Protein 3GYB (pdb70)

Solvent-accessible surface area: 19782 Å² total

Secondary structure (DSSP, 8-state):
---EEEEEES-TTSGGGHHHHHHHHHHHGGGT-EEEEE-SSSS-SSS-HHHHHH---SEEEEES-----EEEES---SSS-STTEEEE-HHHHHHHHHHHHHHTT--SEEEE--SSHHHHHHHHHHHH--TTS---EE----S---HHHHHHHHHHHHHH-TT--EEEESSHHHHHHHHHHHHHHT--TTTT-EEEEES--HHHHSTTT---EEE--HHHHHHHHHHHHH---TTS------EEPPEEE--SS----/--EEEEEES-TTSGGGHHHHHHHHHHHGGGT-EEEEE-SSSS-SSS-HHHHHH---SEEEEE-SSSSS---B------EE-HHHHHHHHHHHHHHTT--SEEEE--SSHHHHHHHHHHHH--TTS---EE----S---HHHHHHHHHHHHHH-TT--EEEESSHHHHHHHHHHHHHHT--TTTT-EEEEES--HHHHSTTT---EEE--HHHHHHHHHHHHH-----EEPPEEE--SS----

InterPro domains:
  IPR000843 LacI-type HTH domain [PF00356] (7-52)
  IPR000843 LacI-type HTH domain [PS50932] (6-60)
  IPR000843 LacI-type HTH domain [SM00354] (5-75)
  IPR000843 LacI-type HTH domain [cd01392] (9-60)
  IPR010982 Lambda repressor-like, DNA-binding domain superfamily [G3DSA:1.10.260.40] (1-62)
  IPR010982 Lambda repressor-like, DNA-binding domain superfamily [SSF47413] (5-63)
  IPR028082 Periplasmic binding protein-like I [SSF53822] (65-329)
  IPR046335 Transcriptional regulator LacI/GalR-like, sensor domain [PF13377] (169-327)

B-factor: mean 20.04, std 8.82, range [8.0, 56.89]

Organism: Corynebacterium glutamicum (strain ATCC 13032 / DSM 20300 / JCM 1318 / BCRC 11384 / CCUG 27702 / LMG 3730 / NBRC 12168 / NCIMB 10025 / NRRL B-2784 / 534) (NCBI:txid196627)

Radius of gyration: 23.04 Å; Cα contacts (8 Å, |Δi|>4): 1220; chains: 2; bounding box: 46×57×60 Å

Structure (mmCIF, N/CA/C/O backbone):
data_3GYB
#
_entry.id   3GYB
#
_cell.length_a   38.073
_cell.length_b   61.882
_cell.length_c   65.604
_cell.angle_alpha   115.83
_cell.angle_beta   106.37
_cell.angle_gamma   90.50
#
_symmetry.space_group_name_H-M   'P 1'
#
loop_
_entity.id
_entity.type
_entity.pdbx_description
1 polymer 'Transcriptional regulators (LACI-FAMILY TRANSCRIPTIONAL REGULATORY PROTEIN)'
2 non-polymer 'MAGNESIUM ION'
3 water water
#
loop_
_atom_site.group_PDB
_atom_site.id
_atom_site.type_symbol
_atom_site.label_atom_id
_atom_site.label_alt_id
_atom_site.label_comp_id
_atom_site.label_asym_id
_atom_site.label_entity_id
_atom_site.label_seq_id
_atom_site.pdbx_PDB_ins_code
_atom_site.Cartn_x
_atom_site.Cartn_y
_atom_site.Cartn_z
_atom_site.occupancy
_atom_site.B_iso_or_equiv
_atom_site.auth_seq_id
_atom_site.auth_comp_id
_atom_site.auth_asym_id
_atom_site.auth_atom_id
_atom_site.pdbx_PDB_model_num
ATOM 1 N N . ARG A 1 4 ? 12.993 43.680 64.310 1.00 38.64 62 ARG A N 1
ATOM 2 C CA . ARG A 1 4 ? 13.317 42.228 64.189 1.00 38.63 62 ARG A CA 1
ATOM 3 C C . ARG A 1 4 ? 12.796 41.672 62.866 1.00 36.56 62 ARG A C 1
ATOM 4 O O . ARG A 1 4 ? 11.930 42.269 62.225 1.00 36.90 62 ARG A O 1
ATOM 12 N N . THR A 1 5 ? 13.324 40.521 62.467 1.00 33.24 63 THR A N 1
ATOM 13 C CA . THR A 1 5 ? 12.928 39.889 61.215 1.00 29.81 63 THR A CA 1
ATOM 14 C C . THR A 1 5 ? 12.039 38.663 61.412 1.00 27.89 63 THR A C 1
ATOM 15 O O . THR A 1 5 ? 11.448 38.165 60.454 1.00 27.52 63 THR A O 1
ATOM 19 N N . GLN A 1 6 ? 11.948 38.183 62.650 1.00 26.26 64 GLN A N 1
ATOM 20 C CA . GLN A 1 6 ? 11.145 37.005 62.973 1.00 25.06 64 GLN A CA 1
ATOM 21 C C . GLN A 1 6 ? 11.734 35.779 62.295 1.00 23.25 64 GLN A C 1
ATOM 22 O O . GLN A 1 6 ? 11.073 34.752 62.136 1.00 21.19 64 GLN A O 1
ATOM 28 N N . LEU A 1 7 ? 12.992 35.904 61.899 1.00 21.68 65 LEU A N 1
ATOM 29 C CA . LEU A 1 7 ? 13.696 34.830 61.232 1.00 19.65 65 LEU A CA 1
ATOM 30 C C . LEU A 1 7 ? 14.639 34.103 62.178 1.00 18.56 65 LEU A C 1
ATOM 31 O O . LEU A 1 7 ? 15.330 34.726 62.985 1.00 18.48 65 LEU A O 1
ATOM 36 N N . ILE A 1 8 ? 14.642 32.778 62.088 1.00 16.19 66 ILE A N 1
ATOM 37 C CA . ILE A 1 8 ? 15.521 31.955 62.903 1.00 14.18 66 ILE A CA 1
ATOM 38 C C . ILE A 1 8 ? 16.331 31.113 61.931 1.00 14.83 66 ILE A C 1
ATOM 39 O O . ILE A 1 8 ? 15.764 30.389 61.114 1.00 15.81 66 ILE A O 1
ATOM 44 N N . ALA A 1 9 ? 17.652 31.231 62.004 1.00 15.23 67 ALA A N 1
ATOM 45 C CA . ALA A 1 9 ? 18.535 30.466 61.133 1.00 14.33 67 ALA A CA 1
ATOM 46 C C . ALA A 1 9 ? 18.850 29.142 61.817 1.00 14.44 67 ALA A C 1
ATOM 47 O O . ALA A 1 9 ? 19.141 29.108 63.010 1.00 14.50 67 ALA A O 1
ATOM 49 N N . VAL A 1 10 ? 18.781 28.052 61.062 1.00 12.90 68 VAL A N 1
ATOM 50 C CA . VAL A 1 10 ? 19.072 26.739 61.610 1.00 14.06 68 VAL A CA 1
ATOM 51 C C . VAL A 1 10 ? 20.259 26.158 60.850 1.00 13.74 68 VAL A C 1
ATOM 52 O O . VAL A 1 10 ? 20.190 25.958 59.636 1.00 15.11 68 VAL A O 1
ATOM 56 N N . LEU A 1 11 ? 21.350 25.894 61.563 1.00 14.69 69 LEU A N 1
ATOM 57 C CA . LEU A 1 11 ? 22.548 25.353 60.933 1.00 15.04 69 LEU A CA 1
ATOM 58 C C . LEU A 1 11 ? 22.712 23.850 61.110 1.00 14.57 69 LEU A C 1
ATOM 59 O O . LEU A 1 11 ? 22.728 23.346 62.233 1.00 14.01 69 LEU A O 1
ATOM 64 N N . ILE A 1 12 ? 22.824 23.132 59.995 1.00 14.02 70 ILE A N 1
ATOM 65 C CA . ILE A 1 12 ? 23.031 21.689 60.043 1.00 14.82 70 ILE A CA 1
ATOM 66 C C . ILE A 1 12 ? 24.249 21.392 59.185 1.00 15.31 70 ILE A C 1
ATOM 67 O O . ILE A 1 12 ? 24.695 22.249 58.423 1.00 15.12 70 ILE A O 1
ATOM 72 N N . ASP A 1 13 ? 24.794 20.188 59.298 1.00 14.88 71 ASP A N 1
ATOM 73 C CA . ASP A 1 13 ? 25.978 19.855 58.523 1.00 16.65 71 ASP A CA 1
ATOM 74 C C . ASP A 1 13 ? 25.754 19.347 57.113 1.00 16.16 71 ASP A C 1
ATOM 75 O O . ASP A 1 13 ? 26.339 19.865 56.165 1.00 17.79 71 ASP A O 1
ATOM 80 N N . ASP A 1 14 ? 24.895 18.345 56.979 1.00 16.31 72 ASP A N 1
ATOM 81 C CA . ASP A 1 14 ? 24.701 17.698 55.687 1.00 15.96 72 ASP A CA 1
ATOM 82 C C . ASP A 1 14 ? 23.266 17.215 55.465 1.00 14.70 72 ASP A C 1
ATOM 83 O O . ASP A 1 14 ? 22.722 16.481 56.279 1.00 14.73 72 ASP A O 1
ATOM 88 N N . TYR A 1 15 ? 22.658 17.628 54.356 1.00 14.79 73 TYR A N 1
ATOM 89 C CA . TYR A 1 15 ? 21.292 17.215 54.044 1.00 14.46 73 TYR A CA 1
ATOM 90 C C . TYR A 1 15 ? 21.189 15.701 53.848 1.00 13.72 73 TYR A C 1
ATOM 91 O O . TYR A 1 15 ? 20.100 15.132 53.953 1.00 16.19 73 TYR A O 1
ATOM 100 N N . SER A 1 16 ? 22.322 15.060 53.568 1.00 14.43 74 SER A N 1
ATOM 101 C CA . SER A 1 16 ? 22.369 13.614 53.344 1.00 16.17 74 SER A CA 1
ATOM 102 C C . SER A 1 16 ? 22.200 12.785 54.618 1.00 16.19 74 SER A C 1
ATOM 103 O O . SER A 1 16 ? 21.957 11.577 54.549 1.00 16.89 74 SER A O 1
ATOM 106 N N . ASN A 1 17 ? 22.341 13.430 55.773 1.00 15.18 75 ASN A N 1
ATOM 107 C CA . ASN A 1 17 ? 22.179 12.759 57.064 1.00 14.30 75 ASN A CA 1
ATOM 108 C C . ASN A 1 17 ? 20.903 13.333 57.679 1.00 15.02 75 ASN A C 1
ATOM 109 O O . ASN A 1 17 ? 20.922 14.414 58.262 1.00 16.57 75 ASN A O 1
ATOM 114 N N . PRO A 1 18 ? 19.778 12.607 57.557 1.00 15.31 76 PRO A N 1
ATOM 115 C CA . PRO A 1 18 ? 18.460 13.002 58.064 1.00 14.70 76 PRO A CA 1
ATOM 116 C C . PRO A 1 18 ? 18.228 13.011 59.571 1.00 14.61 76 PRO A C 1
ATOM 117 O O . PRO A 1 18 ? 17.083 13.013 60.010 1.00 15.12 76 PRO A O 1
ATOM 121 N N . TRP A 1 19 ? 19.296 13.034 60.359 1.00 13.98 77 TRP A N 1
ATOM 122 C CA . TRP A 1 19 ? 19.146 13.042 61.811 1.00 12.53 77 TRP A CA 1
ATOM 123 C C . TRP A 1 19 ? 18.380 14.274 62.314 1.00 12.59 77 TRP A C 1
ATOM 124 O O . TRP A 1 19 ? 17.678 14.219 63.329 1.00 12.23 77 TRP A O 1
ATOM 135 N N . PHE A 1 20 ? 18.517 15.375 61.585 1.00 12.83 78 PHE A N 1
ATOM 136 C CA . PHE A 1 20 ? 17.923 16.662 61.948 1.00 11.89 78 PHE A CA 1
ATOM 137 C C . PHE A 1 20 ? 16.467 16.898 61.553 1.00 12.61 78 PHE A C 1
ATOM 138 O O . PHE A 1 20 ? 15.840 17.841 62.038 1.00 12.44 78 PHE A O 1
ATOM 146 N N . ILE A 1 21 ? 15.929 16.059 60.677 1.00 13.09 79 ILE A N 1
ATOM 147 C CA . ILE A 1 21 ? 14.568 16.263 60.199 1.00 13.02 79 ILE A CA 1
ATOM 148 C C . ILE A 1 21 ? 13.480 16.426 61.257 1.00 12.67 79 ILE A C 1
ATOM 149 O O . ILE A 1 21 ? 12.768 17.435 61.245 1.00 14.02 79 ILE A O 1
ATOM 154 N N . ASP A 1 22 ? 13.332 15.475 62.174 1.00 13.27 80 ASP A N 1
ATOM 155 C CA . ASP A 1 22 ? 12.291 15.651 63.180 1.00 11.91 80 ASP A CA 1
ATOM 156 C C . ASP A 1 22 ? 12.682 16.669 64.253 1.00 12.16 80 ASP A C 1
ATOM 157 O O . ASP A 1 22 ? 11.834 17.128 65.018 1.00 13.85 80 ASP A O 1
ATOM 162 N N . LEU A 1 23 ? 13.961 17.036 64.301 1.00 12.63 81 LEU A N 1
ATOM 163 C CA . LEU A 1 23 ? 14.409 18.049 65.256 1.00 12.57 81 LEU A CA 1
ATOM 164 C C . LEU A 1 23 ? 13.903 19.396 64.737 1.00 13.56 81 LEU A C 1
ATOM 165 O O . LEU A 1 23 ? 13.390 20.219 65.501 1.00 12.57 81 LEU A O 1
ATOM 170 N N . ILE A 1 24 ? 14.036 19.618 63.430 1.00 12.66 82 ILE A N 1
ATOM 171 C CA . ILE A 1 24 ? 13.575 20.869 62.840 1.00 13.33 82 ILE A CA 1
ATOM 172 C C . ILE A 1 24 ? 12.054 20.924 62.884 1.00 13.59 82 ILE A C 1
ATOM 173 O O . ILE A 1 24 ? 11.472 21.988 63.093 1.00 13.49 82 ILE A O 1
ATOM 178 N N . GLN A 1 25 ? 11.407 19.776 62.699 1.00 13.41 83 GLN A N 1
ATOM 179 C CA . GLN A 1 25 ? 9.948 19.730 62.747 1.00 13.52 83 GLN A CA 1
ATOM 180 C C . GLN A 1 25 ? 9.496 20.151 64.145 1.00 14.27 83 GLN A C 1
ATOM 181 O O . GLN A 1 25 ? 8.532 20.901 64.300 1.00 14.67 83 GLN A O 1
ATOM 187 N N . SER A 1 26 ? 10.202 19.661 65.161 1.00 14.91 84 SER A N 1
ATOM 188 C CA . SER A 1 26 ? 9.876 19.991 66.543 1.00 16.29 84 SER A CA 1
ATOM 189 C C . SER A 1 26 ? 10.158 21.472 66.805 1.00 16.33 84 SER A C 1
ATOM 190 O O . SER A 1 26 ? 9.347 22.172 67.417 1.00 16.25 84 SER A O 1
ATOM 193 N N . LEU A 1 27 ? 11.308 21.950 66.341 1.00 15.79 85 LEU A N 1
ATOM 194 C CA . LEU A 1 27 ? 11.657 23.359 66.499 1.00 16.65 85 LEU A CA 1
ATOM 195 C C . LEU A 1 27 ? 10.542 24.202 65.891 1.00 16.53 85 LEU A C 1
ATOM 196 O O . LEU A 1 27 ? 10.088 25.186 66.479 1.00 15.63 85 LEU A O 1
ATOM 201 N N . SER A 1 28 ? 10.111 23.805 64.698 1.00 14.70 86 SER A N 1
ATOM 202 C CA . SER A 1 28 ? 9.067 24.516 63.975 1.00 14.64 86 SER A CA 1
ATOM 203 C C . SER A 1 28 ? 7.734 24.533 64.712 1.00 15.11 86 SER A C 1
ATOM 204 O O . SER A 1 28 ? 7.063 25.566 64.777 1.00 16.98 86 SER A O 1
ATOM 207 N N . ASP A 1 29 ? 7.346 23.389 65.265 1.00 16.51 87 ASP A N 1
ATOM 208 C CA . ASP A 1 29 ? 6.078 23.293 65.982 1.00 16.03 87 ASP A CA 1
ATOM 209 C C . ASP A 1 29 ? 5.999 24.279 67.139 1.00 17.29 87 ASP A C 1
ATOM 210 O O . ASP A 1 29 ? 4.920 24.755 67.487 1.00 17.45 87 ASP A O 1
ATOM 215 N N . VAL A 1 30 ? 7.145 24.576 67.734 1.00 15.99 88 VAL A N 1
ATOM 216 C CA . VAL A 1 30 ? 7.199 25.506 68.857 1.00 17.11 88 VAL A CA 1
ATOM 217 C C . VAL A 1 30 ? 7.349 26.955 68.407 1.00 18.52 88 VAL A C 1
ATOM 218 O O . VAL A 1 30 ? 6.684 27.847 68.934 1.00 19.28 88 VAL A O 1
ATOM 222 N N . LEU A 1 31 ? 8.210 27.188 67.420 1.00 16.83 89 LEU A N 1
ATOM 223 C CA . LEU A 1 31 ? 8.470 28.548 66.952 1.00 17.85 89 LEU A CA 1
ATOM 224 C C . LEU A 1 31 ? 7.515 29.193 65.948 1.00 18.59 89 LEU A C 1
ATOM 225 O O . LEU A 1 31 ? 7.186 30.370 66.090 1.00 19.45 89 LEU A O 1
ATOM 230 N N . THR A 1 32 ? 7.066 28.448 64.942 1.00 18.78 90 THR A N 1
ATOM 231 C CA . THR A 1 32 ? 6.194 29.043 63.933 1.00 20.01 90 THR A CA 1
ATOM 232 C C . THR A 1 32 ? 4.837 29.545 64.429 1.00 21.20 90 THR A C 1
ATOM 233 O O . THR A 1 32 ? 4.330 30.548 63.928 1.00 23.28 90 THR A O 1
ATOM 237 N N . PRO A 1 33 ? 4.229 28.864 65.412 1.00 23.51 91 PRO A N 1
ATOM 238 C CA . PRO A 1 33 ? 2.932 29.358 65.888 1.00 25.21 91 PRO A CA 1
ATOM 239 C C . PRO A 1 33 ? 3.081 30.750 66.506 1.00 26.92 91 PRO A C 1
ATOM 240 O O . PRO A 1 33 ? 2.110 31.500 66.626 1.00 28.53 91 PRO A O 1
ATOM 244 N N . LYS A 1 34 ? 4.308 31.087 66.890 1.00 26.99 92 LYS A N 1
ATOM 245 C CA . LYS A 1 34 ? 4.597 32.375 67.507 1.00 27.39 92 LYS A CA 1
ATOM 246 C C . LYS A 1 34 ? 5.011 33.452 66.508 1.00 25.77 92 LYS A C 1
ATOM 247 O O . LYS A 1 34 ? 5.388 34.555 66.900 1.00 26.43 92 LYS A O 1
ATOM 253 N N . GLY A 1 35 ? 4.953 33.129 65.221 1.00 23.67 93 GLY A N 1
ATOM 254 C CA . GLY A 1 35 ? 5.301 34.108 64.207 1.00 20.60 93 GLY A CA 1
ATOM 255 C C . GLY A 1 35 ? 6.686 34.001 63.603 1.00 20.39 93 GLY A C 1
ATOM 256 O O . GLY A 1 35 ? 7.028 34.764 62.706 1.00 19.77 93 GLY A O 1
ATOM 257 N N . TYR A 1 36 ? 7.491 33.061 64.083 1.00 19.00 94 TYR A N 1
ATOM 258 C CA . TYR A 1 36 ? 8.837 32.903 63.546 1.00 17.39 94 TYR A CA 1
ATOM 259 C C . TYR A 1 36 ? 8.833 32.051 62.288 1.00 16.29 94 TYR A C 1
ATOM 260 O O . TYR A 1 36 ? 7.955 31.208 62.097 1.00 17.49 94 TYR A O 1
ATOM 269 N N . ARG A 1 37 ? 9.819 32.295 61.433 1.00 14.87 95 ARG A N 1
ATOM 270 C CA . ARG A 1 37 ? 9.993 31.546 60.194 1.00 15.14 95 ARG A CA 1
ATOM 271 C C . ARG A 1 37 ? 11.420 31.009 60.241 1.00 15.22 95 ARG A C 1
ATOM 272 O O . ARG A 1 37 ? 12.313 31.671 60.770 1.00 16.38 95 ARG A O 1
ATOM 280 N N . LEU A 1 38 ? 11.632 29.819 59.689 1.00 13.60 96 LEU A N 1
ATOM 281 C CA . LEU A 1 38 ? 12.948 29.187 59.718 1.00 12.48 96 LEU A CA 1
ATOM 282 C C . LEU A 1 38 ? 13.606 29.033 58.359 1.00 12.73 96 LEU A C 1
ATOM 283 O O . LEU A 1 38 ? 12.935 28.812 57.361 1.00 12.60 96 LEU A O 1
ATOM 288 N N . SER A 1 39 ? 14.932 29.143 58.338 1.00 12.50 97 SER A N 1
ATOM 289 C CA . SER A 1 39 ? 15.698 28.954 57.110 1.00 12.72 97 SER A CA 1
ATOM 290 C C . SER A 1 39 ? 16.930 28.148 57.498 1.00 13.34 97 SER A C 1
ATOM 291 O O . SER A 1 39 ? 17.529 28.383 58.551 1.00 16.32 97 SER A O 1
ATOM 294 N N . VAL A 1 40 ? 17.301 27.194 56.651 1.00 13.01 98 VAL A N 1
ATOM 295 C CA . VAL A 1 40 ? 18.432 26.322 56.928 1.00 12.45 98 VAL A CA 1
ATOM 296 C C . VAL 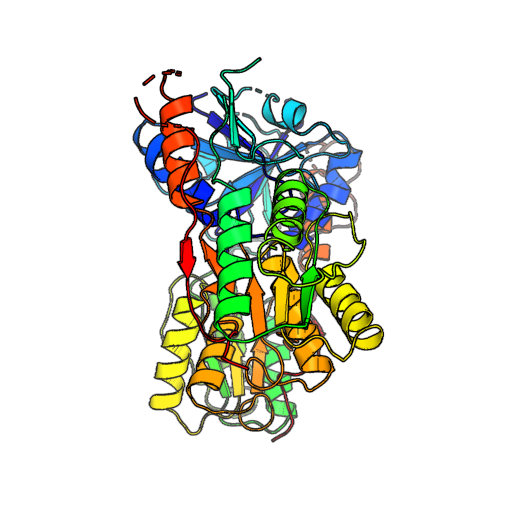A 1 40 ? 19.722 26.662 56.192 1.00 12.31 98 VAL A C 1
ATOM 297 O O . VAL A 1 40 ? 19.720 26.987 55.004 1.00 12.87 98 VAL A O 1
ATOM 301 N N . ILE A 1 41 ? 20.823 26.578 56.931 1.00 12.06 99 ILE A N 1
ATOM 302 C CA . ILE A 1 41 ? 22.164 26.829 56.414 1.00 13.72 99 ILE A CA 1
ATOM 303 C C . ILE A 1 41 ? 22.926 25.527 56.662 1.00 13.39 99 ILE A C 1
ATOM 304 O O . ILE A 1 41 ? 22.891 24.999 57.769 1.00 13.91 99 ILE A O 1
ATOM 309 N N . ASP A 1 42 ? 23.598 24.989 55.646 1.00 15.23 100 ASP A N 1
ATOM 310 C CA . ASP A 1 42 ? 24.342 23.754 55.852 1.00 16.50 100 ASP A CA 1
ATOM 311 C C . ASP A 1 42 ? 25.840 24.059 55.854 1.00 18.46 100 ASP A C 1
ATOM 312 O O . ASP A 1 42 ? 26.239 25.220 55.747 1.00 20.74 100 ASP A O 1
ATOM 317 N N . SER A 1 43 ? 26.673 23.036 55.995 1.00 18.86 101 SER A N 1
ATOM 318 C CA . SER A 1 43 ? 28.112 23.271 56.024 1.00 21.30 101 SER A CA 1
ATOM 319 C C . SER A 1 43 ? 28.821 22.874 54.734 1.00 22.09 101 SER A C 1
ATOM 320 O O . SER A 1 43 ? 30.040 23.020 54.625 1.00 24.80 101 SER A O 1
ATOM 323 N N . LEU A 1 44 ? 28.069 22.385 53.755 1.00 22.31 102 LEU A N 1
ATOM 324 C CA . LEU A 1 44 ? 28.674 21.950 52.501 1.00 22.65 102 LEU A CA 1
ATOM 325 C C . LEU A 1 44 ? 28.279 22.752 51.265 1.00 21.87 102 LEU A C 1
ATOM 326 O O . LEU A 1 44 ? 29.035 22.804 50.293 1.00 23.61 102 LEU A O 1
ATOM 331 N N . THR A 1 45 ? 27.114 23.387 51.295 1.00 20.24 103 THR A N 1
ATOM 332 C CA . THR A 1 45 ? 26.657 24.124 50.123 1.00 19.31 103 THR A CA 1
ATOM 333 C C . THR A 1 45 ? 26.257 25.586 50.298 1.00 18.64 103 THR A C 1
ATOM 334 O O . THR A 1 45 ? 26.256 26.341 49.328 1.00 17.74 103 THR A O 1
ATOM 338 N N . SER A 1 46 ? 25.916 25.994 51.513 1.00 17.88 104 SER A N 1
ATOM 339 C CA . SER A 1 46 ? 25.494 27.374 51.734 1.00 17.48 104 SER A CA 1
ATOM 340 C C . SER A 1 46 ? 26.558 28.429 51.462 1.00 18.20 104 SER A C 1
ATOM 341 O O . SER A 1 46 ? 26.229 29.587 51.216 1.00 18.67 104 SER A O 1
ATOM 344 N N . GLN A 1 47 ? 27.826 28.039 51.521 1.00 18.86 105 GLN A N 1
ATOM 345 C CA . GLN A 1 47 ? 28.909 28.979 51.258 1.00 19.68 105 GLN A CA 1
ATOM 346 C C . GLN A 1 47 ? 30.109 28.271 50.645 1.00 21.70 105 GLN A C 1
ATOM 347 O O . GLN A 1 47 ? 30.181 27.044 50.640 1.00 21.34 105 GLN A O 1
ATOM 353 N N . ALA A 1 48 ? 31.045 29.052 50.118 1.00 22.75 106 ALA A N 1
ATOM 354 C CA . ALA A 1 48 ? 32.235 28.491 49.493 1.00 26.01 106 ALA A CA 1
ATOM 355 C C . ALA A 1 48 ? 33.231 28.003 50.536 1.00 27.11 106 ALA A C 1
ATOM 356 O O . ALA A 1 48 ? 33.909 26.994 50.337 1.00 29.19 106 ALA A O 1
ATOM 358 N N . GLY A 1 49 ? 33.313 28.718 51.652 1.00 28.16 107 GLY A N 1
ATOM 359 C CA . GLY A 1 49 ? 34.240 28.336 52.701 1.00 29.14 107 GLY A CA 1
ATOM 360 C C . GLY A 1 49 ? 33.594 27.570 53.839 1.00 29.30 107 GLY A C 1
ATOM 361 O O . GLY A 1 49 ? 32.616 26.844 53.649 1.00 29.88 107 GLY A O 1
ATOM 362 N N . THR A 1 50 ? 34.149 27.729 55.033 1.00 28.61 108 THR A N 1
ATOM 363 C CA . THR A 1 50 ? 33.628 27.047 56.208 1.00 28.31 108 THR A CA 1
ATOM 364 C C . THR A 1 50 ? 33.175 28.056 57.257 1.00 26.83 108 THR A C 1
ATOM 365 O O . THR A 1 50 ? 33.529 27.948 58.428 1.00 27.29 108 THR A O 1
ATOM 369 N N . ASP A 1 51 ? 32.379 29.032 56.829 1.00 24.28 109 ASP A N 1
ATOM 370 C CA . ASP A 1 51 ? 31.884 30.064 57.728 1.00 23.12 109 ASP A CA 1
ATOM 371 C C . ASP A 1 51 ? 30.359 30.198 57.678 1.00 21.70 109 ASP A C 1
ATOM 372 O O . ASP A 1 51 ? 29.821 31.259 57.355 1.00 20.10 109 ASP A O 1
ATOM 377 N N . PRO A 1 52 ? 29.642 29.114 58.013 1.00 20.06 110 PRO A N 1
ATOM 378 C CA . PRO A 1 52 ? 28.175 29.114 58.003 1.00 19.66 110 PRO A CA 1
ATOM 379 C C . PRO A 1 52 ? 27.521 30.156 58.912 1.00 19.79 110 PRO A C 1
ATOM 380 O O . PRO A 1 52 ? 26.395 30.581 58.661 1.00 18.83 110 PRO A O 1
ATOM 384 N N . ILE A 1 53 ? 28.215 30.565 59.969 1.00 20.56 111 ILE A N 1
ATOM 385 C CA . ILE A 1 53 ? 27.655 31.563 60.872 1.00 21.12 111 ILE A CA 1
ATOM 386 C C . ILE A 1 53 ? 27.512 32.894 60.142 1.00 21.85 111 ILE A C 1
ATOM 387 O O . ILE A 1 53 ? 26.513 33.599 60.304 1.00 20.43 111 ILE A O 1
ATOM 392 N N . THR A 1 54 ? 28.509 33.235 59.331 1.00 21.88 112 THR A N 1
ATOM 393 C CA . THR A 1 54 ? 28.457 34.478 58.574 1.00 23.90 112 THR A CA 1
ATOM 394 C C . THR A 1 54 ? 27.289 34.406 57.590 1.00 22.78 112 THR A C 1
ATOM 395 O O . THR A 1 54 ? 26.633 35.409 57.316 1.00 22.70 112 THR A O 1
ATOM 399 N N . SER A 1 55 ? 27.027 33.211 57.068 1.00 21.76 113 SER A N 1
ATOM 400 C CA . SER A 1 55 ? 25.920 33.024 56.136 1.00 20.80 113 SER A CA 1
ATOM 401 C C . SER A 1 55 ? 24.606 33.263 56.877 1.00 20.87 113 SER A C 1
ATOM 402 O O . SER A 1 55 ? 23.710 33.934 56.370 1.00 21.78 113 SER A O 1
ATOM 405 N N . ALA A 1 56 ? 24.496 32.714 58.082 1.00 21.32 114 ALA A N 1
ATOM 406 C CA . ALA A 1 56 ? 23.286 32.884 58.877 1.00 22.49 114 ALA A CA 1
ATOM 407 C C . ALA A 1 56 ? 23.050 34.359 59.186 1.00 23.32 114 ALA A C 1
ATOM 408 O O . ALA A 1 56 ? 21.932 34.861 59.072 1.00 24.39 114 ALA A O 1
ATOM 410 N N . LEU A 1 57 ? 24.113 35.051 59.573 1.00 24.87 115 LEU A N 1
ATOM 411 C CA . LEU A 1 57 ? 24.019 36.465 59.911 1.00 26.03 115 LEU A CA 1
ATOM 412 C C . LEU A 1 57 ? 23.527 37.332 58.753 1.00 26.51 115 LEU A C 1
ATOM 413 O O . LEU A 1 57 ? 22.897 38.365 58.978 1.00 25.95 115 LEU A O 1
ATOM 418 N N . SER A 1 58 ? 23.800 36.907 57.522 1.00 25.88 116 SER A N 1
ATOM 419 C CA . SER A 1 58 ? 23.401 37.677 56.350 1.00 27.05 116 SER A CA 1
ATOM 420 C C . SER A 1 58 ? 21.897 37.878 56.230 1.00 25.75 116 SER A C 1
ATOM 421 O O . SER A 1 58 ? 21.450 38.824 55.578 1.00 26.29 116 SER A O 1
ATOM 432 N N . ARG A 1 60 ? 20.071 38.403 58.817 1.00 22.02 118 ARG A N 1
ATOM 433 C CA . ARG A 1 60 ? 19.740 39.194 59.997 1.00 21.50 118 ARG A CA 1
ATOM 434 C C . ARG A 1 60 ? 18.679 38.456 60.816 1.00 20.81 118 ARG A C 1
ATOM 435 O O . ARG A 1 60 ? 17.573 38.955 61.027 1.00 19.76 118 ARG A O 1
ATOM 443 N N . PRO A 1 61 ? 19.007 37.242 61.284 1.00 20.35 119 PRO A N 1
ATOM 444 C CA . PRO A 1 61 ? 18.065 36.453 62.079 1.00 19.37 119 PRO A CA 1
ATOM 445 C C . PRO A 1 61 ? 17.936 36.977 63.507 1.00 19.82 119 PRO A C 1
ATOM 446 O O . PRO A 1 61 ? 18.881 37.552 64.048 1.00 20.29 119 PRO A O 1
ATOM 450 N N . ASP A 1 62 ? 16.764 36.781 64.105 1.00 19.07 120 ASP A N 1
ATOM 451 C CA . ASP A 1 62 ? 16.530 37.209 65.481 1.00 18.39 120 ASP A CA 1
ATOM 452 C C . ASP A 1 62 ? 17.253 36.239 66.411 1.00 18.28 120 ASP A C 1
ATOM 453 O O . ASP A 1 62 ? 17.704 36.615 67.494 1.00 18.67 120 ASP A O 1
ATOM 458 N N . GLY A 1 63 ? 17.348 34.984 65.975 1.00 16.74 121 GLY A N 1
ATOM 459 C CA . GLY A 1 63 ? 18.010 33.957 66.758 1.00 15.81 121 GLY A CA 1
ATOM 460 C C . GLY A 1 63 ? 18.606 32.899 65.849 1.00 16.06 121 GLY A C 1
ATOM 461 O O . GLY A 1 63 ? 18.281 32.841 64.660 1.00 15.28 121 GLY A O 1
ATOM 462 N N . ILE A 1 64 ? 19.475 32.062 66.403 1.00 15.64 122 ILE A N 1
ATOM 463 C CA . ILE A 1 64 ? 20.124 31.017 65.619 1.00 16.12 122 ILE A CA 1
ATOM 464 C C . ILE A 1 64 ? 20.184 29.693 66.370 1.00 15.79 122 ILE A C 1
ATOM 465 O O . ILE A 1 64 ? 20.536 29.652 67.544 1.00 16.20 122 ILE A O 1
ATOM 470 N N . ILE A 1 65 ? 19.813 28.611 65.695 1.00 14.17 123 ILE A N 1
ATOM 471 C CA . ILE A 1 65 ? 19.909 27.292 66.298 1.00 13.74 123 ILE A CA 1
ATOM 472 C C . ILE A 1 65 ? 21.114 26.667 65.602 1.00 15.02 123 ILE A C 1
ATOM 473 O O . ILE A 1 65 ? 21.133 26.554 64.375 1.00 14.44 123 ILE A O 1
ATOM 478 N N . ILE A 1 66 ? 22.129 26.296 66.372 1.00 14.30 124 ILE A N 1
ATOM 479 C CA . ILE A 1 66 ? 23.320 25.687 65.796 1.00 15.07 124 ILE A CA 1
ATOM 480 C C . ILE A 1 66 ? 23.280 24.183 66.021 1.00 15.61 124 ILE A C 1
ATOM 481 O O . ILE A 1 66 ? 23.505 23.700 67.132 1.00 14.19 124 ILE A O 1
ATOM 486 N N . ALA A 1 67 ? 22.978 23.445 64.958 1.00 16.39 125 ALA A N 1
ATOM 487 C CA . ALA A 1 67 ? 22.909 21.992 65.038 1.00 17.99 125 ALA A CA 1
ATOM 488 C C . ALA A 1 67 ? 24.021 21.395 64.185 1.00 20.00 125 ALA A C 1
ATOM 489 O O . ALA A 1 67 ? 23.849 20.351 63.555 1.00 17.93 125 ALA A O 1
ATOM 491 N N . GLN A 1 68 ? 25.154 22.091 64.168 1.00 23.54 126 GLN A N 1
ATOM 492 C CA . GLN A 1 68 ? 26.344 21.683 63.424 1.00 26.94 126 GLN A CA 1
ATOM 493 C C . GLN A 1 68 ? 27.447 21.350 64.419 1.00 29.65 126 GLN A C 1
ATOM 494 O O . GLN A 1 68 ? 27.417 21.797 65.569 1.00 29.50 126 GLN A O 1
ATOM 500 N N . ASP A 1 69 ? 28.423 20.572 63.965 1.00 32.37 127 ASP A N 1
ATOM 501 C CA . ASP A 1 69 ? 29.556 20.197 64.797 1.00 35.28 127 ASP A CA 1
ATOM 502 C C . ASP A 1 69 ? 30.636 21.257 64.600 1.00 36.93 127 ASP A C 1
ATOM 503 O O . ASP A 1 69 ? 31.323 21.267 63.578 1.00 37.10 127 ASP A O 1
ATOM 508 N N . ILE A 1 70 ? 30.772 22.156 65.569 1.00 38.83 128 ILE A N 1
ATOM 509 C CA . ILE A 1 70 ? 31.770 23.220 65.485 1.00 40.56 128 ILE A CA 1
ATOM 510 C C . ILE A 1 70 ? 32.580 23.319 66.774 1.00 41.09 128 ILE A C 1
ATOM 511 O O . ILE A 1 70 ? 32.300 22.623 67.750 1.00 42.58 128 ILE A O 1
ATOM 516 N N . LEU A 1 79 ? 26.719 38.793 68.218 1.00 31.90 137 LEU A N 1
ATOM 517 C CA . LEU A 1 79 ? 25.974 37.674 67.651 1.00 31.12 137 LEU A CA 1
ATOM 518 C C . LEU A 1 79 ? 24.596 37.571 68.299 1.00 29.23 137 LEU A C 1
ATOM 519 O O . LEU A 1 79 ? 24.452 37.768 69.505 1.00 28.87 137 LEU A O 1
ATOM 524 N N . PRO A 1 80 ? 23.558 37.276 67.500 1.00 27.05 138 PRO A N 1
ATOM 525 C CA . PRO A 1 80 ? 22.196 37.152 68.031 1.00 25.49 138 PRO A CA 1
ATOM 526 C C . PRO A 1 80 ? 22.127 35.979 69.003 1.00 23.05 138 PRO A C 1
ATOM 527 O O . PRO A 1 80 ? 23.037 35.152 69.049 1.00 22.82 138 PRO A O 1
ATOM 531 N N . PRO A 1 81 ? 21.048 35.892 69.795 1.00 21.43 139 PRO A N 1
ATOM 532 C CA . PRO A 1 81 ? 20.929 34.780 70.744 1.00 20.35 139 PRO A CA 1
ATOM 533 C C . PRO A 1 81 ? 20.969 33.459 69.983 1.00 19.91 139 PRO A C 1
ATOM 534 O O . PRO A 1 81 ? 20.400 33.353 68.895 1.00 18.89 139 PRO A O 1
ATOM 538 N N . PHE A 1 82 ? 21.640 32.464 70.550 1.00 19.10 140 PHE A N 1
ATOM 539 C CA . PHE A 1 82 ? 21.726 31.161 69.904 1.00 19.13 140 PHE A CA 1
ATOM 540 C C . PHE A 1 82 ? 21.680 30.009 70.896 1.00 18.97 140 PHE A C 1
ATOM 541 O O . PHE A 1 82 ? 21.964 30.171 72.086 1.00 19.32 140 PHE A O 1
ATOM 549 N N . VAL A 1 83 ? 21.320 28.839 70.382 1.00 17.04 141 VAL A N 1
ATOM 550 C CA . VAL A 1 83 ? 21.248 27.625 71.173 1.00 15.96 141 VAL A CA 1
ATOM 551 C C . VAL A 1 83 ? 21.869 26.526 70.338 1.00 16.83 141 VAL A C 1
ATOM 552 O O . VAL A 1 83 ? 21.603 26.431 69.138 1.00 16.44 141 VAL A O 1
ATOM 556 N N . ILE A 1 84 ? 22.717 25.720 70.964 1.00 16.86 142 ILE A N 1
ATOM 557 C CA . ILE A 1 84 ? 23.351 24.606 70.276 1.00 18.23 142 ILE A CA 1
ATOM 558 C C . ILE A 1 84 ? 22.423 23.416 70.509 1.00 18.46 142 ILE A C 1
ATOM 559 O O . ILE A 1 84 ? 22.096 23.089 71.651 1.00 17.57 142 ILE A O 1
ATOM 564 N N . ALA A 1 85 ? 21.989 22.778 69.424 1.00 19.20 143 ALA A N 1
ATOM 565 C CA . ALA A 1 85 ? 21.067 21.652 69.520 1.00 20.67 143 ALA A CA 1
ATOM 566 C C . ALA A 1 85 ? 21.589 20.364 68.896 1.00 23.42 143 ALA A C 1
ATOM 567 O O . ALA A 1 85 ? 22.163 20.374 67.809 1.00 22.79 143 ALA A O 1
ATOM 569 N N . GLY A 1 86 ? 21.381 19.253 69.596 1.00 25.10 144 GLY A N 1
ATOM 570 C CA . GLY A 1 86 ? 21.814 17.968 69.078 1.00 28.16 144 GLY A CA 1
ATOM 571 C C . GLY A 1 86 ? 23.215 17.587 69.498 1.00 31.17 144 GLY A C 1
ATOM 572 O O . GLY A 1 86 ? 23.579 16.411 69.469 1.00 33.73 144 GLY A O 1
ATOM 573 N N . THR A 1 87 ? 24.007 18.583 69.877 1.00 31.95 145 THR A N 1
ATOM 574 C CA . THR A 1 87 ? 25.377 18.344 70.311 1.00 33.50 145 THR A CA 1
ATOM 575 C C . THR A 1 87 ? 25.792 19.407 71.320 1.00 33.97 145 THR A C 1
ATOM 576 O O . THR A 1 87 ? 24.967 20.203 71.771 1.00 33.80 145 THR A O 1
ATOM 580 N N . ARG A 1 88 ? 27.072 19.412 71.671 1.00 34.65 146 ARG A N 1
ATOM 581 C CA . ARG A 1 88 ? 27.613 20.364 72.634 1.00 36.04 146 ARG A CA 1
ATOM 582 C C . ARG A 1 88 ? 29.083 20.050 72.868 1.00 37.71 146 ARG A C 1
ATOM 583 O O . ARG A 1 88 ? 29.568 18.983 72.486 1.00 37.45 146 ARG A O 1
ATOM 591 N N . ILE A 1 89 ? 29.791 20.984 73.493 1.00 39.20 147 ILE A N 1
ATOM 592 C CA . ILE A 1 89 ? 31.199 20.779 73.796 1.00 41.26 147 ILE A CA 1
ATOM 593 C C . ILE A 1 89 ? 31.216 19.943 75.070 1.00 42.08 147 ILE A C 1
ATOM 594 O O . ILE A 1 89 ? 30.640 20.336 76.085 1.00 41.96 147 ILE A O 1
ATOM 599 N N . THR A 1 90 ? 31.865 18.786 75.012 1.00 42.81 148 THR A N 1
ATOM 600 C CA . THR A 1 90 ? 31.927 17.891 76.162 1.00 43.89 148 THR A CA 1
ATOM 601 C C . THR A 1 90 ? 32.375 18.587 77.445 1.00 44.79 148 THR A C 1
ATOM 602 O O . THR A 1 90 ? 31.891 18.267 78.531 1.00 44.09 148 THR A O 1
ATOM 606 N N . GLN A 1 91 ? 33.291 19.541 77.317 1.00 45.97 149 GLN A N 1
ATOM 607 C CA . GLN A 1 91 ? 33.811 20.261 78.476 1.00 47.23 149 GLN A CA 1
ATOM 608 C C . GLN A 1 91 ? 32.918 21.401 78.967 1.00 46.38 149 GLN A C 1
ATOM 609 O O . GLN A 1 91 ? 32.504 21.421 80.127 1.00 47.18 149 GLN A O 1
ATOM 615 N N . ALA A 1 92 ? 32.625 22.341 78.076 1.00 45.35 150 ALA A N 1
ATOM 616 C CA . ALA A 1 92 ? 31.814 23.512 78.394 1.00 42.65 150 ALA A CA 1
ATOM 617 C C . ALA A 1 92 ? 30.486 23.258 79.107 1.00 40.95 150 ALA A C 1
ATOM 618 O O . ALA A 1 92 ? 29.968 22.140 79.133 1.00 41.36 150 ALA A O 1
ATOM 620 N N . SER A 1 93 ? 29.950 24.329 79.687 1.00 38.09 151 SER A N 1
ATOM 621 C CA . SER A 1 93 ? 28.676 24.298 80.395 1.00 33.85 151 SER A CA 1
ATOM 622 C C . SER A 1 93 ? 27.569 23.970 79.400 1.00 31.54 151 SER A C 1
ATOM 623 O O . SER A 1 93 ? 27.757 24.102 78.192 1.00 30.97 151 SER A O 1
ATOM 626 N N . THR A 1 94 ? 26.415 23.550 79.907 1.00 28.64 152 THR A N 1
ATOM 627 C CA . THR A 1 94 ? 25.290 23.209 79.042 1.00 26.63 152 THR A CA 1
ATOM 628 C C . THR A 1 94 ? 24.216 24.290 79.047 1.00 24.60 152 THR A C 1
ATOM 629 O O . THR A 1 94 ? 23.102 24.056 78.581 1.00 22.16 152 THR A O 1
ATOM 633 N N . HIS A 1 95 ? 24.551 25.473 79.557 1.00 22.67 153 HIS A N 1
ATOM 634 C CA . HIS A 1 95 ? 23.573 26.556 79.642 1.00 22.58 153 HIS A CA 1
ATOM 635 C C . HIS A 1 95 ? 22.925 26.936 78.317 1.00 21.82 153 HIS A C 1
ATOM 636 O O . HIS A 1 95 ? 21.745 27.293 78.278 1.00 22.16 153 HIS A O 1
ATOM 643 N N . ASP A 1 96 ? 23.686 26.861 77.233 1.00 20.81 154 ASP A N 1
ATOM 644 C CA . ASP A 1 96 ? 23.144 27.238 75.937 1.00 19.83 154 ASP A CA 1
ATOM 645 C C . ASP A 1 96 ? 23.070 26.078 74.960 1.00 19.95 154 ASP A C 1
ATOM 646 O O . ASP A 1 96 ? 23.106 26.272 73.742 1.00 18.33 154 ASP A O 1
ATOM 651 N N . SER A 1 97 ? 22.964 24.870 75.496 1.00 19.74 155 SER A N 1
ATOM 652 C CA . SER A 1 97 ? 22.869 23.700 74.645 1.00 19.09 155 SER A CA 1
ATOM 653 C C . SER A 1 97 ? 21.821 22.714 75.151 1.00 19.73 155 SER A C 1
ATOM 654 O O . SER A 1 97 ? 21.551 22.619 76.353 1.00 17.48 155 SER A O 1
ATOM 657 N N . VAL A 1 98 ? 21.205 22.013 74.205 1.00 16.51 156 VAL A N 1
ATOM 658 C CA . VAL A 1 98 ? 20.200 21.002 74.496 1.00 15.53 156 VAL A CA 1
ATOM 659 C C . VAL A 1 98 ? 20.631 19.812 73.649 1.00 15.07 156 VAL A C 1
ATOM 660 O O . VAL A 1 98 ? 20.812 19.946 72.441 1.00 14.75 156 VAL A O 1
ATOM 664 N N . ALA A 1 99 ? 20.820 18.662 74.283 1.00 14.58 157 ALA A N 1
ATOM 665 C CA . ALA A 1 99 ? 21.238 17.464 73.568 1.00 15.21 157 ALA A CA 1
ATOM 666 C C . ALA A 1 99 ? 20.903 16.232 74.383 1.00 15.27 157 ALA A C 1
ATOM 667 O O . ALA A 1 99 ? 20.616 16.321 75.576 1.00 14.07 157 ALA A O 1
ATOM 669 N N . ASN A 1 100 ? 20.927 15.073 73.739 1.00 15.38 158 ASN A N 1
ATOM 670 C CA . ASN A 1 100 ? 20.654 13.847 74.460 1.00 15.21 158 ASN A CA 1
ATOM 671 C C . ASN A 1 100 ? 21.958 13.457 75.141 1.00 14.92 158 ASN A C 1
ATOM 672 O O . ASN A 1 100 ? 23.008 14.038 74.864 1.00 16.90 158 ASN A O 1
ATOM 677 N N . ASP A 1 101 ? 21.886 12.495 76.051 1.00 15.78 159 ASP A N 1
ATOM 678 C CA . ASP A 1 101 ? 23.074 12.031 76.748 1.00 16.35 159 ASP A CA 1
ATOM 679 C C . ASP A 1 101 ? 23.732 10.960 75.877 1.00 14.59 159 ASP A C 1
ATOM 680 O O . ASP A 1 101 ? 23.295 9.811 75.877 1.00 15.34 159 ASP A O 1
ATOM 685 N N . ASP A 1 102 ? 24.771 11.344 75.140 1.00 14.97 160 ASP A N 1
ATOM 686 C CA . ASP A 1 102 ? 25.478 10.417 74.254 1.00 15.92 160 ASP A CA 1
ATOM 687 C C . ASP A 1 102 ? 26.166 9.283 74.993 1.00 15.86 160 ASP A C 1
ATOM 688 O O . ASP A 1 102 ? 26.262 8.168 74.482 1.00 15.55 160 ASP A O 1
ATOM 693 N N . PHE A 1 103 ? 26.667 9.567 76.190 1.00 15.35 161 PHE A N 1
ATOM 694 C CA . PHE A 1 103 ? 27.328 8.526 76.961 1.00 16.22 161 PHE A CA 1
ATOM 695 C C . PHE A 1 103 ? 26.321 7.435 77.302 1.00 14.98 161 PHE A C 1
ATOM 696 O O . PHE A 1 103 ? 26.601 6.246 77.147 1.00 15.65 161 PHE A O 1
ATOM 704 N N . ARG A 1 104 ? 25.139 7.847 77.747 1.00 14.72 162 ARG A N 1
ATOM 705 C CA . ARG A 1 104 ? 24.084 6.906 78.101 1.00 15.42 162 ARG A CA 1
ATOM 706 C C . ARG A 1 104 ? 23.590 6.148 76.868 1.00 14.72 162 ARG A C 1
ATOM 707 O O . ARG A 1 104 ? 23.406 4.931 76.910 1.00 14.52 162 ARG A O 1
ATOM 715 N N . GLY A 1 105 ? 23.377 6.876 75.775 1.00 13.97 163 GLY A N 1
ATOM 716 C CA . GLY A 1 105 ? 22.904 6.251 74.552 1.00 13.76 163 GLY A CA 1
ATOM 717 C C . GLY A 1 105 ? 23.831 5.162 74.050 1.00 13.60 163 GLY A C 1
ATOM 718 O O . GLY A 1 105 ? 23.386 4.068 73.688 1.00 13.30 163 GLY A O 1
ATOM 719 N N . ALA A 1 106 ? 25.126 5.458 74.031 1.00 13.32 164 ALA A N 1
ATOM 720 C CA . ALA A 1 106 ? 26.121 4.497 73.574 1.00 13.49 164 ALA A CA 1
ATOM 721 C C . ALA A 1 106 ? 26.211 3.326 74.553 1.00 14.47 164 ALA A C 1
ATOM 722 O O . ALA A 1 106 ? 26.501 2.198 74.165 1.00 14.12 164 ALA A O 1
ATOM 724 N N . GLU A 1 107 ? 25.956 3.601 75.826 1.00 15.17 165 GLU A N 1
ATOM 725 C CA . GLU A 1 107 ? 25.995 2.554 76.840 1.00 16.11 165 GLU A CA 1
ATOM 726 C C . GLU A 1 107 ? 24.841 1.585 76.585 1.00 15.77 165 GLU A C 1
ATOM 727 O O . GLU A 1 107 ? 25.009 0.365 76.647 1.00 16.27 165 GLU A O 1
ATOM 733 N N . ILE A 1 108 ? 23.671 2.141 76.290 1.00 15.24 166 ILE A N 1
ATOM 734 C CA . ILE A 1 108 ? 22.490 1.336 76.020 1.00 15.14 166 ILE A CA 1
ATOM 735 C C . ILE A 1 108 ? 22.724 0.441 74.809 1.00 13.58 166 ILE A C 1
ATOM 736 O O . ILE A 1 108 ? 22.420 -0.748 74.839 1.00 13.14 166 ILE A O 1
ATOM 741 N N . ALA A 1 109 ? 23.266 1.026 73.745 1.00 13.14 167 ALA A N 1
ATOM 742 C CA . ALA A 1 109 ? 23.531 0.287 72.521 1.00 12.42 167 ALA A CA 1
ATOM 743 C C . ALA A 1 109 ? 24.507 -0.856 72.744 1.00 12.59 167 ALA A C 1
ATOM 744 O O . ALA A 1 109 ? 24.266 -1.983 72.316 1.00 12.96 167 ALA A O 1
ATOM 746 N N . THR A 1 110 ? 25.615 -0.555 73.413 1.00 13.22 168 THR A N 1
ATOM 747 C CA . THR A 1 110 ? 26.641 -1.551 73.673 1.00 13.34 168 THR A CA 1
ATOM 748 C C . THR A 1 110 ? 26.129 -2.636 74.605 1.00 14.26 168 THR A C 1
ATOM 749 O O . THR A 1 110 ? 26.322 -3.825 74.350 1.00 12.67 168 THR A O 1
ATOM 753 N N . LYS A 1 111 ? 25.465 -2.219 75.677 1.00 14.49 169 LYS A N 1
ATOM 754 C CA . LYS A 1 111 ? 24.920 -3.159 76.646 1.00 15.03 169 LYS A CA 1
ATOM 755 C C . LYS A 1 111 ? 23.898 -4.074 75.974 1.00 15.11 169 LYS A C 1
ATOM 756 O O . LYS A 1 111 ? 23.808 -5.254 76.302 1.00 16.69 169 LYS A O 1
ATOM 762 N N . HIS A 1 112 ? 23.134 -3.536 75.024 1.00 13.92 170 HIS A N 1
ATOM 763 C CA . HIS A 1 112 ? 22.139 -4.349 74.327 1.00 15.19 170 HIS A CA 1
ATOM 764 C C . HIS A 1 112 ? 22.829 -5.486 73.580 1.00 14.81 170 HIS A C 1
ATOM 765 O O . HIS A 1 112 ? 22.396 -6.634 73.645 1.00 14.97 170 HIS A O 1
ATOM 772 N N . LEU A 1 113 ? 23.907 -5.164 72.867 1.00 13.81 171 LEU A N 1
ATOM 773 C CA . LEU A 1 113 ? 24.644 -6.178 72.125 1.00 14.44 171 LEU A CA 1
ATOM 774 C C . LEU A 1 113 ? 25.242 -7.200 73.087 1.00 13.56 171 LEU A C 1
ATOM 775 O O . LEU A 1 113 ? 25.230 -8.400 72.818 1.00 13.39 171 LEU A O 1
ATOM 780 N N . ILE A 1 114 ? 25.760 -6.719 74.212 1.00 13.40 172 ILE A N 1
ATOM 781 C CA . ILE A 1 114 ? 26.337 -7.604 75.220 1.00 14.89 172 ILE A CA 1
ATOM 782 C C . ILE A 1 114 ? 25.259 -8.511 75.808 1.00 15.65 172 ILE A C 1
ATOM 783 O O . ILE A 1 114 ? 25.463 -9.722 75.939 1.00 16.36 172 ILE A O 1
ATOM 788 N N . ASP A 1 115 ? 24.108 -7.939 76.154 1.00 15.82 173 ASP A N 1
ATOM 789 C CA . ASP A 1 115 ? 23.030 -8.747 76.715 1.00 16.27 173 ASP A CA 1
ATOM 790 C C . ASP A 1 115 ? 22.496 -9.748 75.690 1.00 16.67 173 ASP A C 1
ATOM 791 O O . ASP A 1 115 ? 21.891 -10.752 76.062 1.00 18.81 173 ASP A O 1
ATOM 796 N N . LEU A 1 116 ? 22.719 -9.483 74.403 1.00 16.25 174 LEU A N 1
ATOM 797 C CA . LEU A 1 116 ? 22.264 -10.403 73.358 1.00 15.10 174 LEU A CA 1
ATOM 798 C C . LEU A 1 116 ? 23.239 -11.564 73.167 1.00 15.80 174 LEU A C 1
ATOM 799 O O . LEU A 1 116 ? 22.999 -12.462 72.356 1.00 16.83 174 LEU A O 1
ATOM 804 N N . GLY A 1 117 ? 24.349 -11.539 73.900 1.00 14.89 175 GLY A N 1
ATOM 805 C CA . GLY A 1 117 ? 25.314 -12.621 73.791 1.00 15.27 175 GLY A CA 1
ATOM 806 C C . GLY A 1 117 ? 26.527 -12.378 72.911 1.00 15.61 175 GLY A C 1
ATOM 807 O O . GLY A 1 117 ? 27.347 -13.278 72.720 1.00 16.63 175 GLY A O 1
ATOM 808 N N . HIS A 1 118 ? 26.652 -11.172 72.370 1.00 14.54 176 HIS A N 1
ATOM 809 C CA . HIS A 1 118 ? 27.791 -10.847 71.518 1.00 14.04 176 HIS A CA 1
ATOM 810 C C . HIS A 1 118 ? 28.986 -10.446 72.377 1.00 13.92 176 HIS A C 1
ATOM 811 O O . HIS A 1 118 ? 28.824 -9.766 73.389 1.00 15.98 176 HIS A O 1
ATOM 818 N N . THR A 1 119 ? 30.182 -10.873 71.979 1.00 13.93 177 THR A N 1
ATOM 819 C CA . THR A 1 119 ? 31.396 -10.513 72.703 1.00 16.15 177 THR A CA 1
ATOM 820 C C . THR A 1 119 ? 32.363 -9.804 71.758 1.00 15.16 177 THR A C 1
ATOM 821 O O . THR A 1 119 ? 33.030 -8.849 72.151 1.00 17.28 177 THR A O 1
ATOM 825 N N . HIS A 1 120 ? 32.439 -10.273 70.517 1.00 15.09 178 HIS A N 1
ATOM 826 C CA . HIS A 1 120 ? 33.297 -9.640 69.518 1.00 14.49 178 HIS A CA 1
ATOM 827 C C . HIS A 1 120 ? 32.471 -8.533 68.877 1.00 14.22 178 HIS A C 1
ATOM 828 O O . HIS A 1 120 ? 31.904 -8.692 67.794 1.00 13.35 178 HIS A O 1
ATOM 835 N N . ILE A 1 121 ? 32.412 -7.409 69.579 1.00 14.62 179 ILE A N 1
ATOM 836 C CA . ILE A 1 121 ? 31.637 -6.252 69.161 1.00 13.43 179 ILE A CA 1
ATOM 837 C C . ILE A 1 121 ? 32.538 -5.146 68.644 1.00 13.98 179 ILE A C 1
ATOM 838 O O . ILE A 1 121 ? 33.561 -4.829 69.251 1.00 14.05 179 ILE A O 1
ATOM 843 N N . ALA A 1 122 ? 32.154 -4.558 67.517 1.00 12.93 180 ALA A N 1
ATOM 844 C CA . ALA A 1 122 ? 32.942 -3.478 66.940 1.00 12.72 180 ALA A CA 1
ATOM 845 C C . ALA A 1 122 ? 32.128 -2.196 66.848 1.00 12.77 180 ALA A C 1
ATOM 846 O O . ALA A 1 122 ? 30.901 -2.231 66.749 1.00 12.12 180 ALA A O 1
ATOM 848 N N . HIS A 1 123 ? 32.826 -1.066 66.879 1.00 12.63 181 HIS A N 1
ATOM 849 C CA . HIS A 1 123 ? 32.189 0.244 66.794 1.00 11.52 181 HIS A CA 1
ATOM 850 C C . HIS A 1 123 ? 32.673 1.013 65.575 1.00 12.29 181 HIS A C 1
ATOM 851 O O . HIS A 1 123 ? 33.875 1.089 65.323 1.00 12.59 181 HIS A O 1
ATOM 858 N N . LEU A 1 124 ? 31.738 1.561 64.804 1.00 10.86 182 LEU A N 1
ATOM 859 C CA . LEU A 1 124 ? 32.101 2.375 63.647 1.00 12.97 182 LEU A CA 1
ATOM 860 C C . LEU A 1 124 ? 32.024 3.805 64.152 1.00 13.61 182 LEU A C 1
ATOM 861 O O . LEU A 1 124 ? 30.942 4.308 64.441 1.00 15.08 182 LEU A O 1
ATOM 866 N N . ARG A 1 125 ? 33.168 4.467 64.262 1.00 15.64 183 ARG A N 1
ATOM 867 C CA . ARG A 1 125 ? 33.167 5.819 64.797 1.00 15.61 183 ARG A CA 1
ATOM 868 C C . ARG A 1 125 ? 33.077 6.971 63.810 1.00 15.71 183 ARG A C 1
ATOM 869 O O . ARG A 1 125 ? 33.291 6.811 62.612 1.00 15.16 183 ARG A O 1
ATOM 877 N N . VAL A 1 126 ? 32.738 8.133 64.360 1.00 17.34 184 VAL A N 1
ATOM 878 C CA . VAL A 1 126 ? 32.602 9.385 63.626 1.00 19.30 184 VAL A CA 1
ATOM 879 C C . VAL A 1 126 ? 33.429 10.416 64.398 1.00 20.10 184 VAL A C 1
ATOM 880 O O . VAL A 1 126 ? 33.481 10.374 65.626 1.00 18.83 184 VAL A O 1
ATOM 884 N N . GLY A 1 127 ? 34.064 11.342 63.683 1.00 19.80 185 GLY A N 1
ATOM 885 C CA . GLY A 1 127 ? 34.909 12.331 64.335 1.00 22.06 185 GLY A CA 1
ATOM 886 C C . GLY A 1 127 ? 34.271 13.552 64.975 1.00 23.13 185 GLY A C 1
ATOM 887 O O . GLY A 1 127 ? 34.976 14.492 65.344 1.00 25.82 185 GLY A O 1
ATOM 888 N N . SER A 1 128 ? 32.954 13.548 65.131 1.00 21.82 186 SER A N 1
ATOM 889 C CA . SER A 1 128 ? 32.261 14.686 65.728 1.00 21.33 186 SER A CA 1
ATOM 890 C C . SER A 1 128 ? 32.318 14.657 67.251 1.00 19.62 186 SER A C 1
ATOM 891 O O . SER A 1 128 ? 32.806 13.693 67.846 1.00 18.80 186 SER A O 1
ATOM 894 N N . GLY A 1 129 ? 31.812 15.720 67.874 1.00 18.52 187 GLY A N 1
ATOM 895 C CA . GLY A 1 129 ? 31.794 15.792 69.324 1.00 18.04 187 GLY A CA 1
ATOM 896 C C . GLY A 1 129 ? 30.934 14.683 69.895 1.00 18.63 187 GLY A C 1
ATOM 897 O O . GLY A 1 129 ? 31.294 14.046 70.886 1.00 16.55 187 GLY A O 1
ATOM 898 N N . ALA A 1 130 ? 29.782 14.453 69.272 1.00 17.55 188 ALA A N 1
ATOM 899 C CA . ALA A 1 130 ? 28.886 13.396 69.718 1.00 18.35 188 ALA A CA 1
ATOM 900 C C . ALA A 1 130 ? 29.551 12.059 69.407 1.00 18.25 188 ALA A C 1
ATOM 901 O O . ALA A 1 130 ? 29.446 11.104 70.178 1.00 17.70 188 ALA A O 1
ATOM 903 N N . GLY A 1 131 ? 30.244 12.004 68.272 1.00 17.74 189 GLY A N 1
ATOM 904 C CA . GLY A 1 131 ? 30.924 10.783 67.881 1.00 17.00 189 GLY A CA 1
ATOM 905 C C . GLY A 1 131 ? 31.969 10.365 68.899 1.00 18.12 189 GLY A C 1
ATOM 906 O O . GLY A 1 131 ? 32.060 9.189 69.264 1.00 16.14 189 GLY A O 1
ATOM 907 N N . LEU A 1 132 ? 32.763 11.326 69.360 1.00 17.16 190 LEU A N 1
ATOM 908 C CA . LEU A 1 132 ? 33.804 11.039 70.341 1.00 19.49 190 LEU A CA 1
ATOM 909 C C . LEU A 1 132 ? 33.194 10.516 71.632 1.00 17.92 190 LEU A C 1
ATOM 910 O O . LEU A 1 132 ? 33.691 9.552 72.213 1.00 17.95 190 LEU A O 1
ATOM 915 N N . ARG A 1 133 ? 32.113 11.150 72.074 1.00 17.05 191 ARG A N 1
ATOM 916 C CA . ARG A 1 133 ? 31.436 10.731 73.291 1.00 16.67 191 ARG A CA 1
ATOM 917 C C . ARG A 1 133 ? 30.909 9.303 73.162 1.00 15.76 191 ARG A C 1
ATOM 918 O O . ARG A 1 133 ? 31.040 8.498 74.085 1.00 16.74 191 ARG A O 1
ATOM 926 N N . ARG A 1 134 ? 30.316 8.985 72.016 1.00 15.16 192 ARG A N 1
ATOM 927 C CA . ARG A 1 134 ? 29.782 7.647 71.801 1.00 13.57 192 ARG A CA 1
ATOM 928 C C . ARG A 1 134 ? 30.895 6.609 71.744 1.00 13.75 192 ARG A C 1
ATOM 929 O O . ARG A 1 134 ? 30.715 5.477 72.188 1.00 14.88 192 ARG A O 1
ATOM 937 N N . PHE A 1 135 ? 32.048 7.001 71.209 1.00 13.42 193 PHE A N 1
ATOM 938 C CA . PHE A 1 135 ? 33.193 6.102 71.127 1.00 14.20 193 PHE A CA 1
ATOM 939 C C . PHE A 1 135 ? 33.738 5.853 72.529 1.00 16.06 193 PHE A C 1
ATOM 940 O O . PHE A 1 135 ? 34.036 4.719 72.896 1.00 14.53 193 PHE A O 1
ATOM 948 N N . GLU A 1 136 ? 33.870 6.920 73.309 1.00 16.13 194 GLU A N 1
ATOM 949 C CA . GLU A 1 136 ? 34.386 6.794 74.667 1.00 16.70 194 GLU A CA 1
ATOM 950 C C . GLU A 1 136 ? 33.480 5.921 75.529 1.00 16.59 194 GLU A C 1
ATOM 951 O O . GLU A 1 136 ? 33.957 5.085 76.301 1.00 15.71 194 GLU A O 1
ATOM 957 N N . SER A 1 137 ? 32.171 6.105 75.394 1.00 15.70 195 SER A N 1
ATOM 958 C CA . SER A 1 137 ? 31.224 5.310 76.161 1.00 15.25 195 SER A CA 1
ATOM 95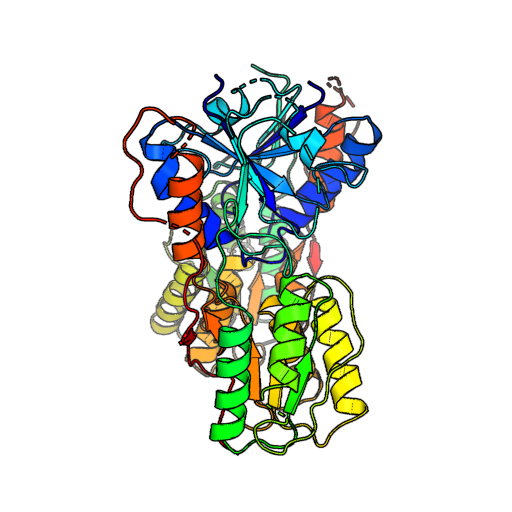9 C C . SER A 1 137 ? 31.260 3.858 75.690 1.00 14.59 195 SER A C 1
ATOM 960 O O . SER A 1 137 ? 31.159 2.933 76.493 1.00 13.62 195 SER A O 1
ATOM 963 N N . PHE A 1 138 ? 31.395 3.655 74.383 1.00 14.13 196 PHE A N 1
ATOM 964 C CA . PHE A 1 138 ? 31.476 2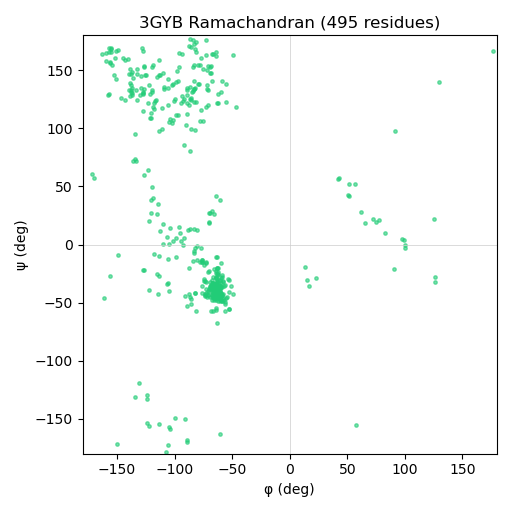.299 73.851 1.00 12.20 196 PHE A CA 1
ATOM 965 C C . PHE A 1 138 ? 32.637 1.565 74.524 1.00 13.23 196 PHE A C 1
ATOM 966 O O . PHE A 1 138 ? 32.478 0.452 75.028 1.00 13.58 196 PHE A O 1
ATOM 974 N N . GLU A 1 139 ? 33.804 2.198 74.544 1.00 15.13 197 GLU A N 1
ATOM 975 C CA . GLU A 1 139 ? 34.973 1.572 75.146 1.00 15.64 197 GLU A CA 1
ATOM 976 C C . GLU A 1 139 ? 34.800 1.345 76.638 1.00 17.43 197 GLU A C 1
ATOM 977 O O . GLU A 1 139 ? 35.138 0.278 77.148 1.00 17.53 197 GLU A O 1
ATOM 983 N N . ALA A 1 140 ? 34.282 2.347 77.340 1.00 18.43 198 ALA A N 1
ATOM 984 C CA . ALA A 1 140 ? 34.093 2.225 78.784 1.00 17.81 198 ALA A CA 1
ATOM 985 C C . ALA A 1 140 ? 33.099 1.119 79.125 1.00 18.87 198 ALA A C 1
ATOM 986 O O . ALA A 1 140 ? 33.285 0.371 80.087 1.00 19.08 198 ALA A O 1
ATOM 988 N N . THR A 1 141 ? 32.034 1.018 78.338 1.00 17.08 199 THR A N 1
ATOM 989 C CA . THR A 1 141 ? 31.026 -0.003 78.579 1.00 16.37 199 THR A CA 1
ATOM 990 C C . THR A 1 141 ? 31.588 -1.386 78.281 1.00 16.57 199 THR A C 1
ATOM 991 O O . THR A 1 141 ? 31.309 -2.336 79.015 1.00 18.20 199 THR A O 1
ATOM 1003 N N . ARG A 1 143 ? 34.762 -2.353 78.452 1.00 17.26 201 ARG A N 1
ATOM 1004 C CA . ARG A 1 143 ? 35.688 -2.684 79.537 1.00 16.84 201 ARG A CA 1
ATOM 1005 C C . ARG A 1 143 ? 34.985 -2.913 80.870 1.00 17.99 201 ARG A C 1
ATOM 1006 O O . ARG A 1 143 ? 35.448 -3.696 81.697 1.00 18.15 201 ARG A O 1
ATOM 1014 N N . ALA A 1 144 ? 33.870 -2.229 81.086 1.00 17.19 202 ALA A N 1
ATOM 1015 C CA . ALA A 1 144 ? 33.133 -2.410 82.331 1.00 18.22 202 ALA A CA 1
ATOM 1016 C C . ALA A 1 144 ? 32.638 -3.851 82.406 1.00 17.99 202 ALA A C 1
ATOM 1017 O O . ALA A 1 144 ? 32.546 -4.433 83.486 1.00 18.39 202 ALA A O 1
ATOM 1019 N N . HIS A 1 145 ? 32.327 -4.417 81.242 1.00 17.84 203 HIS A N 1
ATOM 1020 C CA . HIS A 1 145 ? 31.830 -5.782 81.141 1.00 17.32 203 HIS A CA 1
ATOM 1021 C C . HIS A 1 145 ? 32.906 -6.818 80.832 1.00 18.47 203 HIS A C 1
ATOM 1022 O O . HIS A 1 145 ? 32.594 -7.953 80.455 1.00 19.02 203 HIS A O 1
ATOM 1029 N N . GLY A 1 146 ? 34.167 -6.419 80.995 1.00 17.88 204 GLY A N 1
ATOM 1030 C CA . GLY A 1 146 ? 35.290 -7.318 80.771 1.00 18.49 204 GLY A CA 1
ATOM 1031 C C . GLY A 1 146 ? 35.609 -7.677 79.334 1.00 18.25 204 GLY A C 1
ATOM 1032 O O . GLY A 1 146 ? 36.250 -8.698 79.070 1.00 19.03 204 GLY A O 1
ATOM 1033 N N . LEU A 1 147 ? 35.173 -6.836 78.403 1.00 16.93 205 LEU A N 1
ATOM 1034 C CA . LEU A 1 147 ? 35.414 -7.079 76.988 1.00 16.42 205 LEU A CA 1
ATOM 1035 C C . LEU A 1 147 ? 36.358 -6.031 76.424 1.00 16.51 205 LEU A C 1
ATOM 1036 O O . LEU A 1 147 ? 36.346 -4.871 76.848 1.00 16.73 205 LEU A O 1
ATOM 1041 N N . GLU A 1 148 ? 37.183 -6.447 75.472 1.00 18.03 206 GLU A N 1
ATOM 1042 C CA . GLU A 1 148 ? 38.127 -5.539 74.838 1.00 18.32 206 GLU A CA 1
ATOM 1043 C C . GLU A 1 148 ? 37.408 -4.887 73.665 1.00 18.14 206 GLU A C 1
ATOM 1044 O O . GLU A 1 148 ? 36.957 -5.572 72.746 1.00 17.26 206 GLU A O 1
ATOM 1050 N N . PRO A 1 149 ? 37.290 -3.554 73.683 1.00 16.33 207 PRO A N 1
ATOM 1051 C CA . PRO A 1 149 ? 36.606 -2.866 72.586 1.00 16.19 207 PRO A CA 1
ATOM 1052 C C . PRO A 1 149 ? 37.397 -2.879 71.285 1.00 16.96 207 PRO A C 1
ATOM 1053 O O . PRO A 1 149 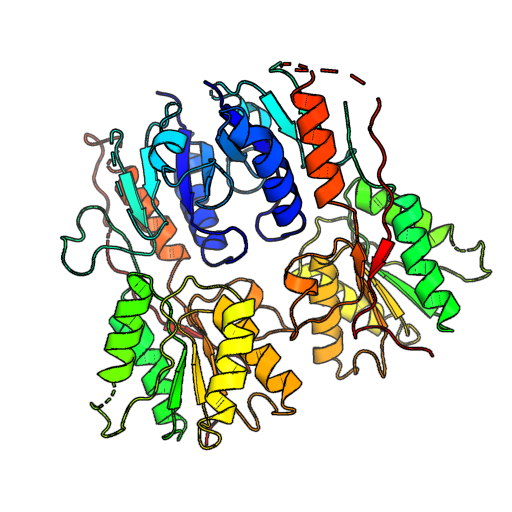? 38.626 -2.973 71.287 1.00 16.85 207 PRO A O 1
ATOM 1057 N N . LEU A 1 150 ? 36.675 -2.797 70.174 1.00 16.57 208 LEU A N 1
ATOM 1058 C CA . LEU A 1 150 ? 37.278 -2.762 68.853 1.00 15.51 208 LEU A CA 1
ATOM 1059 C C . LEU A 1 150 ? 36.540 -1.700 68.057 1.00 15.48 208 LEU A C 1
ATOM 1060 O O . LEU A 1 150 ? 35.312 -1.690 68.026 1.00 14.25 208 LEU A O 1
ATOM 1065 N N . SER A 1 151 ? 37.291 -0.801 67.429 1.00 15.31 209 SER A N 1
ATOM 1066 C CA . SER A 1 151 ? 36.701 0.266 66.627 1.00 16.79 209 SER A CA 1
ATOM 1067 C C . SER A 1 151 ? 37.608 0.545 65.443 1.00 18.31 209 SER A C 1
ATOM 1068 O O . SER A 1 151 ? 38.789 0.183 65.458 1.00 18.50 209 SER A O 1
ATOM 1071 N N . ASN A 1 152 ? 37.060 1.182 64.414 1.00 18.70 210 ASN A N 1
ATOM 1072 C CA . ASN A 1 152 ? 37.870 1.538 63.260 1.00 21.89 210 ASN A CA 1
ATOM 1073 C C . ASN A 1 152 ? 38.546 2.860 63.635 1.00 23.58 210 ASN A C 1
ATOM 1074 O O . ASN A 1 152 ? 38.280 3.406 64.705 1.00 25.33 210 ASN A O 1
ATOM 1079 N N . ASP A 1 153 ? 39.423 3.366 62.777 1.00 28.77 211 ASP A N 1
ATOM 1080 C CA . ASP A 1 153 ? 40.148 4.604 63.069 1.00 32.93 211 ASP A CA 1
ATOM 1081 C C . ASP A 1 153 ? 39.552 5.840 62.405 1.00 33.47 211 ASP A C 1
ATOM 1082 O O . ASP A 1 153 ? 39.938 6.972 62.708 1.00 33.97 211 ASP A O 1
ATOM 1087 N N . TYR A 1 154 ? 38.616 5.611 61.496 1.00 33.33 212 TYR A N 1
ATOM 1088 C CA . TYR A 1 154 ? 37.953 6.684 60.770 1.00 32.60 212 TYR A CA 1
ATOM 1089 C C . TYR A 1 154 ? 37.493 7.813 61.687 1.00 32.72 212 TYR A C 1
ATOM 1090 O O . TYR A 1 154 ? 36.667 7.601 62.571 1.00 34.47 212 TYR A O 1
ATOM 1099 N N . LEU A 1 155 ? 38.022 9.014 61.476 1.00 33.18 213 LEU A N 1
ATOM 1100 C CA . LEU A 1 155 ? 37.621 10.158 62.286 1.00 32.74 213 LEU A CA 1
ATOM 1101 C C . LEU A 1 155 ? 37.031 11.246 61.394 1.00 31.85 213 LEU A C 1
ATOM 1102 O O . LEU A 1 155 ? 37.074 12.433 61.722 1.00 32.49 213 LEU A O 1
ATOM 1107 N N . GLY A 1 156 ? 36.473 10.826 60.264 1.00 29.64 214 GLY A N 1
ATOM 1108 C CA . GLY A 1 156 ? 35.874 11.766 59.337 1.00 27.06 214 GLY A CA 1
ATOM 1109 C C . GLY A 1 156 ? 34.408 12.001 59.646 1.00 25.34 214 GLY A C 1
ATOM 1110 O O . GLY A 1 156 ? 33.923 11.593 60.703 1.00 25.21 214 GLY A O 1
ATOM 1111 N N . PRO A 1 157 ? 33.671 12.659 58.742 1.00 24.44 215 PRO A N 1
ATOM 1112 C CA . PRO A 1 157 ? 32.248 12.936 58.952 1.00 23.34 215 PRO A CA 1
ATOM 1113 C C . PRO A 1 157 ? 31.365 11.718 58.713 1.00 22.21 215 PRO A C 1
ATOM 1114 O O . PRO A 1 157 ? 31.768 10.761 58.048 1.00 22.34 215 PRO A O 1
ATOM 1118 N N . ALA A 1 158 ? 30.156 11.767 59.257 1.00 20.85 216 ALA A N 1
ATOM 1119 C CA . ALA A 1 158 ? 29.208 10.676 59.102 1.00 20.34 216 ALA A CA 1
ATOM 1120 C C . ALA A 1 158 ? 28.609 10.691 57.702 1.00 19.24 216 ALA A C 1
ATOM 1121 O O . ALA A 1 158 ? 27.791 11.552 57.375 1.00 18.77 216 ALA A O 1
ATOM 1123 N N . VAL A 1 159 ? 29.035 9.742 56.874 1.00 16.88 217 VAL A N 1
ATOM 1124 C CA . VAL A 1 159 ? 28.533 9.624 55.511 1.00 16.00 217 VAL A CA 1
ATOM 1125 C C . VAL A 1 159 ? 28.343 8.147 55.194 1.00 14.42 217 VAL A C 1
ATOM 1126 O O . VAL A 1 159 ? 29.092 7.298 55.674 1.00 13.16 217 VAL A O 1
ATOM 1130 N N . GLU A 1 160 ? 27.333 7.842 54.386 1.00 12.13 218 GLU A N 1
ATOM 1131 C CA . GLU A 1 160 ? 27.038 6.461 54.041 1.00 11.13 218 GLU A CA 1
ATOM 1132 C C . GLU A 1 160 ? 28.182 5.745 53.346 1.00 10.81 218 GLU A C 1
ATOM 1133 O O . GLU A 1 160 ? 28.499 4.612 53.687 1.00 10.63 218 GLU A O 1
ATOM 1139 N N . HIS A 1 161 ? 28.815 6.401 52.379 1.00 11.12 219 HIS A N 1
ATOM 1140 C CA . HIS A 1 161 ? 29.889 5.740 51.656 1.00 11.16 219 HIS A CA 1
ATOM 1141 C C . HIS A 1 161 ? 31.013 5.259 52.562 1.00 11.42 219 HIS A C 1
ATOM 1142 O O . HIS A 1 161 ? 31.521 4.152 52.383 1.00 10.92 219 HIS A O 1
ATOM 1149 N N . ALA A 1 162 ? 31.407 6.082 53.527 1.00 12.39 220 ALA A N 1
ATOM 1150 C CA . ALA A 1 162 ? 32.468 5.686 54.450 1.00 12.14 220 ALA A CA 1
ATOM 1151 C C . ALA A 1 162 ? 31.999 4.539 55.340 1.00 11.63 220 ALA A C 1
ATOM 1152 O O . ALA A 1 162 ? 32.785 3.673 55.711 1.00 13.20 220 ALA A O 1
ATOM 1154 N N . GLY A 1 163 ? 30.715 4.519 55.683 1.00 10.47 221 GLY A N 1
ATOM 1155 C CA . GLY A 1 163 ? 30.223 3.436 56.510 1.00 10.70 221 GLY A CA 1
ATOM 1156 C C . GLY A 1 163 ? 30.360 2.130 55.748 1.00 9.98 221 GLY A C 1
ATOM 1157 O O . GLY A 1 163 ? 30.677 1.082 56.314 1.00 10.31 221 GLY A O 1
ATOM 1158 N N . TYR A 1 164 ? 30.136 2.212 54.441 1.00 8.22 222 TYR A N 1
ATOM 1159 C CA . TYR A 1 164 ? 30.219 1.059 53.569 1.00 9.12 222 TYR A CA 1
ATOM 1160 C C . TYR A 1 164 ? 31.650 0.535 53.472 1.00 10.13 222 TYR A C 1
ATOM 1161 O O . TYR A 1 164 ? 31.908 -0.617 53.797 1.00 9.55 222 TYR A O 1
ATOM 1170 N N . THR A 1 165 ? 32.578 1.389 53.053 1.00 10.88 223 THR A N 1
ATOM 1171 C CA . THR A 1 165 ? 33.964 0.951 52.902 1.00 10.24 223 THR A CA 1
ATOM 1172 C C . THR A 1 165 ? 34.647 0.632 54.224 1.00 10.33 223 THR A C 1
ATOM 1173 O O . THR A 1 165 ? 35.459 -0.293 54.292 1.00 10.46 223 THR A O 1
ATOM 1177 N N . GLU A 1 166 ? 34.320 1.379 55.274 1.00 9.97 224 GLU A N 1
ATOM 1178 C CA . GLU A 1 166 ? 34.911 1.100 56.581 1.00 10.47 224 GLU A CA 1
ATOM 1179 C C . GLU A 1 166 ? 34.435 -0.253 57.108 1.00 10.73 224 GLU A C 1
ATOM 1180 O O . GLU A 1 166 ? 35.200 -0.980 57.743 1.00 11.74 224 GLU A O 1
ATOM 1186 N N . THR A 1 167 ? 33.172 -0.593 56.866 1.00 11.16 225 THR A N 1
ATOM 1187 C CA . THR A 1 167 ? 32.661 -1.869 57.346 1.00 10.39 225 THR A CA 1
ATOM 1188 C C . THR A 1 167 ? 33.280 -3.024 56.570 1.00 10.27 225 THR A C 1
ATOM 1189 O O . THR A 1 167 ? 33.637 -4.049 57.152 1.00 10.44 225 THR A O 1
ATOM 1193 N N . LEU A 1 168 ? 33.417 -2.866 55.258 1.00 10.17 226 LEU A N 1
ATOM 1194 C CA . LEU A 1 168 ? 34.030 -3.920 54.463 1.00 10.37 226 LEU A CA 1
ATOM 1195 C C . LEU A 1 168 ? 35.469 -4.145 54.924 1.00 11.68 226 LEU A C 1
ATOM 1196 O O . LEU A 1 168 ? 35.938 -5.280 54.980 1.00 11.13 226 LEU A O 1
ATOM 1201 N N . ALA A 1 169 ? 36.167 -3.061 55.249 1.00 10.09 227 ALA A N 1
ATOM 1202 C CA . ALA A 1 169 ? 37.554 -3.173 55.700 1.00 10.40 227 ALA A CA 1
ATOM 1203 C C . ALA A 1 169 ? 37.621 -3.778 57.102 1.00 12.17 227 ALA A C 1
ATOM 1204 O O . ALA A 1 169 ? 38.447 -4.647 57.369 1.00 12.45 227 ALA A O 1
ATOM 1206 N N . LEU A 1 170 ? 36.746 -3.320 57.990 1.00 11.07 228 LEU A N 1
ATOM 1207 C CA . LEU A 1 170 ? 36.706 -3.815 59.367 1.00 13.13 228 LEU A CA 1
ATOM 1208 C C . LEU A 1 170 ? 36.446 -5.317 59.449 1.00 13.48 228 LEU A C 1
ATOM 1209 O O . LEU A 1 170 ? 37.134 -6.039 60.175 1.00 12.17 228 LEU A O 1
ATOM 1214 N N . LEU A 1 171 ? 35.439 -5.784 58.717 1.00 10.80 229 LEU A N 1
ATOM 1215 C CA . LEU A 1 171 ? 35.098 -7.200 58.737 1.00 12.42 229 LEU A CA 1
ATOM 1216 C C . LEU A 1 171 ? 36.139 -8.064 58.034 1.00 14.12 229 LEU A C 1
ATOM 1217 O O . LEU A 1 171 ? 36.253 -9.256 58.316 1.00 14.44 229 LEU A O 1
ATOM 1222 N N . LYS A 1 172 ? 36.898 -7.474 57.117 1.00 13.15 230 LYS A N 1
ATOM 1223 C CA . LYS A 1 172 ? 37.948 -8.234 56.445 1.00 12.71 230 LYS A CA 1
ATOM 1224 C C . LYS A 1 172 ? 39.084 -8.440 57.440 1.00 13.14 230 LYS A C 1
ATOM 1225 O O . LYS A 1 172 ? 39.653 -9.523 57.537 1.00 13.34 230 LYS A O 1
ATOM 1231 N N . GLU A 1 173 ? 39.406 -7.388 58.182 1.00 12.99 231 GLU A N 1
ATOM 1232 C CA . GLU A 1 173 ? 40.477 -7.454 59.167 1.00 12.38 231 GLU A CA 1
ATOM 1233 C C . GLU A 1 173 ? 40.064 -8.230 60.408 1.00 13.49 231 GLU A C 1
ATOM 1234 O O . GLU A 1 173 ? 40.903 -8.846 61.069 1.00 15.24 231 GLU A O 1
ATOM 1240 N N . HIS A 1 174 ? 38.771 -8.195 60.724 1.00 12.27 232 HIS A N 1
ATOM 1241 C CA . HIS A 1 174 ? 38.264 -8.877 61.909 1.00 14.26 232 HIS A CA 1
ATOM 1242 C C . HIS A 1 174 ? 36.980 -9.638 61.631 1.00 14.88 232 HIS A C 1
ATOM 1243 O O . HIS A 1 174 ? 35.900 -9.241 62.069 1.00 14.66 232 HIS A O 1
ATOM 1250 N N . PRO A 1 175 ? 37.084 -10.755 60.902 1.00 15.09 233 PRO A N 1
ATOM 1251 C CA . PRO A 1 175 ? 35.915 -11.572 60.570 1.00 15.75 233 PRO A CA 1
ATOM 1252 C C . PRO A 1 175 ? 35.235 -12.203 61.782 1.00 16.55 233 PRO A C 1
ATOM 1253 O O . PRO A 1 175 ? 34.131 -12.737 61.664 1.00 17.15 233 PRO A O 1
ATOM 1257 N N . GLU A 1 176 ? 35.884 -12.132 62.944 1.00 14.62 234 GLU A N 1
ATOM 1258 C CA . GLU A 1 176 ? 35.313 -12.701 64.164 1.00 15.68 234 GLU A CA 1
ATOM 1259 C C . GLU A 1 176 ? 34.196 -11.811 64.715 1.00 14.88 234 GLU A C 1
ATOM 1260 O O . GLU A 1 176 ? 33.413 -12.236 65.567 1.00 14.58 234 GLU A O 1
ATOM 1266 N N . VAL A 1 177 ? 34.131 -10.572 64.236 1.00 13.64 235 VAL A N 1
ATOM 1267 C CA . VAL A 1 177 ? 33.110 -9.631 64.691 1.00 12.21 235 VAL A CA 1
ATOM 1268 C C . VAL A 1 177 ? 31.706 -10.131 64.364 1.00 12.34 235 VAL A C 1
ATOM 1269 O O . VAL A 1 177 ? 31.423 -10.498 63.223 1.00 12.60 235 VAL A O 1
ATOM 1273 N N . THR A 1 178 ? 30.832 -10.137 65.367 1.00 12.19 236 THR A N 1
ATOM 1274 C CA . THR A 1 178 ? 29.460 -10.606 65.176 1.00 12.07 236 THR A CA 1
ATOM 1275 C C . THR A 1 178 ? 28.409 -9.510 65.317 1.00 11.97 236 THR A C 1
ATOM 1276 O O . THR A 1 178 ? 27.236 -9.721 64.998 1.00 12.71 236 THR A O 1
ATOM 1280 N N . ALA A 1 179 ? 28.820 -8.338 65.787 1.00 11.86 237 ALA A N 1
ATOM 1281 C CA . ALA A 1 179 ? 27.880 -7.237 65.957 1.00 11.52 237 ALA A CA 1
ATOM 1282 C C . ALA A 1 179 ? 28.604 -5.912 65.845 1.00 13.12 237 ALA A C 1
ATOM 1283 O O . ALA A 1 179 ? 29.759 -5.791 66.251 1.00 12.25 237 ALA A O 1
ATOM 1285 N N . ILE A 1 180 ? 27.915 -4.924 65.289 1.00 12.16 238 ILE A N 1
ATOM 1286 C CA . ILE A 1 180 ? 28.483 -3.598 65.119 1.00 11.48 238 ILE A CA 1
ATOM 1287 C C . ILE A 1 180 ? 27.572 -2.528 65.699 1.00 12.58 238 ILE A C 1
ATOM 1288 O O . ILE A 1 180 ? 26.362 -2.540 65.458 1.00 10.84 238 ILE A O 1
ATOM 1293 N N . PHE A 1 181 ? 28.147 -1.630 66.495 1.00 10.95 239 PHE A N 1
ATOM 1294 C CA . PHE A 1 181 ? 27.402 -0.497 67.025 1.00 11.20 239 PHE A CA 1
ATOM 1295 C C . PHE A 1 181 ? 27.901 0.676 66.192 1.00 11.82 239 PHE A C 1
ATOM 1296 O O . PHE A 1 181 ? 29.033 1.133 66.356 1.00 11.35 239 PHE A O 1
ATOM 1304 N N . SER A 1 182 ? 27.061 1.134 65.269 1.00 10.47 240 SER A N 1
ATOM 1305 C CA . SER A 1 182 ? 27.399 2.246 64.396 1.00 12.74 240 SER A CA 1
ATOM 1306 C C . SER A 1 182 ? 27.119 3.563 65.112 1.00 11.38 240 SER A C 1
ATOM 1307 O O . SER A 1 182 ? 26.053 3.743 65.699 1.00 11.95 240 SER A O 1
ATOM 1310 N N . SER A 1 183 ? 28.070 4.489 65.044 1.00 11.78 241 SER A N 1
ATOM 1311 C CA . SER A 1 183 ? 27.924 5.770 65.722 1.00 12.29 241 SER A CA 1
ATOM 1312 C C . SER A 1 183 ? 26.625 6.479 65.365 1.00 12.99 241 SER A C 1
ATOM 1313 O O . SER A 1 183 ? 26.072 7.209 66.182 1.00 13.84 241 SER A O 1
ATOM 1316 N N . ASN A 1 184 ? 26.134 6.267 64.148 1.00 10.99 242 ASN A N 1
ATOM 1317 C CA . ASN A 1 184 ? 24.873 6.880 63.738 1.00 11.72 242 ASN A CA 1
ATOM 1318 C C . ASN A 1 184 ? 24.212 6.066 62.635 1.00 10.53 242 ASN A C 1
ATOM 1319 O O . ASN A 1 184 ? 24.823 5.161 62.073 1.00 9.82 242 ASN A O 1
ATOM 1324 N N . ASP A 1 185 ? 22.952 6.384 62.348 1.00 9.26 243 ASP A N 1
ATOM 1325 C CA . ASP A 1 185 ? 22.194 5.660 61.332 1.00 9.52 243 ASP A CA 1
ATOM 1326 C C . ASP A 1 185 ? 22.743 5.724 59.916 1.00 10.43 243 ASP A C 1
ATOM 1327 O O . ASP A 1 185 ? 22.792 4.706 59.231 1.00 10.69 243 ASP A O 1
ATOM 1332 N N . ILE A 1 186 ? 23.144 6.907 59.462 1.00 10.68 244 ILE A N 1
ATOM 1333 C CA . ILE A 1 186 ? 23.629 7.020 58.093 1.00 12.41 244 ILE A CA 1
ATOM 1334 C C . ILE A 1 186 ? 24.853 6.126 57.899 1.00 11.71 244 ILE A C 1
ATOM 1335 O O . ILE A 1 186 ? 25.013 5.496 56.858 1.00 11.93 244 ILE A O 1
ATOM 1340 N N . THR A 1 187 ? 25.701 6.046 58.916 1.00 10.71 245 THR A N 1
ATOM 1341 C CA . THR A 1 187 ? 26.868 5.181 58.825 1.00 11.71 245 THR A CA 1
ATOM 1342 C C . THR A 1 187 ? 26.395 3.722 58.800 1.00 12.32 245 THR A C 1
ATOM 1343 O O . THR A 1 187 ? 26.947 2.890 58.075 1.00 12.18 245 THR A O 1
ATOM 1347 N N . ALA A 1 188 ? 25.356 3.425 59.577 1.00 10.07 246 ALA A N 1
ATOM 1348 C CA . ALA A 1 188 ? 24.807 2.070 59.650 1.00 11.43 246 ALA A CA 1
ATOM 1349 C C . ALA A 1 188 ? 24.235 1.616 58.310 1.00 11.49 246 ALA A C 1
ATOM 1350 O O . ALA A 1 188 ? 24.241 0.420 58.004 1.00 13.73 246 ALA A O 1
ATOM 1352 N N . ILE A 1 189 ? 23.725 2.561 57.523 1.00 11.76 247 ILE A N 1
ATOM 1353 C CA . ILE A 1 189 ? 23.186 2.230 56.207 1.00 11.85 247 ILE A CA 1
ATOM 1354 C C . ILE A 1 189 ? 24.337 1.662 55.383 1.00 11.39 247 ILE A C 1
ATOM 1355 O O . ILE A 1 189 ? 24.160 0.713 54.620 1.00 12.22 247 ILE A O 1
ATOM 1360 N N . GLY A 1 190 ? 25.520 2.253 55.547 1.00 11.02 248 GLY A N 1
ATOM 1361 C CA . GLY A 1 190 ? 26.692 1.766 54.841 1.00 11.20 248 GLY A CA 1
ATOM 1362 C C . GLY A 1 190 ? 27.068 0.382 55.338 1.00 10.62 248 GLY A C 1
ATOM 1363 O O . GLY A 1 190 ? 27.419 -0.508 54.553 1.00 10.64 2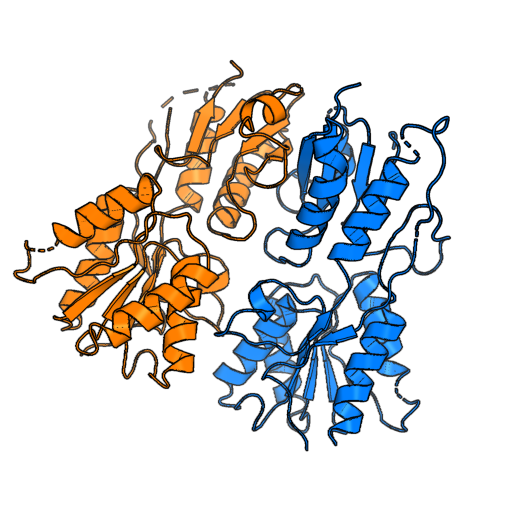48 GLY A O 1
ATOM 1364 N N . ALA A 1 191 ? 26.991 0.189 56.650 1.00 9.58 249 ALA A N 1
ATOM 1365 C CA . ALA A 1 191 ? 27.315 -1.103 57.242 1.00 10.74 249 ALA A CA 1
ATOM 1366 C C . ALA A 1 191 ? 26.365 -2.181 56.728 1.00 10.85 249 ALA A C 1
ATOM 1367 O O . ALA A 1 191 ? 26.783 -3.307 56.457 1.00 10.59 249 ALA A O 1
ATOM 1369 N N . LEU A 1 192 ? 25.083 -1.838 56.600 1.00 10.30 250 LEU A N 1
ATOM 1370 C CA . LEU A 1 192 ? 24.100 -2.796 56.099 1.00 10.64 250 LEU A CA 1
ATOM 1371 C C . LEU A 1 192 ? 24.415 -3.155 54.650 1.00 9.55 250 LEU A C 1
ATOM 1372 O O . LEU A 1 192 ? 24.232 -4.295 54.232 1.00 10.08 250 LEU A O 1
ATOM 1377 N N . GLY A 1 193 ? 24.884 -2.176 53.885 1.00 10.08 251 GLY A N 1
ATOM 1378 C CA . GLY A 1 193 ? 25.232 -2.433 52.499 1.00 10.55 251 GLY A CA 1
ATOM 1379 C C . GLY A 1 193 ? 26.442 -3.350 52.428 1.00 10.90 251 GLY A C 1
ATOM 1380 O O . GLY A 1 193 ? 26.525 -4.228 51.571 1.00 11.62 251 GLY A O 1
ATOM 1381 N N . ALA A 1 194 ? 27.392 -3.146 53.335 1.00 10.78 252 ALA A N 1
ATOM 1382 C CA . ALA A 1 194 ? 28.591 -3.977 53.364 1.00 10.44 252 ALA A CA 1
ATOM 1383 C C . ALA A 1 194 ? 28.197 -5.419 53.663 1.00 11.45 252 ALA A C 1
ATOM 1384 O O . ALA A 1 194 ? 28.688 -6.349 53.021 1.00 10.82 252 ALA A O 1
ATOM 1386 N N . ALA A 1 195 ? 27.299 -5.605 54.629 1.00 11.85 253 ALA A N 1
ATOM 1387 C CA . ALA A 1 195 ? 26.838 -6.940 54.979 1.00 12.70 253 ALA A CA 1
ATOM 1388 C C . ALA A 1 195 ? 26.209 -7.598 53.749 1.00 13.80 253 ALA A C 1
ATOM 1389 O O . ALA A 1 195 ? 26.462 -8.773 53.454 1.00 15.41 253 ALA A O 1
ATOM 1391 N N . ARG A 1 196 ? 25.399 -6.837 53.021 1.00 13.65 254 ARG A N 1
ATOM 1392 C CA . ARG A 1 196 ? 24.758 -7.367 51.823 1.00 14.64 254 ARG A CA 1
ATOM 1393 C C . ARG A 1 196 ? 25.812 -7.774 50.783 1.00 14.68 254 ARG A C 1
ATOM 1394 O O . ARG A 1 196 ? 25.726 -8.844 50.188 1.00 15.82 254 ARG A O 1
ATOM 1402 N N . GLU A 1 197 ? 26.806 -6.918 50.571 1.00 13.73 255 GLU A N 1
ATOM 1403 C CA . GLU A 1 197 ? 27.871 -7.201 49.612 1.00 14.17 255 GLU A CA 1
ATOM 1404 C C . GLU A 1 197 ? 28.648 -8.455 50.012 1.00 13.59 255 GLU A C 1
ATOM 1405 O O . GLU A 1 197 ? 29.097 -9.222 49.157 1.00 15.43 255 GLU A O 1
ATOM 1411 N N . LEU A 1 198 ? 28.794 -8.665 51.316 1.00 13.46 256 LEU A N 1
ATOM 1412 C CA . LEU A 1 198 ? 29.525 -9.815 51.837 1.00 14.09 256 LEU A CA 1
ATOM 1413 C C . LEU A 1 198 ? 28.697 -11.094 51.917 1.00 15.27 256 LEU A C 1
ATOM 1414 O O . LEU A 1 198 ? 29.230 -12.164 52.204 1.00 17.36 256 LEU A O 1
ATOM 1419 N N . GLY A 1 199 ? 27.400 -10.985 51.664 1.00 15.20 257 GLY A N 1
ATOM 1420 C CA . GLY A 1 199 ? 26.543 -12.157 51.727 1.00 16.21 257 GLY A CA 1
ATOM 1421 C C . GLY A 1 199 ? 26.207 -12.533 53.160 1.00 15.92 257 GLY A C 1
ATOM 1422 O O . GLY A 1 199 ? 25.849 -13.676 53.452 1.00 17.91 257 GLY A O 1
ATOM 1423 N N . LEU A 1 200 ? 26.338 -11.572 54.068 1.00 14.62 258 LEU A N 1
ATOM 1424 C CA . LEU A 1 200 ? 26.028 -11.809 55.469 1.00 14.93 258 LEU A CA 1
ATOM 1425 C C . LEU A 1 200 ? 24.590 -11.398 55.734 1.00 16.05 258 LEU A C 1
ATOM 1426 O O . LEU A 1 200 ? 24.187 -10.283 55.401 1.00 16.90 258 LEU A O 1
ATOM 1431 N N . ARG A 1 201 ? 23.812 -12.294 56.325 1.00 14.31 259 ARG A N 1
ATOM 1432 C CA . ARG A 1 201 ? 22.431 -11.969 56.629 1.00 14.78 259 ARG A CA 1
ATOM 1433 C C . ARG A 1 201 ? 22.374 -11.132 57.895 1.00 13.92 259 ARG A C 1
ATOM 1434 O O . ARG A 1 201 ? 23.098 -11.389 58.853 1.00 14.77 259 ARG A O 1
ATOM 1442 N N . VAL A 1 202 ? 21.526 -10.112 57.889 1.00 12.87 260 VAL A N 1
ATOM 1443 C CA . VAL A 1 202 ? 21.351 -9.274 59.066 1.00 12.41 260 VAL A CA 1
ATOM 1444 C C . VAL A 1 202 ? 19.902 -9.505 59.481 1.00 11.87 260 VAL A C 1
ATOM 1445 O O . VAL A 1 202 ? 18.994 -9.274 58.690 1.00 12.90 260 VAL A O 1
ATOM 1449 N N . PRO A 1 203 ? 19.660 -9.921 60.737 1.00 12.06 261 PRO A N 1
ATOM 1450 C CA . PRO A 1 203 ? 20.599 -10.187 61.832 1.00 12.63 261 PRO A CA 1
ATOM 1451 C C . PRO A 1 203 ? 21.121 -11.618 61.998 1.00 13.88 261 PRO A C 1
ATOM 1452 O O . PRO A 1 203 ? 21.920 -11.876 62.899 1.00 14.89 261 PRO A O 1
ATOM 1456 N N . GLU A 1 204 ? 20.682 -12.543 61.149 1.00 14.65 262 GLU A N 1
ATOM 1457 C CA . GLU A 1 204 ? 21.097 -13.939 61.285 1.00 15.68 262 GLU A CA 1
ATOM 1458 C C . GLU A 1 204 ? 22.597 -14.165 61.449 1.00 15.75 262 GLU A C 1
ATOM 1459 O O . GLU A 1 204 ? 23.018 -14.987 62.269 1.00 17.58 262 GLU A O 1
ATOM 1465 N N . ASP A 1 205 ? 23.403 -13.448 60.675 1.00 14.85 263 ASP A N 1
ATOM 1466 C CA . ASP A 1 205 ? 24.854 -13.598 60.756 1.00 15.04 263 ASP A CA 1
ATOM 1467 C C . ASP A 1 205 ? 25.527 -12.439 61.479 1.00 15.69 263 ASP A C 1
ATOM 1468 O O . ASP A 1 205 ? 26.459 -12.637 62.260 1.00 17.96 263 ASP A O 1
ATOM 1473 N N . LEU A 1 206 ? 25.042 -11.231 61.225 1.00 12.87 264 LEU A N 1
ATOM 1474 C CA . LEU A 1 206 ? 25.636 -10.035 61.816 1.00 12.81 264 LEU A CA 1
ATOM 1475 C C . LEU A 1 206 ? 24.581 -9.096 62.387 1.00 11.77 264 LEU A C 1
ATOM 1476 O O . LEU A 1 206 ? 23.584 -8.817 61.726 1.00 11.30 264 LEU A O 1
ATOM 1481 N N . SER A 1 207 ? 24.797 -8.620 63.613 1.00 11.87 265 SER A N 1
ATOM 1482 C CA . SER A 1 207 ? 23.870 -7.678 64.239 1.00 11.49 265 SER A CA 1
ATOM 1483 C C . SER A 1 207 ? 24.399 -6.262 64.043 1.00 12.00 265 SER A C 1
ATOM 1484 O O . SER A 1 207 ? 25.607 -6.034 64.119 1.00 12.69 265 SER A O 1
ATOM 1487 N N . ILE A 1 208 ? 23.498 -5.321 63.775 1.00 10.67 266 ILE A N 1
ATOM 1488 C CA . ILE A 1 208 ? 23.884 -3.927 63.589 1.00 10.25 266 ILE A CA 1
ATOM 1489 C C . ILE A 1 208 ? 22.915 -2.999 64.311 1.00 11.21 266 ILE A C 1
ATOM 1490 O O . ILE A 1 208 ? 21.701 -3.111 64.156 1.00 10.95 266 ILE A O 1
ATOM 1495 N N . ILE A 1 209 ? 23.451 -2.090 65.117 1.00 12.02 267 ILE A N 1
ATOM 1496 C CA . ILE A 1 209 ? 22.597 -1.139 65.807 1.00 10.77 267 ILE A CA 1
ATOM 1497 C C . ILE A 1 209 ? 23.117 0.261 65.501 1.00 11.87 267 ILE A C 1
ATOM 1498 O O . ILE A 1 209 ? 24.327 0.508 65.537 1.00 11.17 267 ILE A O 1
ATOM 1503 N N . GLY A 1 210 ? 22.197 1.162 65.167 1.00 8.85 268 GLY A N 1
ATOM 1504 C CA . GLY A 1 210 ? 22.572 2.526 64.837 1.00 10.31 268 GLY A CA 1
ATOM 1505 C C . GLY A 1 210 ? 22.278 3.515 65.945 1.00 9.04 268 GLY A C 1
ATOM 1506 O O . GLY A 1 210 ? 22.129 3.132 67.106 1.00 10.77 268 GLY A O 1
ATOM 1507 N N . TYR A 1 211 ? 22.177 4.790 65.586 1.00 9.91 269 TYR A N 1
ATOM 1508 C CA . TYR A 1 211 ? 21.921 5.850 66.555 1.00 10.23 269 TYR A CA 1
ATOM 1509 C C . TYR A 1 211 ? 21.326 7.038 65.806 1.00 10.45 269 TYR A C 1
ATOM 1510 O O . TYR A 1 211 ? 21.878 7.465 64.794 1.00 11.68 269 TYR A O 1
ATOM 1519 N N . ASP A 1 212 ? 20.190 7.532 66.302 1.00 11.23 270 ASP A N 1
ATOM 1520 C CA . ASP A 1 212 ? 19.452 8.683 65.761 1.00 10.78 270 ASP A CA 1
ATOM 1521 C C . ASP A 1 212 ? 17.983 8.412 65.464 1.00 11.75 270 ASP A C 1
ATOM 1522 O O . ASP A 1 212 ? 17.179 9.322 65.513 1.00 11.75 270 ASP A O 1
ATOM 1527 N N . ASN A 1 213 ? 17.625 7.170 65.164 1.00 12.23 271 ASN A N 1
ATOM 1528 C CA . ASN A 1 213 ? 16.245 6.854 64.788 1.00 12.70 271 ASN A CA 1
ATOM 1529 C C . ASN A 1 213 ? 15.782 7.800 63.680 1.00 13.46 271 ASN A C 1
ATOM 1530 O O . ASN A 1 213 ? 14.732 8.457 63.776 1.00 12.18 271 ASN A O 1
ATOM 1535 N N . THR A 1 214 ? 16.593 7.864 62.631 1.00 12.54 272 THR A N 1
ATOM 1536 C CA . THR A 1 214 ? 16.313 8.682 61.457 1.00 12.06 272 THR A CA 1
ATOM 1537 C C . THR A 1 214 ? 15.085 8.104 60.763 1.00 13.30 272 THR A C 1
ATOM 1538 O O . THR A 1 214 ? 14.693 6.966 61.026 1.00 12.87 272 THR A O 1
ATOM 1542 N N . PRO A 1 215 ? 14.459 8.882 59.869 1.00 13.83 273 PRO A N 1
ATOM 1543 C CA . PRO A 1 215 ? 13.280 8.380 59.156 1.00 14.92 273 PRO A CA 1
ATOM 1544 C C . PRO A 1 215 ? 13.663 7.122 58.364 1.00 13.91 273 PRO A C 1
ATOM 1545 O O . PRO A 1 215 ? 12.859 6.207 58.205 1.00 15.71 273 PRO A O 1
ATOM 1549 N N . LEU A 1 216 ? 14.903 7.083 57.882 1.00 13.84 274 LEU A N 1
ATOM 1550 C CA . LEU A 1 216 ? 15.402 5.938 57.123 1.00 12.46 274 LEU A CA 1
ATOM 1551 C C . LEU A 1 216 ? 15.356 4.664 57.962 1.00 11.93 274 LEU A C 1
ATOM 1552 O O . LEU A 1 216 ? 14.968 3.595 57.482 1.00 11.47 274 LEU A O 1
ATOM 1557 N N . ALA A 1 217 ? 15.757 4.777 59.223 1.00 11.59 275 ALA A N 1
ATOM 1558 C CA . ALA A 1 217 ? 15.762 3.627 60.116 1.00 10.58 275 ALA A CA 1
ATOM 1559 C C . ALA A 1 217 ? 14.353 3.105 60.343 1.00 11.20 275 ALA A C 1
ATOM 1560 O O . ALA A 1 217 ? 14.158 1.920 60.600 1.00 10.11 275 ALA A O 1
ATOM 1562 N N . GLN A 1 218 ? 13.384 4.008 60.234 1.00 10.78 276 GLN A N 1
ATOM 1563 C CA . GLN A 1 218 ? 11.970 3.702 60.443 1.00 11.64 276 GLN A CA 1
ATOM 1564 C C . GLN A 1 218 ? 11.284 2.994 59.279 1.00 12.65 276 GLN A C 1
ATOM 1565 O O . GLN A 1 218 ? 10.186 2.454 59.439 1.00 14.65 276 GLN A O 1
ATOM 1571 N N . THR A 1 219 ? 11.910 3.001 58.111 1.00 11.79 277 THR A N 1
ATOM 1572 C CA . THR A 1 219 ? 11.302 2.355 56.946 1.00 11.69 277 THR A CA 1
ATOM 1573 C C . THR A 1 219 ? 11.274 0.835 57.078 1.00 11.72 277 THR A C 1
ATOM 1574 O O . THR A 1 219 ? 12.101 0.235 57.766 1.00 10.85 277 THR A O 1
ATOM 1578 N N . ARG A 1 220 ? 10.309 0.205 56.417 1.00 10.76 278 ARG A N 1
ATOM 1579 C CA . ARG A 1 220 ? 10.214 -1.246 56.454 1.00 11.69 278 ARG A CA 1
ATOM 1580 C C . ARG A 1 220 ? 11.428 -1.854 55.755 1.00 11.61 278 ARG A C 1
ATOM 1581 O O . ARG A 1 220 ? 11.946 -2.888 56.175 1.00 11.09 278 ARG A O 1
ATOM 1589 N N . LEU A 1 221 ? 11.883 -1.209 54.686 1.00 11.76 279 LEU A N 1
ATOM 1590 C CA . LEU A 1 221 ? 13.029 -1.717 53.938 1.00 11.26 279 LEU A CA 1
ATOM 1591 C C . LEU A 1 221 ? 14.300 -1.823 54.779 1.00 12.17 279 LEU A C 1
ATOM 1592 O O . LEU A 1 221 ? 14.987 -2.848 54.768 1.00 12.78 279 LEU A O 1
ATOM 1597 N N . ILE A 1 222 ? 14.612 -0.760 55.507 1.00 12.69 280 ILE A N 1
ATOM 1598 C CA . ILE A 1 222 ? 15.820 -0.739 56.319 1.00 12.26 280 ILE A CA 1
ATOM 1599 C C . ILE A 1 222 ? 15.558 -1.347 57.699 1.00 12.78 280 ILE A C 1
ATOM 1600 O O . ILE A 1 222 ? 16.359 -2.150 58.187 1.00 12.38 280 ILE A O 1
ATOM 1605 N N . ASN A 1 223 ? 14.442 -0.962 58.317 1.00 12.57 281 ASN A N 1
ATOM 1606 C CA . ASN A 1 223 ? 14.025 -1.519 59.606 1.00 11.90 281 ASN A CA 1
ATOM 1607 C C . ASN A 1 223 ? 15.198 -1.672 60.575 1.00 10.17 281 ASN A C 1
ATOM 1608 O O . ASN A 1 223 ? 15.443 -2.750 61.112 1.00 8.82 281 ASN A O 1
ATOM 1613 N N . LEU A 1 224 ? 15.879 -0.560 60.819 1.00 10.79 282 LEU A N 1
ATOM 1614 C CA . LEU A 1 224 ? 17.079 -0.510 61.654 1.00 10.73 282 LEU A CA 1
ATOM 1615 C C . LEU A 1 224 ? 16.912 -0.355 63.170 1.00 10.95 282 LEU A C 1
ATOM 1616 O O . LEU A 1 224 ? 16.272 0.587 63.638 1.00 11.20 282 LEU A O 1
ATOM 1621 N N . THR A 1 225 ? 17.513 -1.268 63.931 1.00 9.68 283 THR A N 1
ATOM 1622 C CA . THR A 1 225 ? 17.488 -1.173 65.389 1.00 11.81 283 THR A CA 1
ATOM 1623 C C . THR A 1 225 ? 18.418 0.009 65.650 1.00 11.73 283 THR A C 1
ATOM 1624 O O . THR A 1 225 ? 19.514 0.077 65.097 1.00 11.23 283 THR A O 1
ATOM 1628 N N . THR A 1 226 ? 17.985 0.937 66.494 1.00 12.35 284 THR A N 1
ATOM 1629 C CA . THR A 1 226 ? 18.762 2.146 66.715 1.00 11.35 284 THR A CA 1
ATOM 1630 C C . THR A 1 226 ? 18.478 2.783 68.070 1.00 12.75 284 THR A C 1
ATOM 1631 O O . THR A 1 226 ? 17.500 2.451 68.740 1.00 13.19 284 THR A O 1
ATOM 1635 N N . ILE A 1 227 ? 19.350 3.698 68.470 1.00 12.32 285 ILE A N 1
ATOM 1636 C CA . ILE A 1 227 ? 19.176 4.418 69.724 1.00 14.26 285 ILE A CA 1
ATOM 1637 C C . ILE A 1 227 ? 18.459 5.724 69.403 1.00 13.30 285 ILE A C 1
ATOM 1638 O O . ILE A 1 227 ? 18.932 6.517 68.589 1.00 13.23 285 ILE A O 1
ATOM 1643 N N . ASP A 1 228 ? 17.304 5.934 70.021 1.00 14.24 286 ASP A N 1
ATOM 1644 C CA . ASP A 1 228 ? 16.550 7.164 69.820 1.00 13.98 286 ASP A CA 1
ATOM 1645 C C . ASP A 1 228 ? 17.348 8.262 70.526 1.00 14.36 286 ASP A C 1
ATOM 1646 O O . ASP A 1 228 ? 17.591 8.172 71.731 1.00 14.27 286 ASP A O 1
ATOM 1651 N N . ASP A 1 229 ? 17.781 9.276 69.777 1.00 12.60 287 ASP A N 1
ATOM 1652 C CA . ASP A 1 229 ? 18.552 10.378 70.352 1.00 11.90 287 ASP A CA 1
ATOM 1653 C C . ASP A 1 229 ? 17.623 11.482 70.860 1.00 12.61 287 ASP A C 1
ATOM 1654 O O . ASP A 1 229 ? 18.070 12.592 71.165 1.00 13.99 287 ASP A O 1
ATOM 1659 N N . ASN A 1 230 ? 16.333 11.169 70.939 1.00 12.20 288 ASN A N 1
ATOM 1660 C CA . ASN A 1 230 ? 15.327 12.114 71.406 1.00 14.52 288 ASN A CA 1
ATOM 1661 C C . ASN A 1 230 ? 15.455 13.444 70.664 1.00 14.47 288 ASN A C 1
ATOM 1662 O O . ASN A 1 230 ? 15.363 14.513 71.269 1.00 15.12 288 ASN A O 1
ATOM 1667 N N . SER A 1 231 ? 15.671 13.379 69.353 1.00 13.04 289 SER A N 1
ATOM 1668 C CA . SER A 1 231 ? 15.818 14.597 68.566 1.00 12.49 289 SER A CA 1
ATOM 1669 C C . SER A 1 231 ? 14.549 15.447 68.590 1.00 12.59 289 SER A C 1
ATOM 1670 O O . SER A 1 231 ? 14.604 16.653 68.369 1.00 13.06 289 SER A O 1
ATOM 1673 N N . ILE A 1 232 ? 13.402 14.826 68.854 1.00 13.35 290 ILE A N 1
ATOM 1674 C CA . ILE A 1 232 ? 12.162 15.585 68.926 1.00 14.69 290 ILE A CA 1
ATOM 1675 C C . ILE A 1 232 ? 12.184 16.404 70.214 1.00 14.69 290 ILE A C 1
ATOM 1676 O O . ILE A 1 232 ? 11.842 17.587 70.219 1.00 15.47 290 ILE A O 1
ATOM 1681 N N . GLY A 1 233 ? 12.610 15.771 71.302 1.00 15.39 291 GLY A N 1
ATOM 1682 C CA . GLY A 1 233 ? 12.686 16.465 72.577 1.00 16.09 291 GLY A CA 1
ATOM 1683 C C . GLY A 1 233 ? 13.734 17.561 72.535 1.00 15.12 291 GLY A C 1
ATOM 1684 O O . GLY A 1 233 ? 13.568 18.617 73.149 1.00 17.07 291 GLY A O 1
ATOM 1685 N N . VAL A 1 234 ? 14.819 17.317 71.807 1.00 14.13 292 VAL A N 1
ATOM 1686 C CA . VAL A 1 234 ? 15.883 18.305 71.687 1.00 15.07 292 VAL A CA 1
ATOM 1687 C C . VAL A 1 234 ? 15.378 19.538 70.945 1.00 14.87 292 VAL A C 1
ATOM 1688 O O . VAL A 1 234 ? 15.617 20.670 71.365 1.00 15.65 292 VAL A O 1
ATOM 1692 N N . GLY A 1 235 ? 14.670 19.319 69.841 1.00 15.29 293 GLY A N 1
ATOM 1693 C CA . GLY A 1 235 ? 14.147 20.440 69.084 1.00 13.10 293 GLY A CA 1
ATOM 1694 C C . GLY A 1 235 ? 13.152 21.227 69.915 1.00 14.06 293 GLY A C 1
ATOM 1695 O O . GLY A 1 235 ? 13.103 22.455 69.854 1.00 13.73 293 GLY A O 1
ATOM 1696 N N . TYR A 1 236 ? 12.361 20.510 70.706 1.00 13.99 294 TYR A N 1
ATOM 1697 C CA . TYR A 1 236 ? 11.358 21.132 71.557 1.00 16.23 294 TYR A CA 1
ATOM 1698 C C . TYR A 1 236 ? 11.995 22.024 72.617 1.00 15.21 294 TYR A C 1
ATOM 1699 O O . TYR A 1 236 ? 11.664 23.201 72.733 1.00 15.48 294 TYR A O 1
ATOM 1708 N N . ASN A 1 237 ? 12.917 21.460 73.388 1.00 15.39 295 ASN A N 1
ATOM 1709 C CA . ASN A 1 237 ? 13.562 22.224 74.443 1.00 15.28 295 ASN A CA 1
ATOM 1710 C C . ASN A 1 237 ? 14.488 23.307 73.915 1.00 15.43 295 ASN A C 1
ATOM 1711 O O . ASN A 1 237 ? 14.629 24.365 74.532 1.00 14.63 295 ASN A O 1
ATOM 1716 N N . ALA A 1 238 ? 15.112 23.057 72.769 1.00 14.01 296 ALA A N 1
ATOM 1717 C CA . ALA A 1 238 ? 16.001 24.050 72.177 1.00 13.87 296 ALA A CA 1
ATOM 1718 C C . ALA A 1 238 ? 15.183 25.277 71.779 1.00 14.10 296 ALA A C 1
ATOM 1719 O O . ALA A 1 238 ? 15.630 26.412 71.938 1.00 14.83 296 ALA A O 1
ATOM 1721 N N . ALA A 1 239 ? 13.984 25.044 71.251 1.00 14.12 297 ALA A N 1
ATOM 1722 C CA . ALA A 1 239 ? 13.112 26.137 70.847 1.00 14.53 297 ALA A CA 1
ATOM 1723 C C . ALA A 1 239 ? 12.703 26.930 72.088 1.00 14.22 297 ALA A C 1
ATOM 1724 O O . ALA A 1 239 ? 12.748 28.161 72.089 1.00 16.16 297 ALA A O 1
ATOM 1726 N N . LEU A 1 240 ? 12.308 26.226 73.144 1.00 14.60 298 LEU A N 1
ATOM 1727 C CA . LEU A 1 240 ? 11.917 26.905 74.376 1.00 15.74 298 LEU A CA 1
ATOM 1728 C C . LEU A 1 240 ? 13.087 27.698 74.945 1.00 15.21 298 LEU A C 1
ATOM 1729 O O . LEU A 1 240 ? 12.911 28.823 75.414 1.00 16.63 298 LEU A O 1
ATOM 1734 N N . LEU A 1 241 ? 14.282 27.116 74.910 1.00 16.11 299 LEU A N 1
ATOM 1735 C CA . LEU A 1 241 ? 15.462 27.795 75.445 1.00 16.43 299 LEU A CA 1
ATOM 1736 C C . LEU A 1 241 ? 15.772 29.070 74.666 1.00 17.19 299 LEU A C 1
ATOM 1737 O O . LEU A 1 241 ? 16.059 30.113 75.255 1.00 17.24 299 LEU A O 1
ATOM 1742 N N . LEU A 1 242 ? 15.719 28.992 73.340 1.00 15.83 300 LEU A N 1
ATOM 1743 C CA . LEU A 1 242 ? 15.989 30.164 72.521 1.00 15.63 300 LEU A CA 1
ATOM 1744 C C . LEU A 1 242 ? 14.947 31.246 72.793 1.00 16.92 300 LEU A C 1
ATOM 1745 O O . LEU A 1 242 ? 15.286 32.421 72.909 1.00 19.07 300 LEU A O 1
ATOM 1750 N N . LEU A 1 243 ? 13.681 30.844 72.891 1.00 17.51 301 LEU A N 1
ATOM 1751 C CA . LEU A 1 243 ? 12.606 31.794 73.158 1.00 19.24 301 LEU A CA 1
ATOM 1752 C C . LEU A 1 243 ? 12.838 32.525 74.474 1.00 19.78 301 LEU A C 1
ATOM 1753 O O . LEU A 1 243 ? 12.535 33.714 74.590 1.00 20.38 301 LEU A O 1
ATOM 1758 N N . SER A 1 244 ? 13.381 31.820 75.462 1.00 21.07 302 SER A N 1
ATOM 1759 C CA 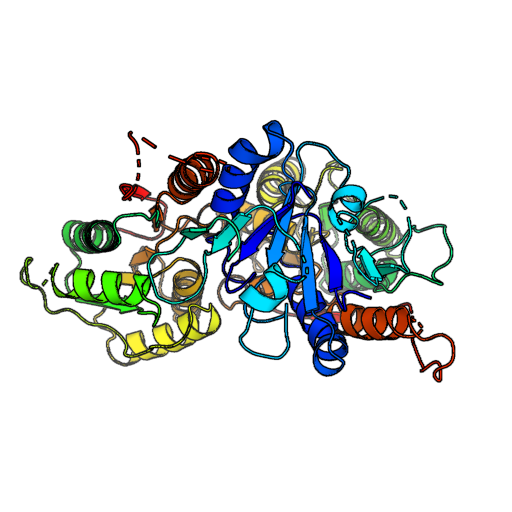. SER A 1 244 ? 13.633 32.434 76.767 1.00 20.38 302 SER A CA 1
ATOM 1760 C C . SER A 1 244 ? 14.701 33.515 76.649 1.00 22.40 302 SER A C 1
ATOM 1761 O O . SER A 1 244 ? 14.721 34.459 77.440 1.00 22.79 302 SER A O 1
ATOM 1772 N N . LEU A 1 246 ? 15.249 35.238 73.654 1.00 23.79 304 LEU A N 1
ATOM 1773 C CA . LEU A 1 246 ? 14.651 36.255 72.793 1.00 25.25 304 LEU A CA 1
ATOM 1774 C C . LEU A 1 246 ? 13.681 37.161 73.549 1.00 26.08 304 LEU A C 1
ATOM 1775 O O . LEU A 1 246 ? 13.486 38.324 73.185 1.00 26.99 304 LEU A O 1
ATOM 1780 N N . ASP A 1 247 ? 13.072 36.622 74.598 1.00 26.35 305 ASP A N 1
ATOM 1781 C CA . ASP A 1 247 ? 12.123 37.374 75.410 1.00 27.31 305 ASP A CA 1
ATOM 1782 C C . ASP A 1 247 ? 12.445 37.159 76.892 1.00 25.94 305 ASP A C 1
ATOM 1783 O O . ASP A 1 247 ? 11.709 36.482 77.610 1.00 24.68 305 ASP A O 1
ATOM 1788 N N . PRO A 1 248 ? 13.558 37.750 77.367 1.00 26.68 306 PRO A N 1
ATOM 1789 C CA . PRO A 1 248 ? 14.035 37.654 78.753 1.00 27.82 306 PRO A CA 1
ATOM 1790 C C . PRO A 1 248 ? 13.084 38.171 79.831 1.00 29.31 306 PRO A C 1
ATOM 1791 O O . PRO A 1 248 ? 13.263 37.870 81.012 1.00 29.20 306 PRO A O 1
ATOM 1795 N N . GLU A 1 249 ? 12.082 38.949 79.431 1.00 30.48 307 GLU A N 1
ATOM 1796 C CA . GLU A 1 249 ? 11.121 39.486 80.391 1.00 32.13 307 GLU A CA 1
ATOM 1797 C C . GLU A 1 249 ? 9.965 38.520 80.615 1.00 31.96 307 GLU A C 1
ATOM 1798 O O . GLU A 1 249 ? 9.267 38.599 81.625 1.00 31.38 307 GLU A O 1
ATOM 1804 N N . ALA A 1 250 ? 9.766 37.610 79.667 1.00 29.98 308 ALA A N 1
ATOM 1805 C CA . ALA A 1 250 ? 8.694 36.630 79.767 1.00 30.47 308 ALA A CA 1
ATOM 1806 C C . ALA A 1 250 ? 9.123 35.499 80.695 1.00 30.30 308 ALA A C 1
ATOM 1807 O O . ALA A 1 250 ? 10.316 35.235 80.855 1.00 29.04 308 ALA A O 1
ATOM 1809 N N . PRO A 1 251 ? 8.152 34.811 81.316 1.00 31.15 309 PRO A N 1
ATOM 1810 C CA . PRO A 1 251 ? 8.461 33.709 82.229 1.00 31.23 309 PRO A CA 1
ATOM 1811 C C . PRO A 1 251 ? 9.329 32.622 81.599 1.00 31.28 309 PRO A C 1
ATOM 1812 O O . PRO A 1 251 ? 9.130 32.239 80.446 1.00 30.68 309 PRO A O 1
ATOM 1816 N N . HIS A 1 252 ? 10.298 32.141 82.371 1.00 31.10 310 HIS A N 1
ATOM 1817 C CA . HIS A 1 252 ? 11.210 31.098 81.918 1.00 31.66 310 HIS A CA 1
ATOM 1818 C C . HIS A 1 252 ? 10.600 29.737 82.256 1.00 32.87 310 HIS A C 1
ATOM 1819 O O . HIS A 1 252 ? 10.468 29.377 83.425 1.00 34.06 310 HIS A O 1
ATOM 1826 N N . PRO A 1 253 ? 10.209 28.965 81.231 1.00 33.62 311 PRO A N 1
ATOM 1827 C CA . PRO A 1 253 ? 9.611 27.647 81.460 1.00 34.12 311 PRO A CA 1
ATOM 1828 C C . PRO A 1 253 ? 10.619 26.595 81.914 1.00 34.06 311 PRO A C 1
ATOM 1829 O O . PRO A 1 253 ? 11.817 26.862 82.003 1.00 31.63 311 PRO A O 1
ATOM 1833 N N . GLU A 1 254 ? 10.119 25.402 82.213 1.00 34.31 312 GLU A N 1
ATOM 1834 C CA . GLU A 1 254 ? 10.977 24.307 82.638 1.00 35.71 312 GLU A CA 1
ATOM 1835 C C . GLU A 1 254 ? 11.644 23.766 81.377 1.00 34.13 312 GLU A C 1
ATOM 1836 O O . GLU A 1 254 ? 10.972 23.257 80.481 1.00 35.27 312 GLU A O 1
ATOM 1842 N N . ILE A 1 255 ? 12.964 23.898 81.305 1.00 31.84 313 ILE A N 1
ATOM 1843 C CA . ILE A 1 255 ? 13.710 23.437 80.144 1.00 30.38 313 ILE A CA 1
ATOM 1844 C C . ILE A 1 255 ? 14.636 22.274 80.477 1.00 29.11 313 ILE A C 1
ATOM 1845 O O . ILE A 1 255 ? 15.347 22.305 81.480 1.00 28.90 313 ILE A O 1
ATOM 1858 N N . HIS A 1 257 ? 17.879 20.424 79.461 1.00 22.07 315 HIS A N 1
ATOM 1859 C CA . HIS A 1 257 ? 19.102 20.621 78.689 1.00 21.19 315 HIS A CA 1
ATOM 1860 C C . HIS A 1 257 ? 19.698 19.293 78.225 1.00 19.76 315 HIS A C 1
ATOM 1861 O O . HIS A 1 257 ? 20.401 19.240 77.224 1.00 19.18 315 HIS A O 1
ATOM 1868 N N . THR A 1 258 ? 19.429 18.229 78.971 1.00 20.46 316 THR A N 1
ATOM 1869 C CA . THR A 1 258 ? 19.944 16.911 78.618 1.00 20.98 316 THR A CA 1
ATOM 1870 C C . THR A 1 258 ? 18.782 15.931 78.572 1.00 21.43 316 THR A C 1
ATOM 1871 O O . THR A 1 258 ? 18.143 15.666 79.591 1.00 21.80 316 THR A O 1
ATOM 1875 N N . LEU A 1 259 ? 18.493 15.407 77.384 1.00 19.45 317 LEU A N 1
ATOM 1876 C CA . LEU A 1 259 ? 17.398 14.464 77.232 1.00 19.07 317 LEU A CA 1
ATOM 1877 C C . LEU A 1 259 ? 17.896 13.029 77.228 1.00 17.51 317 LEU A C 1
ATOM 1878 O O . LEU A 1 259 ? 19.010 12.749 76.796 1.00 17.14 317 LEU A O 1
ATOM 1883 N N . GLN A 1 260 ? 17.063 12.120 77.719 1.00 17.44 318 GLN A N 1
ATOM 1884 C CA . GLN A 1 260 ? 17.439 10.718 77.779 1.00 17.26 318 GLN A CA 1
ATOM 1885 C C . GLN A 1 260 ? 17.190 9.959 76.483 1.00 17.01 318 GLN A C 1
ATOM 1886 O O . GLN A 1 260 ? 16.121 10.062 75.879 1.00 16.95 318 GLN A O 1
ATOM 1892 N N . PRO A 1 261 ? 18.191 9.195 76.030 1.00 16.03 319 PRO A N 1
ATOM 1893 C CA . PRO A 1 261 ? 18.040 8.416 74.799 1.00 15.62 319 PRO A CA 1
ATOM 1894 C C . PRO A 1 261 ? 17.383 7.090 75.175 1.00 16.22 319 PRO A C 1
ATOM 1895 O O . PRO A 1 261 ? 17.255 6.767 76.359 1.00 16.97 319 PRO A O 1
ATOM 1899 N N . SER A 1 262 ? 16.961 6.320 74.178 1.00 16.17 320 SER A N 1
ATOM 1900 C CA . SER A 1 262 ? 16.324 5.041 74.448 1.00 15.95 320 SER A CA 1
ATOM 1901 C C . SER A 1 262 ? 16.490 4.091 73.274 1.00 14.83 320 SER A C 1
ATOM 1902 O O . SER A 1 262 ? 16.676 4.518 72.138 1.00 15.29 320 SER A O 1
ATOM 1905 N N . LEU A 1 263 ? 16.435 2.798 73.566 1.00 13.48 321 LEU A N 1
ATOM 1906 C CA . LEU A 1 263 ? 16.582 1.772 72.545 1.00 13.89 321 LEU A CA 1
ATOM 1907 C C . LEU A 1 263 ? 15.283 1.515 71.793 1.00 14.68 321 LEU A C 1
ATOM 1908 O O . LEU A 1 263 ? 14.214 1.413 72.396 1.00 14.90 321 LEU A O 1
ATOM 1913 N N . ILE A 1 264 ? 15.382 1.421 70.469 1.00 14.42 322 ILE A N 1
ATOM 1914 C CA . ILE A 1 264 ? 14.226 1.114 69.640 1.00 14.25 322 ILE A CA 1
ATOM 1915 C C . ILE A 1 264 ? 14.631 -0.149 68.905 1.00 14.15 322 ILE A C 1
ATOM 1916 O O . ILE A 1 264 ? 15.508 -0.123 68.039 1.00 14.09 322 ILE A O 1
ATOM 1921 N N . GLU A 1 265 ? 14.011 -1.260 69.274 1.00 13.17 323 GLU A N 1
ATOM 1922 C CA . GLU A 1 265 ? 14.329 -2.531 68.656 1.00 14.39 323 GLU A CA 1
ATOM 1923 C C . GLU A 1 265 ? 13.540 -2.766 67.382 1.00 14.95 323 GLU A C 1
ATOM 1924 O O . GLU A 1 265 ? 12.304 -2.700 67.371 1.00 15.86 323 GLU A O 1
ATOM 1930 N N . ARG A 1 266 ? 14.267 -3.021 66.302 1.00 13.69 324 ARG A N 1
ATOM 1931 C CA . ARG A 1 266 ? 13.639 -3.311 65.031 1.00 13.86 324 ARG A CA 1
ATOM 1932 C C . ARG A 1 266 ? 14.161 -4.654 64.538 1.00 14.26 324 ARG A C 1
ATOM 1933 O O . ARG A 1 266 ? 14.178 -5.616 65.308 1.00 15.95 324 ARG A O 1
ATOM 1941 N N . GLY A 1 267 ? 14.629 -4.741 63.299 1.00 13.19 325 GLY A N 1
ATOM 1942 C CA . GLY A 1 267 ? 15.050 -6.053 62.829 1.00 14.23 325 GLY A CA 1
ATOM 1943 C C . GLY A 1 267 ? 16.504 -6.349 62.538 1.00 14.60 325 GLY A C 1
ATOM 1944 O O . GLY A 1 267 ? 16.806 -7.402 61.978 1.00 15.44 325 GLY A O 1
ATOM 1945 N N . THR A 1 268 ? 17.411 -5.467 62.936 1.00 12.98 326 THR A N 1
ATOM 1946 C CA . THR A 1 268 ? 18.817 -5.691 62.623 1.00 12.12 326 THR A CA 1
ATOM 1947 C C . THR A 1 268 ? 19.715 -6.297 63.702 1.00 12.75 326 THR A C 1
ATOM 1948 O O . THR A 1 268 ? 20.924 -6.407 63.505 1.00 11.60 326 THR A O 1
ATOM 1952 N N . CYS A 1 269 ? 19.134 -6.692 64.831 1.00 14.12 327 CYS A N 1
ATOM 1953 C CA . CYS A 1 269 ? 19.904 -7.325 65.901 1.00 15.49 327 CYS A CA 1
ATOM 1954 C C . CYS A 1 269 ? 19.240 -8.644 66.269 1.00 16.25 327 CYS A C 1
ATOM 1955 O O . CYS A 1 269 ? 18.031 -8.807 66.097 1.00 16.47 327 CYS A O 1
ATOM 1958 N N . ALA A 1 270 ? 20.038 -9.583 66.767 1.00 16.21 328 ALA A N 1
ATOM 1959 C CA . ALA A 1 270 ? 19.530 -10.885 67.178 1.00 16.75 328 ALA A CA 1
ATOM 1960 C C . ALA A 1 270 ? 20.486 -11.475 68.207 1.00 18.75 328 ALA A C 1
ATOM 1961 O O . ALA A 1 270 ? 21.655 -11.095 68.266 1.00 16.49 328 ALA A O 1
ATOM 1963 N N . PRO A 1 271 ? 19.999 -12.408 69.040 1.00 20.49 329 PRO A N 1
ATOM 1964 C CA . PRO A 1 271 ? 20.853 -13.022 70.058 1.00 23.11 329 PRO A CA 1
ATOM 1965 C C . PRO A 1 271 ? 21.932 -13.939 69.491 1.00 25.66 329 PRO A C 1
ATOM 1966 O O . PRO A 1 271 ? 21.738 -14.583 68.458 1.00 23.78 329 PRO A O 1
ATOM 1970 N N . ARG A 1 272 ? 23.069 -13.982 70.183 1.00 28.61 330 ARG A N 1
ATOM 1971 C CA . ARG A 1 272 ? 24.210 -14.812 69.807 1.00 33.26 330 ARG A CA 1
ATOM 1972 C C . ARG A 1 272 ? 24.473 -14.866 68.306 1.00 35.72 330 ARG A C 1
ATOM 1973 O O . ARG A 1 272 ? 24.004 -14.018 67.548 1.00 39.00 330 ARG A O 1
ATOM 1981 N N . THR B 1 5 ? 22.677 41.750 49.781 1.00 32.21 63 THR B N 1
ATOM 1982 C CA . THR B 1 5 ? 22.913 40.734 50.841 1.00 31.86 63 THR B CA 1
ATOM 1983 C C . THR B 1 5 ? 23.741 39.571 50.309 1.00 30.47 63 THR B C 1
ATOM 1984 O O . THR B 1 5 ? 24.351 38.833 51.080 1.00 29.81 63 THR B O 1
ATOM 1988 N N . GLN B 1 6 ? 23.758 39.418 48.987 1.00 29.73 64 GLN B N 1
ATOM 1989 C CA . GLN B 1 6 ? 24.497 38.334 48.343 1.00 29.13 64 GLN B CA 1
ATOM 1990 C C . GLN B 1 6 ? 23.914 37.002 48.808 1.00 26.70 64 GLN B C 1
ATOM 1991 O O . GLN B 1 6 ? 24.602 35.982 48.837 1.00 25.10 64 GLN B O 1
ATOM 1997 N N . LEU B 1 7 ? 22.634 37.021 49.159 1.00 23.99 65 LEU B N 1
ATOM 1998 C CA . LEU B 1 7 ? 21.956 35.830 49.647 1.00 23.05 65 LEU B CA 1
ATOM 1999 C C . LEU B 1 7 ? 20.951 35.301 48.631 1.00 20.98 65 LEU B C 1
ATOM 2000 O O . LEU B 1 7 ? 20.171 36.056 48.055 1.00 21.27 65 LEU B O 1
ATOM 2005 N N . ILE B 1 8 ? 20.986 33.995 48.402 1.00 19.24 66 ILE B N 1
ATOM 2006 C CA . ILE B 1 8 ? 20.074 33.361 47.465 1.00 17.85 66 ILE B CA 1
ATOM 2007 C C . ILE B 1 8 ? 19.218 32.370 48.237 1.00 16.16 66 ILE B C 1
ATOM 2008 O O . ILE B 1 8 ? 19.740 31.464 48.884 1.00 16.88 66 ILE B O 1
ATOM 2013 N N . ALA B 1 9 ? 17.905 32.553 48.185 1.00 15.41 67 ALA B N 1
ATOM 2014 C CA . ALA B 1 9 ? 17.000 31.651 48.885 1.00 15.28 67 ALA B CA 1
ATOM 2015 C C . ALA B 1 9 ? 16.644 30.499 47.959 1.00 15.74 67 ALA B C 1
ATOM 2016 O O . ALA B 1 9 ? 16.322 30.709 46.790 1.00 15.46 67 ALA B O 1
ATOM 2018 N N . VAL B 1 10 ? 16.720 29.283 48.487 1.00 15.04 68 VAL B N 1
ATOM 2019 C CA . VAL B 1 10 ? 16.408 28.089 47.719 1.00 15.38 68 VAL B CA 1
ATOM 2020 C C . VAL B 1 10 ? 15.216 27.399 48.371 1.00 14.28 68 VAL B C 1
ATOM 2021 O O . VAL B 1 10 ? 15.294 26.958 49.517 1.00 14.53 68 VAL B O 1
ATOM 2025 N N . LEU B 1 11 ? 14.110 27.311 47.640 1.00 13.04 69 LEU B N 1
ATOM 2026 C CA . LEU B 1 11 ? 12.906 26.686 48.167 1.00 13.78 69 LEU B CA 1
ATOM 2027 C C . LEU B 1 11 ? 12.694 25.250 47.703 1.00 13.32 69 LEU B C 1
ATOM 2028 O O . LEU B 1 11 ? 12.662 24.969 46.504 1.00 14.58 69 LEU B O 1
ATOM 2033 N N . ILE B 1 12 ? 12.545 24.346 48.665 1.00 12.79 70 ILE B N 1
ATOM 2034 C CA . ILE B 1 12 ? 12.294 22.942 48.369 1.00 14.48 70 ILE B CA 1
ATOM 2035 C C . ILE B 1 12 ? 11.068 22.526 49.165 1.00 14.69 70 ILE B C 1
ATOM 2036 O O . ILE B 1 12 ? 10.604 23.259 50.040 1.00 14.28 70 ILE B O 1
ATOM 2041 N N . ASP B 1 13 ? 10.542 21.346 48.876 1.00 15.35 71 ASP B N 1
ATOM 2042 C CA . ASP B 1 13 ? 9.355 20.905 49.581 1.00 16.72 71 ASP B CA 1
ATOM 2043 C C . ASP B 1 13 ? 9.569 20.132 50.873 1.00 17.15 71 ASP B C 1
ATOM 2044 O O . ASP B 1 13 ? 9.039 20.513 51.920 1.00 16.83 71 ASP B O 1
ATOM 2049 N N . ASP B 1 14 ? 10.375 19.077 50.804 1.00 15.13 72 ASP B N 1
ATOM 2050 C CA . ASP B 1 14 ? 10.553 18.182 51.943 1.00 16.44 72 ASP B CA 1
ATOM 2051 C C . ASP B 1 14 ? 11.982 17.653 52.105 1.00 15.80 72 ASP B C 1
ATOM 2052 O O . ASP B 1 14 ? 12.519 17.037 51.189 1.00 13.67 72 ASP B O 1
ATOM 2057 N N . TYR B 1 15 ? 12.585 17.867 53.274 1.00 14.76 73 TYR B N 1
ATOM 2058 C CA . TYR B 1 15 ? 13.944 17.385 53.520 1.00 13.92 73 TYR B CA 1
ATOM 2059 C C . TYR B 1 15 ? 13.992 15.855 53.448 1.00 14.75 73 TYR B C 1
ATOM 2060 O O . TYR B 1 15 ? 15.056 15.270 53.251 1.00 15.44 73 TYR B O 1
ATOM 2069 N N . SER B 1 16 ? 12.833 15.220 53.608 1.00 14.47 74 SER B N 1
ATOM 2070 C CA . SER B 1 16 ? 12.721 13.762 53.578 1.00 16.04 74 SER B CA 1
ATOM 2071 C C . SER B 1 16 ? 12.870 13.157 52.187 1.00 16.07 74 SER B C 1
ATOM 2072 O O . SER B 1 16 ? 13.082 11.951 52.044 1.00 16.61 74 SER B O 1
ATOM 2075 N N . ASN B 1 17 ? 12.748 13.998 51.168 1.00 15.74 75 ASN B N 1
ATOM 2076 C CA . ASN B 1 17 ? 12.891 13.564 49.782 1.00 14.65 75 ASN B CA 1
ATOM 2077 C C . ASN B 1 17 ? 14.158 14.244 49.265 1.00 14.35 75 ASN B C 1
ATOM 2078 O O . ASN B 1 17 ? 14.119 15.401 48.846 1.00 15.90 75 ASN B O 1
ATOM 2083 N N . PRO B 1 18 ? 15.288 13.520 49.271 1.00 14.46 76 PRO B N 1
ATOM 2084 C CA . PRO B 1 18 ? 16.613 13.980 48.839 1.00 14.85 76 PRO B CA 1
ATOM 2085 C C . PRO B 1 18 ? 16.864 14.222 47.359 1.00 14.32 76 PRO B C 1
ATOM 2086 O O . PRO B 1 18 ? 18.018 14.265 46.927 1.00 13.77 76 PRO B O 1
ATOM 2090 N N . TRP B 1 19 ? 15.808 14.394 46.580 1.00 13.32 77 TRP B N 1
ATOM 2091 C CA . TRP B 1 19 ? 15.994 14.626 45.151 1.00 12.47 77 TRP B CA 1
ATOM 2092 C C . TRP B 1 19 ? 16.798 15.905 44.902 1.00 13.10 77 TRP B C 1
ATOM 2093 O O . TRP B 1 19 ? 17.538 16.008 43.928 1.00 12.49 77 TRP B O 1
ATOM 2104 N N . PHE B 1 20 ? 16.652 16.870 45.803 1.00 12.93 78 PHE B N 1
ATOM 2105 C CA . PHE B 1 20 ? 17.294 18.177 45.676 1.00 12.76 78 PHE B CA 1
ATOM 2106 C C . PHE B 1 20 ? 18.755 18.295 46.086 1.00 12.86 78 PHE B C 1
ATOM 2107 O O . PHE B 1 20 ? 19.401 19.300 45.777 1.00 13.94 78 PHE B O 1
ATOM 2115 N N . ILE B 1 21 ? 19.282 17.294 46.780 1.00 12.12 79 ILE B N 1
ATOM 2116 C CA . ILE B 1 21 ? 20.649 17.392 47.268 1.00 13.65 79 ILE B CA 1
ATOM 2117 C C . ILE B 1 21 ? 21.725 17.731 46.243 1.00 14.92 79 ILE B C 1
ATOM 2118 O O . ILE B 1 21 ? 22.439 18.719 46.431 1.00 15.92 79 ILE B O 1
ATOM 2123 N N . ASP B 1 22 ? 21.858 16.961 45.165 1.00 13.84 80 ASP B N 1
ATOM 2124 C CA . ASP B 1 22 ? 22.898 17.312 44.200 1.00 12.95 80 ASP B CA 1
ATOM 2125 C C . ASP B 1 22 ? 22.516 18.511 43.335 1.00 13.23 80 ASP B C 1
ATOM 2126 O O . ASP B 1 22 ? 23.368 19.095 42.658 1.00 14.08 80 ASP B O 1
ATOM 2131 N N . LEU B 1 23 ? 21.243 18.891 43.374 1.00 13.47 81 LEU B N 1
ATOM 2132 C CA . LEU B 1 23 ? 20.791 20.055 42.624 1.00 13.69 81 LEU B CA 1
ATOM 2133 C C . LEU B 1 23 ? 21.318 21.282 43.372 1.00 14.57 81 LEU B C 1
ATOM 2134 O O . LEU B 1 23 ? 21.847 22.211 42.767 1.00 14.71 81 LEU B O 1
ATOM 2139 N N . ILE B 1 24 ? 21.183 21.278 44.696 1.00 14.55 82 ILE B N 1
ATOM 2140 C CA . ILE B 1 24 ? 21.682 22.400 45.488 1.00 15.45 82 ILE B CA 1
ATOM 2141 C C . ILE B 1 24 ? 23.207 22.431 45.444 1.00 15.63 82 ILE B C 1
ATOM 2142 O O . ILE B 1 24 ? 23.812 23.502 45.435 1.00 14.03 82 ILE B O 1
ATOM 2147 N N . GLN B 1 25 ? 23.833 21.260 45.419 1.00 15.05 83 GLN B N 1
ATOM 2148 C CA . GLN B 1 25 ? 25.291 21.213 45.362 1.00 16.48 83 GLN B CA 1
ATOM 2149 C C . GLN B 1 25 ? 25.737 21.877 44.067 1.00 16.86 83 GLN B C 1
ATOM 2150 O O . GLN B 1 25 ? 26.708 22.633 44.046 1.00 18.45 83 GLN B O 1
ATOM 2156 N N . SER B 1 26 ? 25.014 21.594 42.988 1.00 17.52 84 SER B N 1
ATOM 2157 C CA . SER B 1 26 ? 25.332 22.165 41.685 1.00 17.94 84 SER B CA 1
ATOM 2158 C C . SER B 1 26 ? 25.114 23.680 41.713 1.00 18.33 84 SER B C 1
ATOM 2159 O O . SER B 1 26 ? 25.964 24.451 41.260 1.00 18.40 84 SER B O 1
ATOM 2162 N N . LEU B 1 27 ? 23.968 24.103 42.239 1.00 16.93 85 LEU B N 1
ATOM 2163 C CA . LEU B 1 27 ? 23.667 25.527 42.352 1.00 17.18 85 LEU B CA 1
ATOM 2164 C C . LEU B 1 27 ? 24.795 26.212 43.112 1.00 17.23 85 LEU B C 1
ATOM 2165 O O . LEU B 1 27 ? 25.264 27.285 42.730 1.00 18.48 85 LEU B O 1
ATOM 2170 N N . SER B 1 28 ? 25.213 25.581 44.204 1.00 16.46 86 SER B N 1
ATOM 2171 C CA . SER B 1 28 ? 26.272 26.117 45.049 1.00 18.08 86 SER B CA 1
ATOM 2172 C C . SER B 1 28 ? 27.596 26.222 44.303 1.00 19.11 86 SER B C 1
ATOM 2173 O O . SER B 1 28 ? 28.286 27.239 44.390 1.00 20.23 86 SER B O 1
ATOM 2176 N N . ASP B 1 29 ? 27.945 25.177 43.560 1.00 19.60 87 ASP B N 1
ATOM 2177 C CA . ASP B 1 29 ? 29.200 25.169 42.812 1.00 20.30 87 ASP B CA 1
ATOM 2178 C C . ASP B 1 29 ? 29.288 26.313 41.814 1.00 20.53 87 ASP B C 1
ATOM 2179 O O . ASP B 1 29 ? 30.382 26.773 41.481 1.00 21.40 87 ASP B O 1
ATOM 2184 N N . VAL B 1 30 ? 28.138 26.773 41.340 1.00 20.31 88 VAL B N 1
ATOM 2185 C CA . VAL B 1 30 ? 28.099 27.861 40.371 1.00 20.51 88 VAL B CA 1
ATOM 2186 C C . VAL B 1 30 ? 28.001 29.225 41.036 1.00 20.63 88 VAL B C 1
ATOM 2187 O O . VAL B 1 30 ? 28.704 30.158 40.656 1.00 21.01 88 VAL B O 1
ATOM 2191 N N . LEU B 1 31 ? 27.140 29.326 42.043 1.00 20.44 89 LEU B N 1
ATOM 2192 C CA . LEU B 1 31 ? 26.909 30.589 42.731 1.00 21.64 89 LEU B CA 1
ATOM 2193 C C . LEU B 1 31 ? 27.891 31.007 43.825 1.00 22.14 89 LEU B C 1
ATOM 2194 O O . LEU B 1 31 ? 28.264 32.179 43.900 1.00 24.04 89 LEU B O 1
ATOM 2199 N N . THR B 1 32 ? 28.313 30.075 44.674 1.00 23.21 90 THR B N 1
ATOM 2200 C CA . THR B 1 32 ? 29.220 30.439 45.759 1.00 23.65 90 THR B CA 1
ATOM 2201 C C . THR B 1 32 ? 30.553 31.042 45.321 1.00 25.75 90 THR B C 1
ATOM 2202 O O . THR B 1 32 ? 31.070 31.943 45.981 1.00 25.46 90 THR B O 1
ATOM 2206 N N . PRO B 1 33 ? 31.135 30.557 44.211 1.00 26.77 91 PRO B N 1
ATOM 2207 C CA . PRO B 1 33 ? 32.412 31.142 43.786 1.00 28.54 91 PRO B CA 1
ATOM 2208 C C . PRO B 1 33 ? 32.231 32.621 43.434 1.00 29.71 91 PRO B C 1
ATOM 2209 O O . PRO B 1 33 ? 33.175 33.411 43.503 1.00 30.37 91 PRO B O 1
ATOM 2213 N N . LYS B 1 34 ? 31.006 32.980 43.059 1.00 30.26 92 LYS B N 1
ATOM 2214 C CA . LYS B 1 34 ? 30.661 34.349 42.693 1.00 31.17 92 LYS B CA 1
ATOM 2215 C C . LYS B 1 34 ? 30.415 35.230 43.917 1.00 30.78 92 LYS B C 1
ATOM 2216 O O . LYS B 1 34 ? 30.113 36.416 43.781 1.00 31.74 92 LYS B O 1
ATOM 2222 N N . GLY B 1 35 ? 30.527 34.644 45.106 1.00 29.40 93 GLY B N 1
ATOM 2223 C CA . GLY B 1 35 ? 30.321 35.405 46.327 1.00 27.20 93 GLY B CA 1
ATOM 2224 C C . GLY B 1 35 ? 28.957 35.252 46.977 1.00 26.27 93 GLY B C 1
ATOM 2225 O O . GLY B 1 35 ? 28.695 35.846 48.023 1.00 26.39 93 GLY B O 1
ATOM 2226 N N . TYR B 1 36 ? 28.083 34.459 46.368 1.00 24.04 94 TYR B N 1
ATOM 2227 C CA . TYR B 1 36 ? 26.745 34.249 46.912 1.00 21.75 94 TYR B CA 1
ATOM 2228 C C . TYR B 1 36 ? 26.717 33.183 48.001 1.00 20.32 94 TYR B C 1
ATOM 2229 O O . TYR B 1 36 ? 27.570 32.298 48.054 1.00 20.07 94 TYR B O 1
ATOM 2238 N N . ARG B 1 37 ? 25.730 33.296 48.879 1.00 18.98 95 ARG B N 1
ATOM 2239 C CA . ARG B 1 37 ? 25.531 32.345 49.963 1.00 18.06 95 ARG B CA 1
ATOM 2240 C C . ARG B 1 37 ? 24.094 31.870 49.826 1.00 16.88 95 ARG B C 1
ATOM 2241 O O . ARG B 1 37 ? 23.227 32.634 49.412 1.00 18.58 95 ARG B O 1
ATOM 2249 N N . LEU B 1 38 ? 23.851 30.608 50.163 1.00 16.17 96 LEU B N 1
ATOM 2250 C CA . LEU B 1 38 ? 22.521 30.018 50.031 1.00 15.63 96 LEU B CA 1
ATOM 2251 C C . LEU B 1 38 ? 21.882 29.609 51.347 1.00 15.06 96 LEU B C 1
ATOM 2252 O O . LEU B 1 38 ? 22.554 29.145 52.260 1.00 15.54 96 LEU B O 1
ATOM 2257 N N . SER B 1 39 ? 20.569 29.777 51.428 1.00 14.77 97 SER B N 1
ATOM 2258 C CA . SER B 1 39 ? 19.823 29.375 52.615 1.00 15.55 97 SER B CA 1
ATOM 2259 C C . SER B 1 39 ? 18.576 28.683 52.083 1.00 15.99 97 SER B C 1
ATOM 2260 O O . SER B 1 39 ? 18.021 29.087 51.061 1.00 17.08 97 SER B O 1
ATOM 2263 N N . VAL B 1 40 ? 18.134 27.643 52.776 1.00 14.94 98 VAL B N 1
ATOM 2264 C CA . VAL B 1 40 ? 16.982 26.877 52.327 1.00 14.25 98 VAL B CA 1
ATOM 2265 C C . VAL B 1 40 ? 15.691 27.089 53.107 1.00 13.56 98 VAL B C 1
ATOM 2266 O O . VAL B 1 40 ? 15.699 27.249 54.326 1.00 14.81 98 VAL B O 1
ATOM 2270 N N . ILE B 1 41 ? 14.584 27.089 52.370 1.00 12.84 99 ILE B N 1
ATOM 2271 C CA . ILE B 1 41 ? 13.249 27.227 52.938 1.00 13.56 99 ILE B CA 1
ATOM 2272 C C . ILE B 1 41 ? 12.427 26.067 52.393 1.00 13.84 99 ILE B C 1
ATOM 2273 O O . ILE B 1 41 ? 12.437 25.818 51.190 1.00 13.38 99 ILE B O 1
ATOM 2278 N N . ASP B 1 42 ? 11.736 25.343 53.271 1.00 13.29 100 ASP B N 1
ATOM 2279 C CA . ASP B 1 42 ? 10.928 24.217 52.819 1.00 13.94 100 ASP B CA 1
ATOM 2280 C C . ASP B 1 42 ? 9.449 24.581 52.873 1.00 15.32 100 ASP B C 1
ATOM 2281 O O . ASP B 1 42 ? 9.098 25.737 53.108 1.00 16.32 100 ASP B O 1
ATOM 2286 N N . SER B 1 43 ? 8.581 23.608 52.636 1.00 16.27 101 SER B N 1
ATOM 2287 C CA . SER B 1 43 ? 7.149 23.880 52.655 1.00 18.68 101 SER B CA 1
ATOM 2288 C C . SER B 1 43 ? 6.456 23.245 53.854 1.00 19.39 101 SER B C 1
ATOM 2289 O O . SER B 1 43 ? 5.245 23.385 54.017 1.00 22.29 101 SER B O 1
ATOM 2292 N N . LEU B 1 44 ? 7.220 22.565 54.701 1.00 18.84 102 LEU B N 1
ATOM 2293 C CA . LEU B 1 44 ? 6.630 21.890 55.851 1.00 18.96 102 LEU B CA 1
ATOM 2294 C C . LEU B 1 44 ? 7.010 22.430 57.218 1.00 18.75 102 LEU B C 1
ATOM 2295 O O . LEU B 1 44 ? 6.239 22.294 58.169 1.00 19.08 102 LEU B O 1
ATOM 2300 N N . THR B 1 45 ? 8.184 23.039 57.331 1.00 16.94 103 THR B N 1
ATOM 2301 C CA . THR B 1 45 ? 8.628 23.527 58.628 1.00 16.27 103 THR B CA 1
ATOM 2302 C C . THR B 1 45 ? 9.071 24.984 58.709 1.00 15.31 103 THR B C 1
ATOM 2303 O O . THR B 1 45 ? 9.065 25.571 59.790 1.00 15.36 103 THR B O 1
ATOM 2307 N N . SER B 1 46 ? 9.447 25.573 57.581 1.00 14.65 104 SER B N 1
ATOM 2308 C CA . SER B 1 46 ? 9.915 26.956 57.581 1.00 13.91 104 SER B CA 1
ATOM 2309 C C . SER B 1 46 ? 8.885 27.984 58.042 1.00 15.84 104 SER B C 1
ATOM 2310 O O . SER B 1 46 ? 9.251 29.055 58.530 1.00 15.85 104 SER B O 1
ATOM 2313 N N . GLN B 1 47 ? 7.604 27.664 57.891 1.00 15.88 105 GLN B N 1
ATOM 2314 C CA . GLN B 1 47 ? 6.548 28.582 58.307 1.00 18.24 105 GLN B CA 1
ATOM 2315 C C . GLN B 1 47 ? 5.282 27.831 58.701 1.00 19.49 105 GLN B C 1
ATOM 2316 O O . GLN B 1 47 ? 5.101 26.672 58.339 1.00 21.29 105 GLN B O 1
ATOM 2322 N N . ALA B 1 48 ? 4.414 28.495 59.458 1.00 21.15 106 ALA B N 1
ATOM 2323 C CA . ALA B 1 48 ? 3.175 27.879 59.910 1.00 23.08 106 ALA B CA 1
ATOM 2324 C C . ALA B 1 48 ? 2.181 27.729 58.770 1.00 24.28 106 ALA B C 1
ATOM 2325 O O . ALA B 1 48 ? 1.466 26.729 58.685 1.00 25.33 106 ALA B O 1
ATOM 2327 N N . GLY B 1 49 ? 2.145 28.727 57.894 1.00 24.25 107 GLY B N 1
ATOM 2328 C CA . GLY B 1 49 ? 1.225 28.698 56.772 1.00 25.04 107 GLY B CA 1
ATOM 2329 C C . GLY B 1 49 ? 1.768 28.081 55.496 1.00 24.86 107 GLY B C 1
ATOM 2330 O O . GLY B 1 49 ? 2.628 27.202 55.521 1.00 24.97 107 GLY B O 1
ATOM 2331 N N . THR B 1 50 ? 1.255 28.559 54.370 1.00 25.28 108 THR B N 1
ATOM 2332 C CA . THR B 1 50 ? 1.649 28.060 53.060 1.00 25.12 108 THR B CA 1
ATOM 2333 C C . THR B 1 50 ? 2.266 29.173 52.224 1.00 23.75 108 THR B C 1
ATOM 2334 O O . THR B 1 50 ? 2.030 29.257 51.019 1.00 24.22 108 THR B O 1
ATOM 2338 N N . ASP B 1 51 ? 3.071 30.015 52.863 1.00 22.39 109 ASP B N 1
ATOM 2339 C CA . ASP B 1 51 ? 3.695 31.135 52.175 1.00 20.87 109 ASP B CA 1
ATOM 2340 C C . ASP B 1 51 ? 5.222 31.154 52.254 1.00 20.23 109 ASP B C 1
ATOM 2341 O O . ASP B 1 51 ? 5.809 32.074 52.815 1.00 18.25 109 ASP B O 1
ATOM 2346 N N . PRO B 1 52 ? 5.883 30.136 51.673 1.00 19.69 110 PRO B N 1
ATOM 2347 C CA . PRO B 1 52 ? 7.347 30.019 51.665 1.00 19.70 110 PRO B CA 1
ATOM 2348 C C . PRO B 1 52 ? 8.038 31.229 51.033 1.00 19.42 110 PRO B C 1
ATOM 2349 O O . PRO B 1 52 ? 9.126 31.631 51.458 1.00 19.61 110 PRO B O 1
ATOM 2353 N N . ILE B 1 53 ? 7.415 31.802 50.006 1.00 19.15 111 ILE B N 1
ATOM 2354 C CA . ILE B 1 53 ? 8.001 32.957 49.339 1.00 20.03 111 ILE B CA 1
ATOM 2355 C C . ILE B 1 53 ? 8.109 34.139 50.296 1.00 20.44 111 ILE B C 1
ATOM 2356 O O . ILE B 1 53 ? 9.066 34.906 50.234 1.00 20.66 111 ILE B O 1
ATOM 2361 N N . THR B 1 54 ? 7.134 34.283 51.188 1.00 19.79 112 THR B N 1
ATOM 2362 C CA . THR B 1 54 ? 7.178 35.371 52.155 1.00 21.17 112 THR B CA 1
ATOM 2363 C C . THR B 1 54 ? 8.348 35.137 53.110 1.00 20.58 112 THR B C 1
ATOM 2364 O O . THR B 1 54 ? 9.016 36.079 53.532 1.00 19.81 112 THR B O 1
ATOM 2368 N N . SER B 1 55 ? 8.594 33.874 53.448 1.00 19.69 113 SER B N 1
ATOM 2369 C CA . SER B 1 55 ? 9.708 33.535 54.328 1.00 19.25 113 SER B CA 1
ATOM 2370 C C . SER B 1 55 ? 11.007 33.888 53.603 1.00 19.93 113 SER B C 1
ATOM 2371 O O . SER B 1 55 ? 11.925 34.455 54.192 1.00 19.66 113 SER B O 1
ATOM 2374 N N . ALA B 1 56 ? 11.077 33.544 52.320 1.00 20.34 114 ALA B N 1
ATOM 2375 C CA . ALA B 1 56 ? 12.265 33.829 51.525 1.00 20.96 114 ALA B CA 1
ATOM 2376 C C . ALA B 1 56 ? 12.547 35.327 51.469 1.00 22.36 114 ALA B C 1
ATOM 2377 O O . ALA B 1 56 ? 13.690 35.757 51.616 1.00 22.40 114 ALA B O 1
ATOM 2379 N N . LEU B 1 57 ? 11.500 36.117 51.260 1.00 23.85 115 LEU B N 1
ATOM 2380 C CA . LEU B 1 57 ? 11.649 37.564 51.177 1.00 25.56 115 LEU B CA 1
ATOM 2381 C C . LEU B 1 57 ? 12.134 38.225 52.471 1.00 26.25 115 LEU B C 1
ATOM 2382 O O . LEU B 1 57 ? 12.791 39.264 52.424 1.00 26.46 115 LEU B O 1
ATOM 2387 N N . SER B 1 58 ? 11.827 37.624 53.617 1.00 26.28 116 SER B N 1
ATOM 2388 C CA . SER B 1 58 ? 12.224 38.208 54.891 1.00 26.00 116 SER B CA 1
ATOM 2389 C C . SER B 1 58 ? 13.728 38.293 55.096 1.00 26.24 116 SER B C 1
ATOM 2390 O O . SER B 1 58 ? 14.192 39.036 55.964 1.00 25.58 116 SER B O 1
ATOM 2401 N N . ARG B 1 60 ? 15.636 39.225 52.651 1.00 23.60 118 ARG B N 1
ATOM 2402 C CA . ARG B 1 60 ? 16.029 40.197 51.628 1.00 24.36 118 ARG B CA 1
ATOM 2403 C C . ARG B 1 60 ? 17.054 39.568 50.682 1.00 22.92 118 ARG B C 1
ATOM 2404 O O . ARG B 1 60 ? 18.165 40.075 50.511 1.00 22.59 118 ARG B O 1
ATOM 2412 N N . PRO B 1 61 ? 16.686 38.443 50.047 1.00 21.08 119 PRO B N 1
ATOM 2413 C CA . PRO B 1 61 ? 17.576 37.740 49.121 1.00 20.84 119 PRO B CA 1
ATOM 2414 C C . PRO B 1 61 ? 17.783 38.472 47.804 1.00 21.27 119 PRO B C 1
ATOM 2415 O O . PRO B 1 61 ? 16.901 39.189 47.339 1.00 21.46 119 PRO B O 1
ATOM 2419 N N . ASP B 1 62 ? 18.958 38.284 47.210 1.00 22.25 120 ASP B N 1
ATOM 2420 C CA . ASP B 1 62 ? 19.279 38.901 45.928 1.00 22.46 120 ASP B CA 1
ATOM 2421 C C . ASP B 1 62 ? 18.514 38.171 44.830 1.00 21.87 120 ASP B C 1
ATOM 2422 O O . ASP B 1 62 ? 18.140 38.758 43.815 1.00 21.98 120 ASP B O 1
ATOM 2427 N N . GLY B 1 63 ? 18.292 36.879 45.043 1.00 20.22 121 GLY B N 1
ATOM 2428 C CA . GLY B 1 63 ? 17.585 36.068 44.068 1.00 18.34 121 GLY B CA 1
ATOM 2429 C C . GLY B 1 63 ? 16.944 34.868 44.734 1.00 17.89 121 GLY B C 1
ATOM 2430 O O . GLY B 1 63 ? 17.227 34.575 45.896 1.00 17.71 121 GLY B O 1
ATOM 2431 N N . ILE B 1 64 ? 16.083 34.170 44.002 1.00 17.03 122 ILE B N 1
ATOM 2432 C CA . ILE B 1 64 ? 15.390 33.013 44.548 1.00 18.68 122 ILE B CA 1
ATOM 2433 C C . ILE B 1 64 ? 15.312 31.852 43.565 1.00 18.75 122 ILE B C 1
ATOM 2434 O O . ILE B 1 64 ? 15.042 32.046 42.378 1.00 19.03 122 ILE B O 1
ATOM 2439 N N . ILE B 1 65 ? 15.555 30.647 44.072 1.00 16.82 123 ILE B N 1
ATOM 2440 C CA . ILE B 1 65 ? 15.447 29.439 43.268 1.00 16.59 123 ILE B CA 1
ATOM 2441 C C . ILE B 1 65 ? 14.233 28.726 43.846 1.00 16.79 123 ILE B C 1
ATOM 2442 O O . ILE B 1 65 ? 14.216 28.373 45.029 1.00 16.53 123 ILE B O 1
ATOM 2447 N N . ILE B 1 66 ? 13.207 28.549 43.021 1.00 16.60 124 ILE B N 1
ATOM 2448 C CA . ILE B 1 66 ? 11.986 27.893 43.458 1.00 16.75 124 ILE B CA 1
ATOM 2449 C C . ILE B 1 66 ? 11.967 26.459 42.957 1.00 17.20 124 ILE B C 1
ATOM 2450 O O . ILE B 1 66 ? 11.779 26.209 41.767 1.00 16.85 124 ILE B O 1
ATOM 2455 N N . ALA B 1 67 ? 12.173 25.521 43.874 1.00 15.83 125 ALA B N 1
ATOM 2456 C CA . ALA B 1 67 ? 12.188 24.110 43.527 1.00 17.45 125 ALA B CA 1
ATOM 2457 C C . ALA B 1 67 ? 11.110 23.366 44.299 1.00 19.65 125 ALA B C 1
ATOM 2458 O O . ALA B 1 67 ? 11.320 22.237 44.743 1.00 18.73 125 ALA B O 1
ATOM 2460 N N . GLN B 1 68 ? 9.959 24.021 44.458 1.00 21.81 126 GLN B N 1
ATOM 2461 C CA . GLN B 1 68 ? 8.804 23.452 45.156 1.00 27.74 126 GLN B CA 1
ATOM 2462 C C . GLN B 1 68 ? 7.597 23.441 44.222 1.00 32.50 126 GLN B C 1
ATOM 2463 O O . GLN B 1 68 ? 7.726 23.473 43.000 1.00 33.02 126 GLN B O 1
ATOM 2469 N N . ASP B 1 69 ? 6.421 23.427 44.847 1.00 39.38 127 ASP B N 1
ATOM 2470 C CA . ASP B 1 69 ? 5.124 23.455 44.175 1.00 44.09 127 ASP B CA 1
ATOM 2471 C C . ASP B 1 69 ? 4.845 22.343 43.177 1.00 47.24 127 ASP B C 1
ATOM 2472 O O . ASP B 1 69 ? 5.414 21.253 43.261 1.00 47.62 127 ASP B O 1
ATOM 2477 N N . ILE B 1 70 ? 3.948 22.637 42.239 1.00 50.23 128 ILE B N 1
ATOM 2478 C CA . ILE B 1 70 ? 3.541 21.688 41.209 1.00 53.22 128 ILE B CA 1
ATOM 2479 C C . ILE B 1 70 ? 4.109 21.974 39.809 1.00 54.67 128 ILE B C 1
ATOM 2480 O O . ILE B 1 70 ? 4.383 21.043 39.053 1.00 55.53 128 ILE B O 1
ATOM 2485 N N . PRO B 1 71 ? 4.303 23.256 39.445 1.00 55.95 129 PRO B N 1
ATOM 2486 C CA . PRO B 1 71 ? 4.846 23.549 38.111 1.00 56.24 129 PRO B CA 1
ATOM 2487 C C . PRO B 1 71 ? 6.231 22.945 37.870 1.00 56.39 129 PRO B C 1
ATOM 2488 O O . PRO B 1 71 ? 6.661 22.038 38.584 1.00 56.89 129 PRO B O 1
ATOM 2492 N N . ASP B 1 72 ? 6.924 23.453 36.855 1.00 56.22 130 ASP B N 1
ATOM 2493 C CA . ASP B 1 72 ? 8.262 22.973 36.527 1.00 55.22 130 ASP B CA 1
ATOM 2494 C C . ASP B 1 72 ? 9.219 23.254 37.680 1.00 54.15 130 ASP B C 1
ATOM 2495 O O . ASP B 1 72 ? 9.392 24.403 38.088 1.00 55.30 130 ASP B O 1
ATOM 2500 N N . PHE B 1 73 ? 9.839 22.200 38.201 1.00 52.38 131 PHE B N 1
ATOM 2501 C CA . PHE B 1 73 ? 10.774 22.335 39.313 1.00 50.66 131 PHE B CA 1
ATOM 2502 C C . PHE B 1 73 ? 11.999 23.181 38.968 1.00 48.94 131 PHE B C 1
ATOM 2503 O O . PHE B 1 73 ? 12.743 22.861 38.041 1.00 48.36 131 PHE B O 1
ATOM 2511 N N . THR B 1 74 ? 12.191 24.257 39.732 1.00 47.27 132 THR B N 1
ATOM 2512 C CA . THR B 1 74 ? 13.307 25.195 39.573 1.00 43.57 132 THR B CA 1
ATOM 2513 C C . THR B 1 74 ? 12.962 26.367 38.649 1.00 42.64 132 THR B C 1
ATOM 2514 O O . THR B 1 74 ? 13.035 26.262 37.423 1.00 39.38 132 THR B O 1
ATOM 2518 N N . VAL B 1 75 ? 12.594 27.491 39.260 1.00 42.87 133 VAL B N 1
ATOM 2519 C CA . VAL B 1 75 ? 12.211 28.702 38.535 1.00 42.45 133 VAL B CA 1
ATOM 2520 C C . VAL B 1 75 ? 12.883 29.928 39.158 1.00 42.92 133 VAL B C 1
ATOM 2521 O O . VAL B 1 75 ? 12.367 30.497 40.120 1.00 44.65 133 VAL B O 1
ATOM 2525 N N . PRO B 1 76 ? 14.041 30.355 38.622 1.00 42.28 134 PRO B N 1
ATOM 2526 C CA . PRO B 1 76 ? 14.747 31.519 39.172 1.00 41.47 134 PRO B CA 1
ATOM 2527 C C . PRO B 1 76 ? 14.063 32.875 38.997 1.00 41.44 134 PRO B C 1
ATOM 2528 O O . PRO B 1 76 ? 13.482 33.168 37.951 1.00 38.63 134 PRO B O 1
ATOM 2532 N N . ASP B 1 77 ? 14.152 33.707 40.031 1.00 42.27 135 ASP B N 1
ATOM 2533 C CA . ASP B 1 77 ? 13.543 35.029 39.998 1.00 43.57 135 ASP B CA 1
ATOM 2534 C C . ASP B 1 77 ? 14.453 36.086 40.618 1.00 43.97 135 ASP B C 1
ATOM 2535 O O . ASP B 1 77 ? 15.244 35.795 41.515 1.00 42.03 135 ASP B O 1
ATOM 2540 N N . SER B 1 78 ? 14.325 37.319 40.136 1.00 46.31 136 SER B N 1
ATOM 2541 C CA . SER B 1 78 ? 15.126 38.431 40.633 1.00 48.16 136 SER B CA 1
ATOM 2542 C C . SER B 1 78 ? 14.847 38.717 42.106 1.00 49.31 136 SER B C 1
ATOM 2543 O O . SER B 1 78 ? 15.711 38.508 42.960 1.00 50.26 136 SER B O 1
ATOM 2546 N N . LEU B 1 79 ? 13.642 39.196 42.400 1.00 49.94 137 LEU B N 1
ATOM 2547 C CA . LEU B 1 79 ? 13.257 39.518 43.771 1.00 50.48 137 LEU B CA 1
ATOM 2548 C C . LEU B 1 79 ? 11.747 39.617 43.977 1.00 50.73 137 LEU B C 1
ATOM 2549 O O . LEU B 1 79 ? 11.214 39.079 44.947 1.00 51.76 137 LEU B O 1
ATOM 2554 N N . PRO B 1 80 ? 11.036 40.315 43.074 1.00 50.91 138 PRO B N 1
ATOM 2555 C CA . PRO B 1 80 ? 9.582 40.454 43.209 1.00 50.97 138 PRO B CA 1
ATOM 2556 C C . PRO B 1 80 ? 8.854 39.114 43.294 1.00 51.27 138 PRO B C 1
ATOM 2557 O O . PRO B 1 80 ? 9.459 38.054 43.134 1.00 51.27 138 PRO B O 1
ATOM 2561 N N . ASP B 1 96 ? 11.425 31.045 32.479 1.00 32.28 154 ASP B N 1
ATOM 2562 C CA . ASP B 1 96 ? 12.053 31.251 33.779 1.00 31.11 154 ASP B CA 1
ATOM 2563 C C . ASP B 1 96 ? 12.167 29.936 34.532 1.00 29.48 154 ASP B C 1
ATOM 2564 O O . ASP B 1 96 ? 12.280 29.926 35.756 1.00 28.20 154 ASP B O 1
ATOM 2569 N N . SER B 1 97 ? 12.134 28.828 33.803 1.00 27.17 155 SER B N 1
ATOM 2570 C CA . SER B 1 97 ? 12.221 27.523 34.437 1.00 25.38 155 SER B CA 1
ATOM 2571 C C . SER B 1 97 ? 13.217 26.590 33.762 1.00 23.49 155 SER B C 1
ATOM 2572 O O . SER B 1 97 ? 13.411 26.633 32.547 1.00 22.85 155 SER B O 1
ATOM 2575 N N . VAL B 1 98 ? 13.851 25.753 34.573 1.00 19.48 156 VAL B N 1
ATOM 2576 C CA . VAL B 1 98 ? 14.817 24.774 34.096 1.00 16.92 156 VAL B CA 1
ATOM 2577 C C . VAL B 1 98 ? 14.399 23.449 34.714 1.00 16.22 156 VAL B C 1
ATOM 2578 O O . VAL B 1 98 ? 14.190 23.369 35.925 1.00 16.96 156 VAL B O 1
ATOM 2582 N N . ALA B 1 99 ? 14.265 22.419 33.885 1.00 15.33 157 ALA B N 1
ATOM 2583 C CA . ALA B 1 99 ? 13.847 21.110 34.369 1.00 14.22 157 ALA B CA 1
ATOM 2584 C C . ALA B 1 99 ? 14.156 20.017 33.361 1.00 14.65 157 ALA B C 1
ATOM 2585 O O . ALA B 1 99 ? 14.411 20.296 32.191 1.00 14.21 157 ALA B O 1
ATOM 2587 N N . ASN B 1 100 ? 14.130 18.768 33.813 1.00 14.32 158 ASN B N 1
ATOM 2588 C CA . ASN B 1 100 ? 14.391 17.660 32.906 1.00 15.03 158 ASN B CA 1
ATOM 2589 C C . ASN B 1 100 ? 13.094 17.376 32.159 1.00 15.26 158 ASN B C 1
ATOM 2590 O O . ASN B 1 100 ? 12.032 17.873 32.541 1.00 16.20 158 ASN B O 1
ATOM 2595 N N . ASP B 1 101 ? 13.183 16.610 31.077 1.00 14.76 159 ASP B N 1
ATOM 2596 C CA . ASP B 1 101 ? 11.999 16.258 30.304 1.00 15.56 159 ASP B CA 1
ATOM 2597 C C . ASP B 1 101 ? 11.353 15.075 31.010 1.00 14.29 159 ASP B C 1
ATOM 2598 O O . ASP B 1 101 ? 11.778 13.935 30.834 1.00 13.78 159 ASP B O 1
ATOM 2603 N N . ASP B 1 102 ? 10.333 15.355 31.815 1.00 15.21 160 ASP B N 1
ATOM 2604 C CA . ASP B 1 102 ? 9.640 14.313 32.555 1.00 13.66 160 ASP B CA 1
ATOM 2605 C C . ASP B 1 102 ? 8.919 13.311 31.665 1.00 13.66 160 ASP B C 1
ATOM 2606 O O . ASP B 1 102 ? 8.823 12.134 32.011 1.00 13.14 160 ASP B O 1
ATOM 2611 N N . PHE B 1 103 ? 8.393 13.760 30.530 1.00 14.23 161 PHE B N 1
ATOM 2612 C CA . PHE B 1 103 ? 7.703 12.816 29.659 1.00 15.47 161 PHE B CA 1
ATOM 2613 C C . PHE B 1 103 ? 8.716 11.807 29.140 1.00 14.02 161 PHE B C 1
ATOM 2614 O O . PHE B 1 103 ? 8.461 10.605 29.135 1.00 14.39 161 PHE B O 1
ATOM 2622 N N . ARG B 1 104 ? 9.868 12.306 28.701 1.00 13.66 162 ARG B N 1
ATOM 2623 C CA . ARG B 1 104 ? 10.912 11.436 28.178 1.00 12.90 162 ARG B CA 1
ATOM 2624 C C . ARG B 1 104 ? 11.434 10.508 29.266 1.00 13.14 162 ARG B C 1
ATOM 2625 O O . ARG B 1 104 ? 11.659 9.323 29.029 1.00 12.79 162 ARG B O 1
ATOM 2633 N N . GLY B 1 105 ? 11.614 11.048 30.464 1.00 13.31 163 GLY B N 1
ATOM 2634 C CA . GLY B 1 105 ? 12.103 10.229 31.562 1.00 13.06 163 GLY B CA 1
ATOM 2635 C C . GLY B 1 105 ? 11.180 9.058 31.849 1.00 12.48 163 GLY B C 1
ATOM 2636 O O . GLY B 1 105 ? 11.621 7.916 31.969 1.00 13.35 163 GLY B O 1
ATOM 2637 N N . ALA B 1 106 ? 9.886 9.340 31.959 1.00 13.05 164 ALA B N 1
ATOM 2638 C CA . ALA B 1 106 ? 8.903 8.300 32.219 1.00 12.94 164 ALA B CA 1
ATOM 2639 C C . ALA B 1 106 ? 8.848 7.313 31.055 1.00 12.98 164 ALA B C 1
ATOM 2640 O O . ALA B 1 106 ? 8.609 6.125 31.246 1.00 13.55 164 ALA B O 1
ATOM 2642 N N . GLU B 1 107 ? 9.074 7.813 29.845 1.00 13.50 165 GLU B N 1
ATOM 2643 C CA . GLU B 1 107 ? 9.062 6.952 28.666 1.00 14.44 165 GLU B CA 1
ATOM 2644 C C . GLU B 1 107 ? 10.212 5.951 28.746 1.00 13.20 165 GLU B C 1
ATOM 2645 O O . GLU B 1 107 ? 10.034 4.757 28.497 1.00 13.48 165 GLU B O 1
ATOM 2651 N N . ILE B 1 108 ? 11.396 6.447 29.088 1.00 12.77 166 ILE B N 1
ATOM 2652 C CA . ILE B 1 108 ? 12.581 5.602 29.212 1.00 13.35 166 ILE B CA 1
ATOM 2653 C C . ILE B 1 108 ? 12.366 4.515 30.265 1.00 13.30 166 ILE B C 1
ATOM 2654 O O . ILE B 1 108 ? 12.682 3.345 30.040 1.00 14.07 166 ILE B O 1
ATOM 2659 N N . ALA B 1 109 ? 11.832 4.909 31.417 1.00 13.68 167 ALA B N 1
ATOM 2660 C CA . ALA B 1 109 ? 11.578 3.966 32.501 1.00 12.38 167 ALA B CA 1
ATOM 2661 C C . ALA B 1 109 ? 10.600 2.880 32.074 1.00 13.42 167 ALA B C 1
ATOM 2662 O O . ALA B 1 109 ? 10.828 1.695 32.320 1.00 13.10 167 ALA B O 1
ATOM 2664 N N . THR B 1 110 ? 9.504 3.292 31.444 1.00 12.86 168 THR B N 1
ATOM 2665 C CA . THR B 1 110 ? 8.479 2.358 31.000 1.00 15.02 168 THR B CA 1
ATOM 2666 C C . THR B 1 110 ? 9.007 1.440 29.904 1.00 15.70 168 THR B C 1
ATOM 2667 O O . THR B 1 110 ? 8.771 0.232 29.938 1.00 14.52 168 THR B O 1
ATOM 2671 N N . LYS B 1 111 ? 9.723 2.013 28.940 1.00 17.83 169 LYS B N 1
ATOM 2672 C CA . LYS B 1 111 ? 10.287 1.225 27.848 1.00 19.41 169 LYS B CA 1
ATOM 2673 C C . LYS B 1 111 ? 11.273 0.187 28.370 1.00 19.47 169 LYS B C 1
ATOM 2674 O O . LYS B 1 111 ? 11.310 -0.943 27.881 1.00 20.23 169 LYS B O 1
ATOM 2680 N N . HIS B 1 112 ? 12.073 0.569 29.362 1.00 17.72 170 HIS B N 1
ATOM 2681 C CA . HIS B 1 112 ? 13.045 -0.352 29.940 1.00 16.91 170 HIS B CA 1
ATOM 2682 C C . HIS B 1 112 ? 12.342 -1.601 30.469 1.00 16.00 170 HIS B C 1
ATOM 2683 O O . HIS B 1 112 ? 12.765 -2.723 30.197 1.00 16.85 170 HIS B O 1
ATOM 2690 N N . LEU B 1 113 ? 11.268 -1.408 31.231 1.00 16.15 171 LEU B N 1
ATOM 2691 C CA . LEU B 1 113 ? 10.520 -2.537 31.776 1.00 15.30 171 LEU B CA 1
ATOM 2692 C C . LEU B 1 113 ? 9.909 -3.379 30.655 1.00 15.23 171 LEU B C 1
ATOM 2693 O O . LEU B 1 113 ? 9.887 -4.607 30.731 1.00 16.54 171 LEU B O 1
ATOM 2698 N N . ILE B 1 114 ? 9.409 -2.711 29.620 1.00 15.89 172 ILE B N 1
ATOM 2699 C CA . ILE B 1 114 ? 8.814 -3.404 28.482 1.00 17.30 172 ILE B CA 1
ATOM 2700 C C . ILE B 1 114 ? 9.868 -4.244 27.764 1.00 18.82 172 ILE B C 1
ATOM 2701 O O . ILE B 1 114 ? 9.645 -5.421 27.475 1.00 19.31 172 ILE B O 1
ATOM 2706 N N . ASP B 1 115 ? 11.023 -3.647 27.494 1.00 20.88 173 ASP B N 1
ATOM 2707 C CA . ASP B 1 115 ? 12.089 -4.366 26.812 1.00 22.95 173 ASP B CA 1
ATOM 2708 C C . ASP B 1 115 ? 12.598 -5.558 27.615 1.00 23.24 173 ASP B C 1
ATOM 2709 O O . ASP B 1 115 ? 13.115 -6.518 27.043 1.00 23.04 173 ASP B O 1
ATOM 2714 N N . LEU B 1 116 ? 12.451 -5.500 28.937 1.00 21.44 174 LEU B N 1
ATOM 2715 C CA . LEU B 1 116 ? 12.881 -6.599 29.792 1.00 20.89 174 LEU B CA 1
ATOM 2716 C C . LEU B 1 116 ? 11.865 -7.736 29.733 1.00 20.33 174 LEU B C 1
ATOM 2717 O O . LEU B 1 116 ? 12.058 -8.786 30.345 1.00 20.77 174 LEU B O 1
ATOM 2722 N N . GLY B 1 117 ? 10.774 -7.514 29.004 1.00 20.44 175 GLY B N 1
ATOM 2723 C CA . GLY B 1 117 ? 9.761 -8.548 28.861 1.00 20.28 175 GLY B CA 1
ATOM 2724 C C . GLY B 1 117 ? 8.550 -8.474 29.773 1.00 20.07 175 GLY B C 1
ATOM 2725 O O . GLY B 1 117 ? 7.710 -9.377 29.764 1.00 20.27 175 GLY B O 1
ATOM 2726 N N . HIS B 1 118 ? 8.453 -7.416 30.571 1.00 18.74 176 HIS B N 1
ATOM 2727 C CA . HIS B 1 118 ? 7.314 -7.268 31.466 1.00 18.51 176 HIS B CA 1
ATOM 2728 C C . HIS B 1 118 ? 6.091 -6.763 30.712 1.00 18.25 176 HIS B C 1
ATOM 2729 O O . HIS B 1 118 ? 6.197 -5.880 29.863 1.00 18.44 176 HIS B O 1
ATOM 2736 N N . THR B 1 119 ? 4.933 -7.335 31.029 1.00 19.40 177 THR B N 1
ATOM 2737 C CA . THR B 1 119 ? 3.677 -6.953 30.396 1.00 20.52 177 THR B CA 1
ATOM 2738 C C . THR B 1 119 ? 2.740 -6.304 31.413 1.00 19.27 177 THR B C 1
ATOM 2739 O O . THR B 1 119 ? 2.092 -5.300 31.121 1.00 19.66 177 THR B O 1
ATOM 2743 N N . HIS B 1 120 ? 2.675 -6.889 32.604 1.00 18.80 178 HIS B N 1
ATOM 2744 C CA . HIS B 1 120 ? 1.840 -6.368 33.676 1.00 18.33 178 HIS B CA 1
ATOM 2745 C C . HIS B 1 120 ? 2.693 -5.416 34.499 1.00 16.70 178 HIS B C 1
ATOM 2746 O O . HIS B 1 120 ? 3.292 -5.796 35.504 1.00 16.32 178 HIS B O 1
ATOM 2753 N N . ILE B 1 121 ? 2.735 -4.171 34.041 1.00 15.25 179 ILE B N 1
ATOM 2754 C CA . ILE B 1 121 ? 3.522 -3.115 34.666 1.00 15.09 179 ILE B CA 1
ATOM 2755 C C . ILE B 1 121 ? 2.617 -2.106 35.357 1.00 14.59 179 ILE B C 1
ATOM 2756 O O . ILE B 1 121 ? 1.599 -1.692 34.803 1.00 13.56 179 ILE B O 1
ATOM 2761 N N . ALA B 1 122 ? 2.987 -1.713 36.571 1.00 13.70 180 ALA B N 1
ATOM 2762 C CA . ALA B 1 122 ? 2.198 -0.742 37.316 1.00 12.84 180 ALA B CA 1
ATOM 2763 C C . ALA B 1 122 ? 3.016 0.504 37.611 1.00 12.10 180 ALA B C 1
ATOM 2764 O O . ALA B 1 122 ? 4.244 0.456 37.680 1.00 11.18 180 ALA B O 1
ATOM 2766 N N . HIS B 1 123 ? 2.316 1.616 37.791 1.00 10.87 181 HIS B N 1
ATOM 2767 C CA . HIS B 1 123 ? 2.947 2.891 38.100 1.00 11.70 181 HIS B CA 1
ATOM 2768 C C . HIS B 1 123 ? 2.446 3.403 39.442 1.00 12.70 181 HIS B C 1
ATOM 2769 O O . HIS B 1 123 ? 1.246 3.384 39.712 1.00 12.98 181 HIS B O 1
ATOM 2776 N N . LEU B 1 124 ? 3.375 3.832 40.292 1.00 11.79 182 LEU B N 1
ATOM 2777 C CA . LEU B 1 124 ? 3.025 4.406 41.584 1.00 12.72 182 LEU B CA 1
ATOM 2778 C C . LEU B 1 124 ? 3.103 5.908 41.329 1.00 12.41 182 LEU B C 1
ATOM 2779 O O . LEU B 1 124 ? 4.180 6.455 41.102 1.00 14.20 182 LEU B O 1
ATOM 2784 N N . ARG B 1 125 ? 1.962 6.583 41.351 1.00 14.14 183 ARG B N 1
ATOM 2785 C CA . ARG B 1 125 ? 1.971 8.006 41.056 1.00 15.41 183 ARG B CA 1
ATOM 2786 C C . ARG B 1 125 ? 2.017 8.948 42.242 1.00 14.69 183 ARG B C 1
ATOM 2787 O O . ARG B 1 125 ? 1.787 8.560 43.388 1.00 15.05 183 ARG B O 1
ATOM 2795 N N . VAL B 1 126 ? 2.341 10.197 41.935 1.00 16.02 184 VAL B N 1
ATOM 2796 C CA . VAL B 1 126 ? 2.421 11.266 42.920 1.00 18.65 184 VAL B CA 1
ATOM 2797 C C . VAL B 1 126 ? 1.660 12.453 42.326 1.00 18.46 184 VAL B C 1
ATOM 2798 O O . VAL B 1 126 ? 1.603 12.609 41.103 1.00 17.74 184 VAL B O 1
ATOM 2802 N N . GLY B 1 127 ? 1.087 13.289 43.187 1.00 18.41 185 GLY B N 1
ATOM 2803 C CA . GLY B 1 127 ? 0.289 14.412 42.716 1.00 20.54 185 GLY B CA 1
ATOM 2804 C C . GLY B 1 127 ? 0.932 15.724 42.302 1.00 22.16 185 GLY B C 1
ATOM 2805 O O . GLY B 1 127 ? 0.233 16.726 42.137 1.00 25.80 185 GLY B O 1
ATOM 2806 N N . SER B 1 128 ? 2.243 15.739 42.119 1.00 21.20 186 SER B N 1
ATOM 2807 C CA . SER B 1 128 ? 2.928 16.961 41.722 1.00 20.31 186 SER B CA 1
ATOM 2808 C C . SER B 1 128 ? 2.850 17.149 40.212 1.00 17.98 186 SER B C 1
ATOM 2809 O O . SER B 1 128 ? 2.393 16.262 39.493 1.00 18.48 186 SER B O 1
ATOM 2812 N N . GLY B 1 129 ? 3.307 18.304 39.740 1.00 17.84 187 GLY B N 1
ATOM 2813 C CA . GLY B 1 129 ? 3.295 18.575 38.313 1.00 17.62 187 GLY B CA 1
ATOM 2814 C C . GLY B 1 129 ? 4.155 17.575 37.573 1.00 18.19 187 GLY B C 1
ATOM 2815 O O . GLY B 1 129 ? 3.779 17.083 36.510 1.00 17.91 187 GLY B O 1
ATOM 2816 N N . ALA B 1 130 ? 5.319 17.270 38.138 1.00 17.42 188 ALA B N 1
ATOM 2817 C CA . ALA B 1 130 ? 6.226 16.307 37.531 1.00 18.13 188 ALA B CA 1
ATOM 2818 C C . ALA B 1 130 ? 5.571 14.937 37.569 1.00 18.36 188 ALA B C 1
ATOM 2819 O O . ALA B 1 130 ? 5.653 14.173 36.612 1.00 17.92 188 ALA B O 1
ATOM 2821 N N . GLY B 1 131 ? 4.918 14.630 38.686 1.00 18.23 189 GLY B N 1
ATOM 2822 C CA . GLY B 1 131 ? 4.252 13.348 38.818 1.00 17.64 189 GLY B CA 1
ATOM 2823 C C . GLY B 1 131 ? 3.129 13.169 37.811 1.00 17.64 189 GLY B C 1
ATOM 2824 O O . GLY B 1 131 ? 2.933 12.078 37.275 1.00 16.52 189 GLY B O 1
ATOM 2825 N N . LEU B 1 132 ? 2.384 14.237 37.556 1.00 17.55 190 LEU B N 1
ATOM 2826 C CA . LEU B 1 132 ? 1.284 14.169 36.606 1.00 18.87 190 LEU B CA 1
ATOM 2827 C C . LEU B 1 132 ? 1.852 13.887 35.221 1.00 18.00 190 LEU B C 1
ATOM 2828 O O . LEU B 1 132 ? 1.323 13.065 34.478 1.00 17.86 190 LEU B O 1
ATOM 2833 N N . ARG B 1 133 ? 2.944 14.559 34.880 1.00 17.49 191 ARG B N 1
ATOM 2834 C CA . ARG B 1 133 ? 3.562 14.350 33.575 1.00 17.45 191 ARG B CA 1
ATOM 2835 C C . ARG B 1 133 ? 4.103 12.930 33.432 1.00 15.82 191 ARG B C 1
ATOM 2836 O O . ARG B 1 133 ? 3.959 12.308 32.376 1.00 15.86 191 ARG B O 1
ATOM 2844 N N . ARG B 1 134 ? 4.724 12.411 34.487 1.00 14.81 192 ARG B N 1
ATOM 2845 C CA . ARG B 1 134 ? 5.264 11.055 34.432 1.00 12.51 192 ARG B CA 1
ATOM 2846 C C . ARG B 1 134 ? 4.146 10.025 34.316 1.00 13.69 192 ARG B C 1
ATOM 2847 O O . ARG B 1 134 ? 4.315 8.987 33.675 1.00 13.36 192 ARG B O 1
ATOM 2855 N N . PHE B 1 135 ? 3.005 10.317 34.937 1.00 13.31 193 PHE B N 1
ATOM 2856 C CA . PHE B 1 135 ? 1.855 9.423 34.870 1.00 14.97 193 PHE B CA 1
ATOM 2857 C C . PHE B 1 135 ? 1.312 9.411 33.444 1.00 15.31 193 PHE B C 1
ATOM 2858 O O . PHE B 1 135 ? 1.054 8.353 32.874 1.00 14.94 193 PHE B O 1
ATOM 2866 N N . GLU B 1 136 ? 1.141 10.599 32.877 1.00 16.53 194 GLU B N 1
ATOM 2867 C CA . GLU B 1 136 ? 0.622 10.718 31.521 1.00 16.79 194 GLU B CA 1
ATOM 2868 C C . GLU B 1 136 ? 1.526 10.001 30.530 1.00 17.14 194 GLU B C 1
ATOM 2869 O O . GLU B 1 136 ? 1.045 9.332 29.618 1.00 15.46 194 GLU B O 1
ATOM 2875 N N . SER B 1 137 ? 2.835 10.149 30.707 1.00 15.44 195 SER B N 1
ATOM 2876 C CA . SER B 1 137 ? 3.794 9.499 29.821 1.00 14.91 195 SER B CA 1
ATOM 2877 C C . SER B 1 137 ? 3.717 7.991 29.996 1.00 14.62 195 SER B C 1
ATOM 2878 O O . SER B 1 137 ? 3.794 7.231 29.030 1.00 14.70 195 SER B O 1
ATOM 2881 N N . PHE B 1 138 ? 3.583 7.550 31.240 1.00 12.65 196 PHE B N 1
ATOM 2882 C CA . PHE B 1 138 ? 3.480 6.126 31.505 1.00 12.69 196 PHE B CA 1
ATOM 2883 C C . PHE B 1 138 ? 2.315 5.522 30.721 1.00 14.58 196 PHE B C 1
ATOM 2884 O O . PHE B 1 138 ? 2.484 4.530 30.014 1.00 15.35 196 PHE B O 1
ATOM 2892 N N . GLU B 1 139 ? 1.131 6.118 30.837 1.00 16.13 197 GLU B N 1
ATOM 2893 C CA . GLU B 1 139 ? -0.025 5.572 30.136 1.00 16.24 197 GLU B CA 1
ATOM 2894 C C . GLU B 1 139 ? 0.144 5.607 28.625 1.00 16.39 197 GLU B C 1
ATOM 2895 O O . GLU B 1 139 ? -0.135 4.620 27.944 1.00 16.83 197 GLU B O 1
ATOM 2901 N N . ALA B 1 140 ? 0.599 6.743 28.109 1.00 17.20 198 ALA B N 1
ATOM 2902 C CA . ALA B 1 140 ? 0.801 6.902 26.675 1.00 16.82 198 ALA B CA 1
ATOM 2903 C C . ALA B 1 140 ? 1.815 5.905 26.125 1.00 18.50 198 ALA B C 1
ATOM 2904 O O . ALA B 1 140 ? 1.637 5.360 25.037 1.00 17.19 198 ALA B O 1
ATOM 2906 N N . THR B 1 141 ? 2.886 5.673 26.878 1.00 16.58 199 THR B N 1
ATOM 2907 C CA . THR B 1 141 ? 3.919 4.746 26.447 1.00 16.43 199 THR B CA 1
ATOM 2908 C C . THR B 1 141 ? 3.427 3.309 26.486 1.00 15.92 199 THR B C 1
ATOM 2909 O O . THR B 1 141 ? 3.726 2.527 25.579 1.00 17.50 199 THR B O 1
ATOM 2921 N N . ARG B 1 143 ? 0.291 2.185 26.179 1.00 17.76 201 ARG B N 1
ATOM 2922 C CA . ARG B 1 143 ? -0.635 1.986 25.067 1.00 19.31 201 ARG B CA 1
ATOM 2923 C C . ARG B 1 143 ? 0.044 1.985 23.700 1.00 20.60 201 ARG B C 1
ATOM 2924 O O . ARG B 1 143 ? -0.361 1.247 22.801 1.00 20.37 201 ARG B O 1
ATOM 2932 N N . ALA B 1 144 ? 1.075 2.806 23.537 1.00 19.19 202 ALA B N 1
ATOM 2933 C CA . ALA B 1 144 ? 1.793 2.852 22.266 1.00 20.09 202 ALA B CA 1
ATOM 2934 C C . ALA B 1 144 ? 2.521 1.529 22.027 1.00 20.47 202 ALA B C 1
ATOM 2935 O O . ALA B 1 144 ? 2.751 1.136 20.882 1.00 20.65 202 ALA B O 1
ATOM 2937 N N . HIS B 1 145 ? 2.884 0.843 23.108 1.00 19.94 203 HIS B N 1
ATOM 2938 C CA . HIS B 1 145 ? 3.579 -0.436 22.997 1.00 20.55 203 HIS B CA 1
ATOM 2939 C C . HIS B 1 145 ? 2.624 -1.621 23.063 1.00 20.99 203 HIS B C 1
ATOM 2940 O O . HIS B 1 145 ? 3.055 -2.770 23.178 1.00 21.37 203 HIS B O 1
ATOM 2947 N N . GLY B 1 146 ? 1.327 -1.326 23.009 1.00 19.84 204 GLY B N 1
ATOM 2948 C CA . GLY B 1 146 ? 0.312 -2.366 23.033 1.00 20.94 204 GLY B CA 1
ATOM 2949 C C . GLY B 1 146 ? -0.101 -2.922 24.384 1.00 20.81 204 GLY B C 1
ATOM 2950 O O . GLY B 1 146 ? -0.829 -3.913 24.446 1.00 21.67 204 GLY B O 1
ATOM 2951 N N . LEU B 1 147 ? 0.335 -2.284 25.467 1.00 19.68 205 LEU B N 1
ATOM 2952 C CA . LEU B 1 147 ? 0.013 -2.764 26.804 1.00 19.47 205 LEU B CA 1
ATOM 2953 C C . LEU B 1 147 ? -0.963 -1.884 27.575 1.00 19.63 205 LEU B C 1
ATOM 2954 O O . LEU B 1 147 ? -0.983 -0.667 27.416 1.00 21.78 205 LEU B O 1
ATOM 2959 N N . GLU B 1 148 ? -1.769 -2.519 28.419 1.00 21.51 206 GLU B N 1
ATOM 2960 C CA . GLU B 1 148 ? -2.739 -1.811 29.242 1.00 21.51 206 GLU B CA 1
ATOM 2961 C C . GLU B 1 148 ? -2.010 -1.300 30.481 1.00 21.02 206 GLU B C 1
ATOM 2962 O O . GLU B 1 148 ? -1.400 -2.078 31.215 1.00 19.83 206 GLU B O 1
ATOM 2968 N N . PRO B 1 149 ? -2.048 0.019 30.721 1.00 18.97 207 PRO B N 1
ATOM 2969 C CA . PRO B 1 149 ? -1.365 0.562 31.898 1.00 18.14 207 PRO B CA 1
ATOM 2970 C C . PRO B 1 149 ? -2.161 0.341 33.178 1.00 17.31 207 PRO B C 1
ATOM 2971 O O . PRO B 1 149 ? -3.381 0.188 33.147 1.00 18.04 207 PRO B O 1
ATOM 2975 N N . LEU B 1 150 ? -1.453 0.310 34.302 1.00 16.28 208 LEU B N 1
ATOM 2976 C CA . LEU B 1 150 ? -2.073 0.143 35.605 1.00 16.55 208 LEU B CA 1
ATOM 2977 C C . LEU B 1 150 ? -1.370 1.099 36.553 1.00 15.95 208 LEU B C 1
ATOM 2978 O O . LEU B 1 150 ? -0.145 1.099 36.636 1.00 14.72 208 LEU B O 1
ATOM 2983 N N . SER B 1 151 ? -2.142 1.922 37.252 1.00 16.58 209 SER B N 1
ATOM 2984 C CA . SER B 1 151 ? -1.573 2.868 38.205 1.00 17.96 209 SER B CA 1
ATOM 2985 C C . SER B 1 151 ? -2.470 2.930 39.426 1.00 18.43 209 SER B C 1
ATOM 2986 O O . SER B 1 151 ? -3.639 2.541 39.364 1.00 18.83 209 SER B O 1
ATOM 2989 N N . ASN B 1 152 ? -1.928 3.396 40.546 1.00 18.48 210 ASN B N 1
ATOM 2990 C CA . ASN B 1 152 ? -2.745 3.538 41.741 1.00 21.39 210 ASN B CA 1
ATOM 2991 C C . ASN B 1 152 ? -3.383 4.918 41.602 1.00 23.50 210 ASN B C 1
ATOM 2992 O O . ASN B 1 152 ? -3.101 5.621 40.634 1.00 25.50 210 ASN B O 1
ATOM 2997 N N . ASP B 1 153 ? -4.245 5.310 42.534 1.00 28.76 211 ASP B N 1
ATOM 2998 C CA . ASP B 1 153 ? -4.896 6.613 42.421 1.00 32.19 211 ASP B CA 1
ATOM 2999 C C . ASP B 1 153 ? -4.356 7.646 43.401 1.00 32.35 211 ASP B C 1
ATOM 3000 O O . ASP B 1 153 ? -4.880 8.756 43.501 1.00 31.14 211 ASP B O 1
ATOM 3005 N N . TYR B 1 154 ? -3.301 7.277 44.116 1.00 32.00 212 TYR B N 1
ATOM 3006 C CA . TYR B 1 154 ? -2.679 8.169 45.085 1.00 31.38 212 TYR B CA 1
ATOM 3007 C C . TYR B 1 154 ? -2.288 9.491 44.427 1.00 31.31 212 TYR B C 1
ATOM 3008 O O . TYR B 1 154 ? -1.530 9.511 43.458 1.00 32.77 212 TYR B O 1
ATOM 3017 N N . LEU B 1 155 ? -2.802 10.594 44.961 1.00 30.06 213 LEU B N 1
ATOM 3018 C CA . LEU B 1 155 ? -2.506 11.915 44.420 1.00 28.92 213 LEU B CA 1
ATOM 3019 C C . LEU B 1 155 ? -1.880 12.826 45.465 1.00 28.05 213 LEU B C 1
ATOM 3020 O O . LEU B 1 155 ? -1.901 14.050 45.331 1.00 28.36 213 LEU B O 1
ATOM 3025 N N . GLY B 1 156 ? -1.320 12.223 46.508 1.00 26.65 214 GLY B N 1
ATOM 3026 C CA . GLY B 1 156 ? -0.695 13.005 47.555 1.00 24.76 214 GLY B CA 1
ATOM 3027 C C . GLY B 1 156 ? 0.769 13.271 47.267 1.00 24.06 214 GLY B C 1
ATOM 3028 O O . GLY B 1 156 ? 1.250 12.999 46.167 1.00 23.81 214 GLY B O 1
ATOM 3029 N N . PRO B 1 157 ? 1.510 13.807 48.245 1.00 22.81 215 PRO B N 1
ATOM 3030 C CA . PRO B 1 157 ? 2.933 14.102 48.069 1.00 22.84 215 PRO B CA 1
ATOM 3031 C C . PRO B 1 157 ? 3.778 12.833 48.046 1.00 21.72 215 PRO B C 1
ATOM 3032 O O . PRO B 1 157 ? 3.329 11.764 48.468 1.00 22.72 215 PRO B O 1
ATOM 3036 N N . ALA B 1 158 ? 5.004 12.964 47.552 1.00 20.33 216 ALA B N 1
ATOM 3037 C CA . ALA B 1 158 ? 5.921 11.836 47.477 1.00 19.52 216 ALA B CA 1
ATOM 3038 C C . ALA B 1 158 ? 6.531 11.560 48.846 1.00 18.55 216 ALA B C 1
ATOM 3039 O O . ALA B 1 158 ? 7.381 12.319 49.323 1.00 17.67 216 ALA B O 1
ATOM 3041 N N . VAL B 1 159 ? 6.083 10.481 49.479 1.00 16.13 217 VAL B N 1
ATOM 3042 C CA . VAL B 1 159 ? 6.593 10.090 50.791 1.00 14.52 217 VAL B CA 1
ATOM 3043 C C . VAL B 1 159 ? 6.810 8.579 50.840 1.00 14.32 217 VAL B C 1
ATOM 3044 O O . VAL B 1 159 ? 6.083 7.818 50.208 1.00 13.21 217 VAL B O 1
ATOM 3048 N N . GLU B 1 160 ? 7.817 8.148 51.590 1.00 11.81 218 GLU B N 1
ATOM 3049 C CA . GLU B 1 160 ? 8.132 6.728 51.693 1.00 11.03 218 GLU B CA 1
ATOM 3050 C C . GLU B 1 160 ? 6.995 5.875 52.229 1.00 11.63 218 GLU B C 1
ATOM 3051 O O . GLU B 1 160 ? 6.725 4.799 51.700 1.00 10.99 218 GLU B O 1
ATOM 3057 N N . HIS B 1 161 ? 6.324 6.353 53.272 1.00 11.41 219 HIS B N 1
ATOM 3058 C CA . HIS B 1 161 ? 5.252 5.580 53.873 1.00 11.80 219 HIS B CA 1
ATOM 3059 C C . HIS B 1 161 ? 4.115 5.269 52.906 1.00 11.35 219 HIS B C 1
ATOM 3060 O O . HIS B 1 161 ? 3.597 4.150 52.890 1.00 9.49 219 HIS B O 1
ATOM 3067 N N . ALA B 1 162 ? 3.721 6.254 52.108 1.00 12.81 220 ALA B N 1
ATOM 3068 C CA . ALA B 1 162 ? 2.646 6.041 51.144 1.00 12.04 220 ALA B CA 1
ATOM 3069 C C . ALA B 1 162 ? 3.127 5.044 50.096 1.00 12.40 220 ALA B C 1
ATOM 3070 O O . ALA B 1 162 ? 2.361 4.215 49.610 1.00 12.34 220 ALA B O 1
ATOM 3072 N N . GLY B 1 163 ? 4.406 5.117 49.745 1.00 11.61 221 GLY B N 1
ATOM 3073 C CA . GLY B 1 163 ? 4.921 4.177 48.766 1.00 10.36 221 GLY B CA 1
ATOM 3074 C C . GLY B 1 163 ? 4.791 2.755 49.277 1.00 11.23 221 GLY B C 1
ATOM 3075 O O . GLY B 1 163 ? 4.508 1.823 48.520 1.00 11.71 221 GLY B O 1
ATOM 3076 N N . TYR B 1 164 ? 4.999 2.589 50.578 1.00 10.42 222 TYR B N 1
ATOM 3077 C CA . TYR B 1 164 ? 4.905 1.279 51.206 1.00 10.71 222 TYR B CA 1
ATOM 3078 C C . TYR B 1 164 ? 3.470 0.762 51.206 1.00 10.29 222 TYR B C 1
ATOM 3079 O O . TYR B 1 164 ? 3.191 -0.309 50.671 1.00 10.86 222 TYR B O 1
ATOM 3088 N N . THR B 1 165 ? 2.555 1.522 51.793 1.00 10.68 223 THR B N 1
ATOM 3089 C CA . THR B 1 165 ? 1.171 1.066 51.866 1.00 10.08 223 THR B CA 1
ATOM 3090 C C . THR B 1 165 ? 0.492 0.992 50.504 1.00 10.79 223 THR B C 1
ATOM 3091 O O . THR B 1 165 ? -0.350 0.117 50.281 1.00 10.36 223 THR B O 1
ATOM 3095 N N . GLU B 1 166 ? 0.854 1.896 49.597 1.00 10.32 224 GLU B N 1
ATOM 3096 C CA . GLU B 1 166 ? 0.272 1.876 48.254 1.00 9.81 224 GLU B CA 1
ATOM 3097 C C . GLU B 1 166 ? 0.742 0.644 47.499 1.00 10.85 224 GLU B C 1
ATOM 3098 O O . GLU B 1 166 ? -0.018 0.048 46.736 1.00 12.49 224 GLU B O 1
ATOM 3104 N N . THR B 1 167 ? 1.998 0.256 47.697 1.00 10.29 225 THR B N 1
ATOM 3105 C CA . THR B 1 167 ? 2.506 -0.919 47.001 1.00 10.34 225 THR B CA 1
ATOM 3106 C C . THR B 1 167 ? 1.888 -2.202 47.547 1.00 10.45 225 THR B C 1
ATOM 3107 O O . THR B 1 167 ? 1.562 -3.112 46.782 1.00 11.85 225 THR B O 1
ATOM 3111 N N . LEU B 1 168 ? 1.723 -2.286 48.864 1.00 10.92 226 LEU B N 1
ATOM 3112 C CA . LEU B 1 168 ? 1.113 -3.475 49.446 1.00 10.62 226 LEU B CA 1
ATOM 3113 C C . LEU B 1 168 ? -0.324 -3.613 48.947 1.00 11.92 226 LEU B C 1
ATOM 3114 O O . LEU B 1 168 ? -0.802 -4.721 48.684 1.00 12.09 226 LEU B O 1
ATOM 3119 N N . ALA B 1 169 ? -1.009 -2.482 48.811 1.00 11.88 227 ALA B N 1
ATOM 3120 C CA . ALA B 1 169 ? -2.393 -2.500 48.353 1.00 11.28 227 ALA B CA 1
ATOM 3121 C C . ALA B 1 169 ? -2.469 -2.854 46.870 1.00 12.65 227 ALA B C 1
ATOM 3122 O O . ALA B 1 169 ? -3.288 -3.680 46.455 1.00 12.82 227 ALA B O 1
ATOM 3124 N N . LEU B 1 170 ? -1.608 -2.223 46.078 1.00 12.32 228 LEU B N 1
ATOM 3125 C CA . LEU B 1 170 ? -1.558 -2.456 44.640 1.00 14.27 228 LEU B CA 1
ATOM 3126 C C . LEU B 1 170 ? -1.281 -3.920 44.314 1.00 14.41 228 LEU B C 1
ATOM 3127 O O . LEU B 1 170 ? -1.972 -4.522 43.495 1.00 13.98 228 LEU B O 1
ATOM 3132 N N . LEU B 1 171 ? -0.269 -4.494 44.956 1.00 12.69 229 LEU B N 1
ATOM 3133 C CA . LEU B 1 171 ? 0.078 -5.882 44.685 1.00 13.69 229 LEU B CA 1
ATOM 3134 C C . LEU B 1 171 ? -0.955 -6.877 45.200 1.00 14.35 229 LEU B C 1
ATOM 3135 O O . LEU B 1 171 ? -1.023 -8.003 44.713 1.00 15.66 229 LEU B O 1
ATOM 3140 N N . LYS B 1 172 ? -1.753 -6.477 46.185 1.00 12.36 230 LYS B N 1
ATOM 3141 C CA . LYS B 1 172 ? -2.796 -7.365 46.693 1.00 12.70 230 LYS B CA 1
ATOM 3142 C C . LYS B 1 172 ? -3.940 -7.384 45.686 1.00 14.55 230 LYS B C 1
ATOM 3143 O O . LYS B 1 172 ? -4.517 -8.437 45.396 1.00 13.97 230 LYS B O 1
ATOM 3149 N N . GLU B 1 173 ? -4.260 -6.208 45.160 1.00 13.12 231 GLU B N 1
ATOM 3150 C CA . GLU B 1 173 ? -5.335 -6.071 44.184 1.00 13.74 231 GLU B CA 1
ATOM 3151 C C . GLU B 1 173 ? -4.937 -6.633 42.828 1.00 16.19 231 GLU B C 1
ATOM 3152 O O . GLU B 1 173 ? -5.778 -7.147 42.090 1.00 16.47 231 GLU B O 1
ATOM 3158 N N . HIS B 1 174 ? -3.650 -6.533 42.508 1.00 14.46 232 HIS B N 1
ATOM 3159 C CA . HIS B 1 174 ? -3.140 -7.015 41.230 1.00 16.03 232 HIS B CA 1
ATOM 3160 C C . HIS B 1 174 ? -1.855 -7.823 41.369 1.00 16.33 232 HIS B C 1
ATOM 3161 O O . HIS B 1 174 ? -0.772 -7.357 41.013 1.00 16.35 232 HIS B O 1
ATOM 3168 N N . PRO B 1 175 ? -1.963 -9.056 41.878 1.00 16.67 233 PRO B N 1
ATOM 3169 C CA . PRO B 1 175 ? -0.791 -9.913 42.052 1.00 17.72 233 PRO B CA 1
ATOM 3170 C C . PRO B 1 175 ? -0.096 -10.282 40.740 1.00 18.55 233 PRO B C 1
ATOM 3171 O O . PRO B 1 175 ? 1.013 -10.815 40.759 1.00 20.58 233 PRO B O 1
ATOM 3175 N N . GLU B 1 176 ? -0.737 -9.989 39.609 1.00 18.53 234 GLU B N 1
ATOM 3176 C CA . GLU B 1 176 ? -0.154 -10.301 38.303 1.00 18.66 234 GLU B CA 1
ATOM 3177 C C . GLU B 1 176 ? 0.979 -9.343 37.952 1.00 17.82 234 GLU B C 1
ATOM 3178 O O . GLU B 1 176 ? 1.787 -9.626 37.072 1.00 17.24 234 GLU B O 1
ATOM 3184 N N . VAL B 1 177 ? 1.035 -8.206 38.642 1.00 16.50 235 VAL B N 1
ATOM 3185 C CA . VAL B 1 177 ? 2.076 -7.214 38.389 1.00 13.70 235 VAL B CA 1
ATOM 3186 C C . VAL B 1 177 ? 3.462 -7.802 38.628 1.00 13.41 235 VAL B C 1
ATOM 3187 O O . VAL B 1 177 ? 3.708 -8.414 39.668 1.00 13.69 235 VAL B O 1
ATOM 3191 N N . THR B 1 178 ? 4.371 -7.612 37.672 1.00 12.92 236 THR B N 1
ATOM 3192 C CA . THR B 1 178 ? 5.723 -8.140 37.804 1.00 13.80 236 THR B CA 1
ATOM 3193 C C . THR B 1 178 ? 6.775 -7.034 37.818 1.00 13.25 236 THR B C 1
ATOM 3194 O O . THR B 1 178 ? 7.949 -7.290 38.093 1.00 14.56 236 THR B O 1
ATOM 3198 N N . ALA B 1 179 ? 6.350 -5.806 37.538 1.00 12.92 237 ALA B N 1
ATOM 3199 C CA . ALA B 1 179 ? 7.267 -4.673 37.510 1.00 12.85 237 ALA B CA 1
ATOM 3200 C C . ALA B 1 179 ? 6.552 -3.383 37.868 1.00 12.47 237 ALA B C 1
ATOM 3201 O O . ALA B 1 179 ? 5.395 -3.174 37.498 1.00 13.12 237 ALA B O 1
ATOM 3203 N N . ILE B 1 180 ? 7.253 -2.521 38.597 1.00 12.15 238 ILE B N 1
ATOM 3204 C CA . ILE B 1 180 ? 6.699 -1.247 39.016 1.00 12.72 238 ILE B CA 1
ATOM 3205 C C . ILE B 1 180 ? 7.590 -0.066 38.661 1.00 11.74 238 ILE B C 1
ATOM 3206 O O . ILE B 1 180 ? 8.789 -0.080 38.927 1.00 12.04 238 ILE B O 1
ATOM 3211 N N . PHE B 1 181 ? 7.002 0.945 38.033 1.00 12.50 239 PHE B N 1
ATOM 3212 C CA . PHE B 1 181 ? 7.734 2.164 37.731 1.00 11.46 239 PHE B CA 1
ATOM 3213 C C . PHE B 1 181 ? 7.221 3.151 38.778 1.00 12.91 239 PHE B C 1
ATOM 3214 O O . PHE B 1 181 ? 6.070 3.579 38.727 1.00 11.67 239 PHE B O 1
ATOM 3222 N N . SER B 1 182 ? 8.068 3.472 39.755 1.00 11.13 240 SER B N 1
ATOM 3223 C CA . SER B 1 182 ? 7.700 4.404 40.815 1.00 12.18 240 SER B CA 1
ATOM 3224 C C . SER B 1 182 ? 7.989 5.826 40.339 1.00 11.68 240 SER B C 1
ATOM 3225 O O . SER B 1 182 ? 9.050 6.085 39.778 1.00 11.92 240 SER B O 1
ATOM 3228 N N . SER B 1 183 ? 7.051 6.742 40.573 1.00 10.80 241 SER B N 1
ATOM 3229 C CA . SER B 1 183 ? 7.193 8.128 40.136 1.00 11.31 241 SER B CA 1
ATOM 3230 C C . SER B 1 183 ? 8.495 8.765 40.618 1.00 12.31 241 SER B C 1
ATOM 3231 O O . SER B 1 183 ? 9.026 9.660 39.968 1.00 12.51 241 SER B O 1
ATOM 3234 N N . ASN B 1 184 ? 8.993 8.324 41.768 1.00 9.84 242 ASN B N 1
ATOM 3235 C CA . ASN B 1 184 ? 10.270 8.828 42.254 1.00 10.60 242 ASN B CA 1
ATOM 3236 C C . ASN B 1 184 ? 10.920 7.854 43.227 1.00 8.14 242 ASN B C 1
ATOM 3237 O O . ASN B 1 184 ? 10.307 6.866 43.641 1.00 9.81 242 ASN B O 1
ATOM 3242 N N . ASP B 1 185 ? 12.184 8.116 43.549 1.00 9.18 243 ASP B N 1
ATOM 3243 C CA . ASP B 1 185 ? 12.953 7.243 44.428 1.00 9.26 243 ASP B CA 1
ATOM 3244 C C . ASP B 1 185 ? 12.412 7.061 45.834 1.00 9.39 243 ASP B C 1
ATOM 3245 O O . ASP B 1 185 ? 12.389 5.944 46.347 1.00 8.58 243 ASP B O 1
ATOM 3250 N N . ILE B 1 186 ? 12.000 8.149 46.480 1.00 9.55 244 ILE B N 1
ATOM 3251 C CA . ILE B 1 186 ? 11.508 8.015 47.840 1.00 10.25 244 ILE B CA 1
ATOM 3252 C C . ILE B 1 186 ? 10.279 7.100 47.878 1.00 10.23 244 ILE B C 1
ATOM 3253 O O . ILE B 1 186 ? 10.099 6.328 48.813 1.00 10.08 244 ILE B O 1
ATOM 3258 N N . THR B 1 187 ? 9.449 7.163 46.844 1.00 10.88 245 THR B N 1
ATOM 3259 C CA . THR B 1 187 ? 8.281 6.301 46.780 1.00 10.21 245 THR B CA 1
ATOM 3260 C C . THR B 1 187 ? 8.754 4.862 46.545 1.00 10.36 245 THR B C 1
ATOM 3261 O O . THR B 1 187 ? 8.205 3.913 47.110 1.00 10.02 245 THR B O 1
ATOM 3265 N N . ALA B 1 188 ? 9.787 4.709 45.721 1.00 9.93 246 ALA B N 1
ATOM 3266 C CA . ALA B 1 188 ? 10.343 3.388 45.412 1.00 10.26 246 ALA B CA 1
ATOM 3267 C C . ALA B 1 188 ? 10.922 2.717 46.662 1.00 11.28 246 ALA B C 1
ATOM 3268 O O . ALA B 1 188 ? 10.904 1.493 46.770 1.00 11.84 246 ALA B O 1
ATOM 3270 N N . ILE B 1 189 ? 11.451 3.515 47.588 1.00 10.56 247 ILE B N 1
ATOM 3271 C CA . ILE B 1 189 ? 11.992 2.963 48.827 1.00 11.43 247 ILE B CA 1
ATOM 3272 C C . ILE B 1 189 ? 10.840 2.258 49.536 1.00 10.19 247 ILE B C 1
ATOM 3273 O O . ILE B 1 189 ? 11.014 1.196 50.137 1.00 11.11 247 ILE B O 1
ATOM 3278 N N . GLY B 1 190 ? 9.657 2.860 49.459 1.00 9.39 248 GLY B N 1
ATOM 3279 C CA . GLY B 1 190 ? 8.480 2.261 50.070 1.00 9.61 248 GLY B CA 1
ATOM 3280 C C . GLY B 1 190 ? 8.108 0.977 49.347 1.00 9.90 248 GLY B C 1
ATOM 3281 O O . GLY B 1 190 ? 7.787 -0.028 49.977 1.00 9.96 248 GLY B O 1
ATOM 3282 N N . ALA B 1 191 ? 8.145 1.010 48.018 1.00 9.74 249 ALA B N 1
ATOM 3283 C CA . ALA B 1 191 ? 7.827 -0.168 47.219 1.00 9.38 249 ALA B CA 1
ATOM 3284 C C . ALA B 1 191 ? 8.788 -1.318 47.531 1.00 11.33 249 ALA B C 1
ATOM 3285 O O . ALA B 1 191 ? 8.379 -2.479 47.620 1.00 10.30 249 ALA B O 1
ATOM 3287 N N . LEU B 1 192 ? 10.072 -1.002 47.684 1.00 10.28 250 LEU B N 1
ATOM 3288 C CA . LEU B 1 192 ? 11.051 -2.038 48.001 1.00 9.57 250 LEU B CA 1
ATOM 3289 C C . LEU B 1 192 ? 10.758 -2.640 49.372 1.00 9.77 250 LEU B C 1
ATOM 3290 O O . LEU B 1 192 ? 10.963 -3.830 49.596 1.00 10.31 250 LEU B O 1
ATOM 3295 N N . GLY B 1 193 ? 10.286 -1.808 50.292 1.00 9.64 251 GLY B N 1
ATOM 3296 C CA . GLY B 1 193 ? 9.954 -2.302 51.616 1.00 10.84 251 GLY B CA 1
ATOM 3297 C C . GLY B 1 193 ? 8.756 -3.230 51.522 1.00 10.48 251 GLY B C 1
ATOM 3298 O O . GLY B 1 193 ? 8.696 -4.251 52.203 1.00 11.66 251 GLY B O 1
ATOM 3299 N N . ALA B 1 194 ? 7.803 -2.875 50.664 1.00 10.05 252 ALA B N 1
ATOM 3300 C CA . ALA B 1 194 ? 6.609 -3.693 50.487 1.00 9.94 252 ALA B CA 1
ATOM 3301 C C . ALA B 1 194 ? 7.007 -5.053 49.944 1.00 11.57 252 ALA B C 1
ATOM 3302 O O . ALA B 1 194 ? 6.497 -6.084 50.388 1.00 10.17 252 ALA B O 1
ATOM 3304 N N . ALA B 1 195 ? 7.916 -5.051 48.973 1.00 11.08 253 ALA B N 1
ATOM 3305 C CA . ALA B 1 195 ? 8.372 -6.304 48.388 1.00 12.72 253 ALA B CA 1
ATOM 3306 C C . ALA B 1 195 ? 8.999 -7.151 49.487 1.00 12.18 253 ALA B C 1
ATOM 3307 O O . ALA B 1 195 ? 8.761 -8.354 49.571 1.00 13.97 253 ALA B O 1
ATOM 3309 N N . ARG B 1 196 ? 9.796 -6.520 50.341 1.00 12.09 254 ARG B N 1
ATOM 3310 C CA . ARG B 1 196 ? 10.428 -7.262 51.421 1.00 11.79 254 ARG B CA 1
ATOM 3311 C C . ARG B 1 196 ? 9.393 -7.868 52.364 1.00 13.75 254 ARG B C 1
ATOM 3312 O O . ARG B 1 196 ? 9.506 -9.025 52.760 1.00 11.97 254 ARG B O 1
ATOM 3320 N N . GLU B 1 197 ? 8.381 -7.083 52.722 1.00 12.54 255 GLU B N 1
ATOM 3321 C CA . GLU B 1 197 ? 7.336 -7.554 53.626 1.00 12.95 255 GLU B CA 1
ATOM 3322 C C . GLU B 1 197 ? 6.568 -8.725 53.018 1.00 12.48 255 GLU B C 1
ATOM 3323 O O . GLU B 1 197 ? 6.168 -9.649 53.727 1.00 13.25 255 GLU B O 1
ATOM 3329 N N . LEU B 1 198 ? 6.379 -8.681 51.702 1.00 13.36 256 LEU B N 1
ATOM 3330 C CA . LEU B 1 198 ? 5.653 -9.720 50.983 1.00 14.36 256 LEU B CA 1
ATOM 3331 C C . LEU B 1 198 ? 6.522 -10.925 50.649 1.00 16.29 256 LEU B C 1
ATOM 3332 O O . LEU B 1 198 ? 6.027 -11.926 50.134 1.00 17.61 256 LEU B O 1
ATOM 3337 N N . GLY B 1 199 ? 7.815 -10.834 50.939 1.00 14.50 257 GLY B N 1
ATOM 3338 C CA . GLY B 1 199 ? 8.699 -11.945 50.634 1.00 17.60 257 GLY B CA 1
ATOM 3339 C C . GLY B 1 199 ? 9.020 -12.054 49.154 1.00 17.48 257 GLY B C 1
ATOM 3340 O O . GLY B 1 199 ? 9.438 -13.116 48.681 1.00 20.41 257 GLY B O 1
ATOM 3341 N N . LEU B 1 200 ? 8.813 -10.965 48.419 1.00 16.72 258 LEU B N 1
ATOM 3342 C CA . LEU B 1 200 ? 9.096 -10.935 46.988 1.00 16.80 258 LEU B CA 1
ATOM 3343 C C . LEU B 1 200 ? 10.531 -10.501 46.757 1.00 17.93 258 LEU B C 1
ATOM 3344 O O . LEU B 1 200 ? 10.940 -9.420 47.177 1.00 17.55 258 LEU B O 1
ATOM 3349 N N . ARG B 1 201 ? 11.297 -11.349 46.086 1.00 16.88 259 ARG B N 1
ATOM 3350 C CA . ARG B 1 201 ? 12.680 -11.030 45.800 1.00 16.74 259 ARG B CA 1
ATOM 3351 C C . ARG B 1 201 ? 12.750 -9.946 44.741 1.00 15.96 259 ARG B C 1
ATOM 3352 O O . ARG B 1 201 ? 11.992 -9.963 43.770 1.00 15.76 259 ARG B O 1
ATOM 3360 N N . VAL B 1 202 ? 13.644 -8.988 44.942 1.00 13.93 260 VAL B N 1
ATOM 3361 C CA . VAL B 1 202 ? 13.843 -7.935 43.962 1.00 13.15 260 VAL B CA 1
ATOM 3362 C C . VAL B 1 202 ? 15.281 -8.122 43.507 1.00 14.88 260 VAL B C 1
ATOM 3363 O O . VAL B 1 202 ? 16.202 -8.077 44.321 1.00 15.50 260 VAL B O 1
ATOM 3367 N N . PRO B 1 203 ? 15.500 -8.303 42.195 1.00 15.79 261 PRO B N 1
ATOM 3368 C CA . PRO B 1 203 ? 14.530 -8.333 41.098 1.00 17.05 261 PRO B CA 1
ATOM 3369 C C . PRO B 1 203 ? 13.992 -9.698 40.649 1.00 17.69 261 PRO B C 1
ATOM 3370 O O . PRO B 1 203 ? 13.223 -9.759 39.686 1.00 19.05 261 PRO B O 1
ATOM 3374 N N . GLU B 1 204 ? 14.384 -10.780 41.319 1.00 18.71 262 GLU B N 1
ATOM 3375 C CA . GLU B 1 204 ? 13.940 -12.118 40.909 1.00 19.91 262 GLU B CA 1
ATOM 3376 C C . GLU B 1 204 ? 12.435 -12.302 40.744 1.00 19.95 262 GLU B C 1
ATOM 3377 O O . GLU B 1 204 ? 11.987 -12.975 39.812 1.00 20.51 262 GLU B O 1
ATOM 3383 N N . ASP B 1 205 ? 11.651 -11.725 41.648 1.00 18.22 263 ASP B N 1
ATOM 3384 C CA . ASP B 1 205 ? 10.200 -11.858 41.570 1.00 18.17 263 ASP B CA 1
ATOM 3385 C C . ASP B 1 205 ? 9.524 -10.580 41.106 1.00 17.88 263 ASP B C 1
ATOM 3386 O O . ASP B 1 205 ? 8.509 -10.625 40.410 1.00 19.74 263 ASP B O 1
ATOM 3391 N N . LEU B 1 206 ? 10.095 -9.442 41.486 1.00 15.51 264 LEU B N 1
ATOM 3392 C CA . LEU B 1 206 ? 9.527 -8.147 41.143 1.00 14.11 264 LEU B CA 1
ATOM 3393 C C . LEU B 1 206 ? 10.586 -7.126 40.751 1.00 13.77 264 LEU B C 1
ATOM 3394 O O . LEU B 1 206 ? 11.594 -6.979 41.440 1.00 14.62 264 LEU B O 1
ATOM 3399 N N . SER B 1 207 ? 10.350 -6.426 39.646 1.00 12.02 265 SER B N 1
ATOM 3400 C CA . SER B 1 207 ? 11.262 -5.391 39.181 1.00 12.59 265 SER B CA 1
ATOM 3401 C C . SER B 1 207 ? 10.731 -4.030 39.613 1.00 12.22 265 SER B C 1
ATOM 3402 O O . SER B 1 207 ? 9.530 -3.783 39.571 1.00 13.18 265 SER B O 1
ATOM 3405 N N . ILE B 1 208 ? 11.633 -3.155 40.040 1.00 10.97 266 ILE B N 1
ATOM 3406 C CA . ILE B 1 208 ? 11.253 -1.817 40.475 1.00 10.69 266 ILE B CA 1
ATOM 3407 C C . ILE B 1 208 ? 12.244 -0.798 39.935 1.00 11.00 266 ILE B C 1
ATOM 3408 O O . ILE B 1 208 ? 13.453 -0.987 40.041 1.00 13.09 266 ILE B O 1
ATOM 3413 N N . ILE B 1 209 ? 11.731 0.269 39.331 1.00 11.27 267 ILE B N 1
ATOM 3414 C CA . ILE B 1 209 ? 12.587 1.331 38.821 1.00 11.40 267 ILE B CA 1
ATOM 3415 C C . ILE B 1 209 ? 12.045 2.650 39.354 1.00 11.06 267 ILE B C 1
ATOM 3416 O O . ILE B 1 209 ? 10.832 2.886 39.341 1.00 11.24 267 ILE B O 1
ATOM 3421 N N . GLY B 1 210 ? 12.942 3.497 39.844 1.00 9.66 268 GLY B N 1
ATOM 3422 C CA . GLY B 1 210 ? 12.523 4.773 40.392 1.00 10.63 268 GLY B CA 1
ATOM 3423 C C . GLY B 1 210 ? 12.820 5.938 39.480 1.00 9.68 268 GLY B C 1
ATOM 3424 O O . GLY B 1 210 ? 12.968 5.774 38.265 1.00 10.86 268 GLY B O 1
ATOM 3425 N N . TYR B 1 211 ? 12.919 7.122 40.076 1.00 10.17 269 TYR B N 1
ATOM 3426 C CA . TYR B 1 211 ? 13.189 8.344 39.330 1.00 10.43 269 TYR B CA 1
ATOM 3427 C C . TYR B 1 211 ? 13.807 9.368 40.283 1.00 10.37 269 TYR B C 1
ATOM 3428 O O . TYR B 1 211 ? 13.275 9.595 41.366 1.00 10.45 269 TYR B O 1
ATOM 3437 N N . ASP B 1 212 ? 14.938 9.943 39.869 1.00 10.58 270 ASP B N 1
ATOM 3438 C CA . ASP B 1 212 ? 15.700 10.979 40.584 1.00 11.49 270 ASP B CA 1
ATOM 3439 C C . ASP B 1 212 ? 17.173 10.661 40.804 1.00 11.12 270 ASP B C 1
ATOM 3440 O O . ASP B 1 212 ? 17.990 11.560 40.823 1.00 11.93 270 ASP B O 1
ATOM 3445 N N . ASN B 1 213 ? 17.514 9.390 40.965 1.00 11.09 271 ASN B N 1
ATOM 3446 C CA . ASN B 1 213 ? 18.899 9.006 41.258 1.00 11.07 271 ASN B CA 1
ATOM 3447 C C . ASN B 1 213 ? 19.368 9.735 42.518 1.00 12.91 271 ASN B C 1
ATOM 3448 O O . ASN B 1 213 ? 20.417 10.399 42.541 1.00 11.49 271 ASN B O 1
ATOM 3453 N N . THR B 1 214 ? 18.561 9.610 43.564 1.00 11.37 272 THR B N 1
ATOM 3454 C CA . THR B 1 214 ? 18.852 10.215 44.862 1.00 11.75 272 THR B CA 1
ATOM 3455 C C . THR B 1 214 ? 20.067 9.518 45.460 1.00 12.36 272 THR B C 1
ATOM 3456 O O . THR B 1 214 ? 20.450 8.439 45.018 1.00 12.33 272 THR B O 1
ATOM 3460 N N . PRO B 1 215 ? 20.696 10.134 46.473 1.00 13.74 273 PRO B N 1
ATOM 3461 C CA . PRO B 1 215 ? 21.862 9.499 47.093 1.00 13.93 273 PRO B CA 1
ATOM 3462 C C . PRO B 1 215 ? 21.467 8.123 47.633 1.00 14.79 273 PRO B C 1
ATOM 3463 O O . PRO B 1 215 ? 22.269 7.191 47.643 1.00 14.96 273 PRO B O 1
ATOM 3467 N N . LEU B 1 216 ? 20.221 8.004 48.078 1.00 12.98 274 LEU B N 1
ATOM 3468 C CA . LEU B 1 216 ? 19.708 6.742 48.603 1.00 12.97 274 LEU B CA 1
ATOM 3469 C C . LEU B 1 216 ? 19.757 5.635 47.553 1.00 11.72 274 LEU B C 1
ATOM 3470 O O . LEU B 1 216 ? 20.132 4.501 47.844 1.00 10.62 274 LEU B O 1
ATOM 3475 N N . ALA B 1 217 ? 19.358 5.970 46.331 1.00 9.90 275 ALA B N 1
ATOM 3476 C CA . ALA B 1 217 ? 19.341 4.994 45.245 1.00 10.48 275 ALA B CA 1
ATOM 3477 C C . ALA B 1 217 ? 20.753 4.516 44.930 1.00 11.28 275 ALA B C 1
ATOM 3478 O O . ALA B 1 217 ? 20.954 3.386 44.474 1.00 11.29 275 ALA B O 1
ATOM 3480 N N . GLN B 1 218 ? 21.715 5.399 45.183 1.00 10.77 276 GLN B N 1
ATOM 3481 C CA . GLN B 1 218 ? 23.129 5.145 44.925 1.00 11.96 276 GLN B CA 1
ATOM 3482 C C . GLN B 1 218 ? 23.817 4.234 45.937 1.00 13.16 276 GLN B C 1
ATOM 3483 O O . GLN B 1 218 ? 24.909 3.740 45.676 1.00 13.69 276 GLN B O 1
ATOM 3489 N N . THR B 1 219 ? 23.195 4.014 47.088 1.00 12.47 277 THR B N 1
ATOM 3490 C CA . THR B 1 219 ? 23.811 3.169 48.112 1.00 10.52 277 THR B CA 1
ATOM 3491 C C . THR B 1 219 ? 23.883 1.700 47.708 1.00 10.90 277 THR B C 1
ATOM 3492 O O . THR B 1 219 ? 23.086 1.218 46.901 1.00 10.14 277 THR B O 1
ATOM 3496 N N . ARG B 1 220 ? 24.850 0.977 48.260 1.00 10.23 278 ARG B N 1
ATOM 3497 C CA . ARG B 1 220 ? 24.959 -0.442 47.942 1.00 12.32 278 ARG B CA 1
ATOM 3498 C C . ARG B 1 220 ? 23.755 -1.194 48.507 1.00 12.24 278 ARG B C 1
ATOM 3499 O O . ARG B 1 220 ? 23.270 -2.155 47.906 1.00 13.06 278 ARG B O 1
ATOM 3507 N N . LEU B 1 221 ? 23.270 -0.750 49.662 1.00 12.84 279 LEU B N 1
ATOM 3508 C CA . LEU B 1 221 ? 22.132 -1.395 50.312 1.00 11.97 279 LEU B CA 1
ATOM 3509 C C . LEU B 1 221 ? 20.863 -1.344 49.473 1.00 13.33 279 LEU B C 1
ATOM 3510 O O . LEU B 1 221 ? 20.181 -2.355 49.297 1.00 15.33 279 LEU B O 1
ATOM 3515 N N . ILE B 1 222 ? 20.543 -0.162 48.964 1.00 12.64 280 ILE B N 1
ATOM 3516 C CA . ILE B 1 222 ? 19.333 0.008 48.168 1.00 11.86 280 ILE B CA 1
ATOM 3517 C C . ILE B 1 222 ? 19.612 -0.335 46.702 1.00 12.62 280 ILE B C 1
ATOM 3518 O O . ILE B 1 222 ? 18.847 -1.080 46.074 1.00 13.55 280 ILE B O 1
ATOM 3523 N N . ASN B 1 223 ? 20.709 0.198 46.164 1.00 13.13 281 ASN B N 1
ATOM 3524 C CA . ASN B 1 223 ? 21.135 -0.114 44.796 1.00 12.58 281 ASN B CA 1
ATOM 3525 C C . ASN B 1 223 ? 19.958 -0.127 43.813 1.00 12.37 281 ASN B C 1
ATOM 3526 O O . ASN B 1 223 ? 19.721 -1.106 43.100 1.00 11.29 281 ASN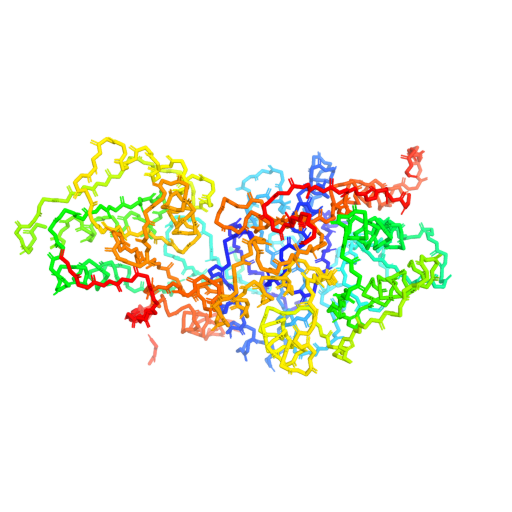 B O 1
ATOM 3531 N N . LEU B 1 224 ? 19.258 0.998 43.761 1.00 10.55 282 LEU B N 1
ATOM 3532 C CA . LEU B 1 224 ? 18.057 1.150 42.943 1.00 10.33 282 LEU B CA 1
ATOM 3533 C C . LEU B 1 224 ? 18.217 1.623 41.504 1.00 8.91 282 LEU B C 1
ATOM 3534 O O . LEU B 1 224 ? 18.856 2.640 41.242 1.00 9.32 282 LEU B O 1
ATOM 3539 N N . THR B 1 225 ? 17.615 0.879 40.575 1.00 9.45 283 THR B N 1
ATOM 3540 C CA . THR B 1 225 ? 17.633 1.255 39.165 1.00 11.15 283 THR B CA 1
ATOM 3541 C C . THR B 1 225 ? 16.698 2.455 39.120 1.00 11.38 283 THR B C 1
ATOM 3542 O O . THR B 1 225 ? 15.610 2.427 39.700 1.00 10.84 283 THR B O 1
ATOM 3546 N N . THR B 1 226 ? 17.116 3.512 38.436 1.00 10.63 284 THR B N 1
ATOM 3547 C CA . THR B 1 226 ? 16.334 4.734 38.451 1.00 10.71 284 THR B CA 1
ATOM 3548 C C . THR B 1 226 ? 16.602 5.624 37.247 1.00 11.62 284 THR B C 1
ATOM 3549 O O . THR B 1 226 ? 17.572 5.426 36.520 1.00 12.08 284 THR B O 1
ATOM 3553 N N . ILE B 1 227 ? 15.728 6.599 37.037 1.00 11.02 285 ILE B N 1
ATOM 3554 C CA . ILE B 1 227 ? 15.912 7.545 35.945 1.00 11.67 285 ILE B CA 1
ATOM 3555 C C . ILE B 1 227 ? 16.671 8.736 36.508 1.00 12.73 285 ILE B C 1
ATOM 3556 O O . ILE B 1 227 ? 16.255 9.338 37.493 1.00 13.37 285 ILE B O 1
ATOM 3561 N N . ASP B 1 228 ? 17.812 9.045 35.905 1.00 12.11 286 ASP B N 1
ATOM 3562 C CA . ASP B 1 228 ? 18.595 10.197 36.324 1.00 11.36 286 ASP B CA 1
ATOM 3563 C C . ASP B 1 228 ? 17.783 11.395 35.822 1.00 12.63 286 ASP B C 1
ATOM 3564 O O . ASP B 1 228 ? 17.565 11.523 34.620 1.00 12.82 286 ASP B O 1
ATOM 3569 N N . ASP B 1 229 ? 17.323 12.250 36.733 1.00 11.55 287 ASP B N 1
ATOM 3570 C CA . ASP B 1 229 ? 16.530 13.422 36.357 1.00 11.25 287 ASP B CA 1
ATOM 3571 C C . ASP B 1 229 ? 17.412 14.622 36.014 1.00 12.41 287 ASP B C 1
ATOM 3572 O O . ASP B 1 229 ? 16.930 15.751 35.891 1.00 11.92 287 ASP B O 1
ATOM 3577 N N . ASN B 1 230 ? 18.704 14.367 35.844 1.00 11.14 288 ASN B N 1
ATOM 3578 C CA . ASN B 1 230 ? 19.663 15.418 35.520 1.00 11.98 288 ASN B CA 1
ATOM 3579 C C . ASN B 1 230 ? 19.538 16.577 36.504 1.00 11.81 288 ASN B C 1
ATOM 3580 O O . ASN B 1 230 ? 19.588 17.741 36.111 1.00 11.75 288 ASN B O 1
ATOM 3585 N N . SER B 1 231 ? 19.370 16.263 37.785 1.00 11.81 289 SER B N 1
ATOM 3586 C CA . SER B 1 231 ? 19.242 17.315 38.788 1.00 11.51 289 SER B CA 1
ATOM 3587 C C . SER B 1 231 ? 20.521 18.143 38.904 1.00 12.31 289 SER B C 1
ATOM 3588 O O . SER B 1 231 ? 20.482 19.300 39.320 1.00 10.74 289 SER B O 1
ATOM 3591 N N . ILE B 1 232 ? 21.655 17.553 38.531 1.00 12.52 290 ILE B N 1
ATOM 3592 C CA . ILE B 1 232 ? 22.924 18.272 38.583 1.00 13.70 290 ILE B CA 1
ATOM 3593 C C . ILE B 1 232 ? 22.939 19.298 37.451 1.00 14.25 290 ILE B C 1
ATOM 3594 O O . ILE B 1 232 ? 23.363 20.442 37.635 1.00 14.32 290 ILE B O 1
ATOM 3599 N N . GLY B 1 233 ? 22.459 18.885 36.283 1.00 13.21 291 GLY B N 1
ATOM 3600 C CA . GLY B 1 233 ? 22.410 19.788 35.151 1.00 13.48 291 GLY B CA 1
ATOM 3601 C C . GLY B 1 233 ? 21.373 20.870 35.371 1.00 14.13 291 GLY B C 1
ATOM 3602 O O . GLY B 1 233 ? 21.564 22.023 34.976 1.00 14.12 291 GLY B O 1
ATOM 3603 N N . VAL B 1 234 ? 20.259 20.499 35.995 1.00 12.18 292 VAL B N 1
ATOM 3604 C CA . VAL B 1 234 ? 19.195 21.457 36.269 1.00 13.93 292 VAL B CA 1
ATOM 3605 C C . VAL B 1 234 ? 19.714 22.532 37.217 1.00 13.82 292 VAL B C 1
ATOM 3606 O O . VAL B 1 234 ? 19.472 23.722 37.015 1.00 13.81 292 VAL B O 1
ATOM 3610 N N . GLY B 1 235 ? 20.446 22.110 38.243 1.00 14.24 293 GLY B N 1
ATOM 3611 C CA . GLY B 1 235 ? 20.994 23.060 39.191 1.00 14.11 293 GLY B CA 1
ATOM 3612 C C . GLY B 1 235 ? 22.009 23.969 38.518 1.00 15.27 293 GLY B C 1
ATOM 3613 O O . GLY B 1 235 ? 22.077 25.158 38.808 1.00 14.54 293 GLY B O 1
ATOM 3614 N N . TYR B 1 236 ? 22.793 23.405 37.608 1.00 14.08 294 TYR B N 1
ATOM 3615 C CA . TYR B 1 236 ? 23.812 24.167 36.895 1.00 16.12 294 TYR B CA 1
ATOM 3616 C C . TYR B 1 236 ? 23.190 25.253 36.017 1.00 15.98 294 TYR B C 1
ATOM 3617 O O . TYR B 1 236 ? 23.517 26.432 36.152 1.00 16.64 294 TYR B O 1
ATOM 3626 N N . ASN B 1 237 ? 22.298 24.856 35.115 1.00 16.71 295 ASN B N 1
ATOM 3627 C CA . ASN B 1 237 ? 21.651 25.813 34.224 1.00 16.70 295 ASN B CA 1
ATOM 3628 C C . ASN B 1 237 ? 20.742 26.789 34.965 1.00 16.90 295 ASN B C 1
ATOM 3629 O O . ASN B 1 237 ? 20.630 27.951 34.577 1.00 16.83 295 ASN B O 1
ATOM 3634 N N . ALA B 1 238 ? 20.098 26.332 36.036 1.00 15.59 296 ALA B N 1
ATOM 3635 C CA . ALA B 1 238 ? 19.237 27.221 36.809 1.00 15.99 296 ALA B CA 1
ATOM 3636 C C . ALA B 1 238 ? 20.096 28.346 37.377 1.00 17.78 296 ALA B C 1
ATOM 3637 O O . ALA B 1 238 ? 19.697 29.514 37.368 1.00 19.01 296 ALA B O 1
ATOM 3639 N N . ALA B 1 239 ? 21.281 27.986 37.863 1.00 16.63 297 ALA B N 1
ATOM 3640 C CA . ALA B 1 239 ? 22.206 28.955 38.439 1.00 17.13 297 ALA B CA 1
ATOM 3641 C C . ALA B 1 239 ? 22.681 29.944 37.380 1.00 18.85 297 ALA B C 1
ATOM 3642 O O . ALA B 1 239 ? 22.745 31.149 37.631 1.00 19.75 297 ALA B O 1
ATOM 3644 N N . LEU B 1 240 ? 23.022 29.437 36.200 1.00 18.88 298 LEU B N 1
ATOM 3645 C CA . LEU B 1 240 ? 23.476 30.314 35.125 1.00 19.47 298 LEU B CA 1
ATOM 3646 C C . LEU B 1 240 ? 22.353 31.267 34.743 1.00 20.90 298 LEU B C 1
ATOM 3647 O O . LEU B 1 240 ? 22.586 32.457 34.516 1.00 22.33 298 LEU B O 1
ATOM 3652 N N . LEU B 1 241 ? 21.133 30.740 34.671 1.00 20.49 299 LEU B N 1
ATOM 3653 C CA . LEU B 1 241 ? 19.980 31.554 34.305 1.00 20.92 299 LEU B CA 1
ATOM 3654 C C . LEU B 1 241 ? 19.757 32.662 35.326 1.00 21.68 299 LEU B C 1
ATOM 3655 O O . LEU B 1 241 ? 19.501 33.812 34.962 1.00 22.20 299 LEU B O 1
ATOM 3660 N N . LEU B 1 242 ? 19.860 32.320 36.607 1.00 20.71 300 LEU B N 1
ATOM 3661 C CA . LEU B 1 242 ? 19.673 33.306 37.663 1.00 22.68 300 LEU B CA 1
ATOM 3662 C C . LEU B 1 242 ? 20.778 34.355 37.585 1.00 23.80 300 LEU B C 1
ATOM 3663 O O . LEU B 1 242 ? 20.532 35.545 37.769 1.00 24.44 300 LEU B O 1
ATOM 3668 N N . LEU B 1 243 ? 21.998 33.905 37.311 1.00 24.86 301 LEU B N 1
ATOM 3669 C CA . LEU B 1 243 ? 23.132 34.815 37.210 1.00 27.13 301 LEU B CA 1
ATOM 3670 C C . LEU B 1 243 ? 22.910 35.819 36.080 1.00 27.38 301 LEU B C 1
ATOM 3671 O O . LEU B 1 243 ? 23.282 36.987 36.198 1.00 28.31 301 LEU B O 1
ATOM 3676 N N . SER B 1 244 ? 22.296 35.361 34.989 1.00 27.84 302 SER B N 1
ATOM 3677 C CA . SER B 1 244 ? 22.028 36.231 33.840 1.00 28.88 302 SER B CA 1
ATOM 3678 C C . SER B 1 244 ? 20.997 37.299 34.199 1.00 30.17 302 SER B C 1
ATOM 3679 O O . SER B 1 244 ? 20.929 38.344 33.551 1.00 29.08 302 SER B O 1
ATOM 3690 N N . LEU B 1 246 ? 20.702 38.445 37.493 1.00 32.43 304 LEU B N 1
ATOM 3691 C CA . LEU B 1 246 ? 21.409 39.267 38.469 1.00 33.68 304 LEU B CA 1
ATOM 3692 C C . LEU B 1 246 ? 22.522 40.077 37.806 1.00 34.37 304 LEU B C 1
ATOM 3693 O O . LEU B 1 246 ? 23.090 40.989 38.413 1.00 36.02 304 LEU B O 1
ATOM 3698 N N . GLU B 1 254 ? 23.179 30.118 23.784 1.00 37.76 312 GLU B N 1
ATOM 3699 C CA . GLU B 1 254 ? 22.374 30.159 25.000 1.00 37.75 312 GLU B CA 1
ATOM 3700 C C . GLU B 1 254 ? 22.477 28.816 25.722 1.00 35.98 312 GLU B C 1
ATOM 3701 O O . GLU B 1 254 ? 23.472 28.103 25.588 1.00 36.31 312 GLU B O 1
ATOM 3707 N N . ILE B 1 255 ? 21.447 28.487 26.495 1.00 32.94 313 ILE B N 1
ATOM 3708 C CA . ILE B 1 255 ? 21.401 27.235 27.233 1.00 29.16 313 ILE B CA 1
ATOM 3709 C C . ILE B 1 255 ? 20.041 26.587 27.060 1.00 27.35 313 ILE B C 1
ATOM 3710 O O . ILE B 1 255 ? 19.054 27.253 26.706 1.00 24.28 313 ILE B O 1
ATOM 3723 N N . HIS B 1 257 ? 16.735 24.829 28.505 1.00 21.17 315 HIS B N 1
ATOM 3724 C CA . HIS B 1 257 ? 15.973 24.936 29.744 1.00 20.49 315 HIS B CA 1
ATOM 3725 C C . HIS B 1 257 ? 15.328 23.592 30.059 1.00 18.96 315 HIS B C 1
ATOM 3726 O O . HIS B 1 257 ? 14.751 23.403 31.131 1.00 17.93 315 HIS B O 1
ATOM 3733 N N . THR B 1 258 ? 15.410 22.670 29.106 1.00 18.79 316 THR B N 1
ATOM 3734 C CA . THR B 1 258 ? 14.867 21.324 29.278 1.00 19.06 316 THR B CA 1
ATOM 3735 C C . THR B 1 258 ? 16.022 20.345 29.116 1.00 20.75 316 THR B C 1
ATOM 3736 O O . THR B 1 258 ? 16.583 20.202 28.027 1.00 20.77 316 THR B O 1
ATOM 3740 N N . LEU B 1 259 ? 16.376 19.670 30.204 1.00 20.41 317 LEU B N 1
ATOM 3741 C CA . LEU B 1 259 ? 17.484 18.725 30.186 1.00 19.56 317 LEU B CA 1
ATOM 3742 C C . LEU B 1 259 ? 17.046 17.286 29.978 1.00 18.03 317 LEU B C 1
ATOM 3743 O O . LEU B 1 259 ? 15.935 16.901 30.330 1.00 16.91 317 LEU B O 1
ATOM 3748 N N . GLN B 1 260 ? 17.937 16.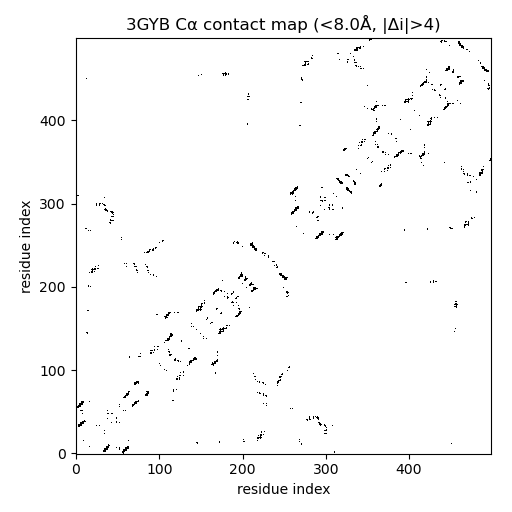491 29.399 1.00 17.74 318 GLN B N 1
ATOM 3749 C CA . GLN B 1 260 ? 17.635 15.100 29.116 1.00 16.57 318 GLN B CA 1
ATOM 3750 C C . GLN B 1 260 ? 17.873 14.145 30.271 1.00 15.92 318 GLN B C 1
ATOM 3751 O O . GLN B 1 260 ? 18.925 14.174 30.912 1.00 16.05 318 GLN B O 1
ATOM 3757 N N . PRO B 1 261 ? 16.881 13.293 30.563 1.00 14.78 319 PRO B N 1
ATOM 3758 C CA . PRO B 1 261 ? 17.016 12.318 31.643 1.00 14.04 319 PRO B CA 1
ATOM 3759 C C . PRO B 1 261 ? 17.676 11.096 31.016 1.00 14.77 319 PRO B C 1
ATOM 3760 O O . PRO B 1 261 ? 17.813 11.018 29.789 1.00 15.11 319 PRO B O 1
ATOM 3764 N N . SER B 1 262 ? 18.081 10.143 31.844 1.00 13.47 320 SER B N 1
ATOM 3765 C CA . SER B 1 262 ? 18.718 8.934 31.340 1.00 13.76 320 SER B CA 1
ATOM 3766 C C . SER B 1 262 ? 18.558 7.800 32.336 1.00 14.02 320 SER B C 1
ATOM 3767 O O . SER B 1 262 ? 18.362 8.029 33.529 1.00 16.05 320 SER B O 1
ATOM 3770 N N . LEU B 1 263 ? 18.630 6.575 31.833 1.00 13.30 321 LEU B N 1
ATOM 3771 C CA . LEU B 1 263 ? 18.494 5.386 32.658 1.00 13.96 321 LEU B CA 1
ATOM 3772 C C . LEU B 1 263 ? 19.794 5.002 33.349 1.00 14.31 321 LEU B C 1
ATOM 3773 O O . LEU B 1 263 ? 20.857 4.987 32.730 1.00 15.32 321 LEU B O 1
ATOM 3778 N N . ILE B 1 264 ? 19.702 4.700 34.638 1.00 13.82 322 ILE B N 1
ATOM 3779 C CA . ILE B 1 264 ? 20.859 4.249 35.396 1.00 14.62 322 ILE B CA 1
ATOM 3780 C C . ILE B 1 264 ? 20.461 2.874 35.896 1.00 14.24 322 ILE B C 1
ATOM 3781 O O . ILE B 1 264 ? 19.586 2.745 36.753 1.00 13.28 322 ILE B O 1
ATOM 3786 N N . GLU B 1 265 ? 21.083 1.841 35.339 1.00 14.77 323 GLU B N 1
ATOM 3787 C CA . GLU B 1 265 ? 20.764 0.482 35.734 1.00 14.96 323 GLU B CA 1
ATOM 3788 C C . GLU B 1 265 ? 21.566 0.019 36.934 1.00 15.78 323 GLU B C 1
ATOM 3789 O O . GLU B 1 265 ? 22.796 0.083 36.934 1.00 17.17 323 GLU B O 1
ATOM 3795 N N . ARG B 1 266 ? 20.860 -0.428 37.966 1.00 14.80 324 ARG B N 1
ATOM 3796 C CA . ARG B 1 266 ? 21.515 -0.953 39.151 1.00 15.13 324 ARG B CA 1
ATOM 3797 C C . ARG B 1 266 ? 20.992 -2.368 39.374 1.00 15.63 324 ARG B C 1
ATOM 3798 O O . ARG B 1 266 ? 20.915 -3.143 38.421 1.00 17.88 324 ARG B O 1
ATOM 3806 N N . GLY B 1 267 ? 20.596 -2.717 40.592 1.00 14.52 325 GLY B N 1
ATOM 3807 C CA . GLY B 1 267 ? 20.155 -4.086 40.808 1.00 14.13 325 GLY B CA 1
ATOM 3808 C C . GLY B 1 267 ? 18.697 -4.402 41.083 1.00 15.29 325 GLY B C 1
ATOM 3809 O O . GLY B 1 267 ? 18.402 -5.504 41.542 1.00 16.48 325 GLY B O 1
ATOM 3810 N N . THR B 1 268 ? 17.781 -3.485 40.783 1.00 14.06 326 THR B N 1
ATOM 3811 C CA . THR B 1 268 ? 16.368 -3.736 41.070 1.00 13.27 326 THR B CA 1
ATOM 3812 C C . THR B 1 268 ? 15.474 -4.158 39.905 1.00 13.60 326 THR B C 1
ATOM 3813 O O . THR B 1 268 ? 14.262 -4.327 40.081 1.00 13.40 326 THR B O 1
ATOM 3817 N N . CYS B 1 269 ? 16.058 -4.326 38.723 1.00 15.38 327 CYS B N 1
ATOM 3818 C CA . CYS B 1 269 ? 15.292 -4.769 37.558 1.00 17.03 327 CYS B CA 1
ATOM 3819 C C . CYS B 1 269 ? 15.951 -5.992 36.942 1.00 18.28 327 CYS B C 1
ATOM 3820 O O . CYS B 1 269 ? 17.154 -6.193 37.083 1.00 19.37 327 CYS B O 1
ATOM 3823 N N . ALA B 1 270 ? 15.149 -6.810 36.270 1.00 19.22 328 ALA B N 1
ATOM 3824 C CA . ALA B 1 270 ? 15.646 -8.017 35.619 1.00 20.50 328 ALA B CA 1
ATOM 3825 C C . ALA B 1 270 ? 14.655 -8.445 34.547 1.00 22.76 328 ALA B C 1
ATOM 3826 O O . ALA B 1 270 ? 13.484 -8.073 34.585 1.00 21.32 328 ALA B O 1
ATOM 3828 N N . PRO B 1 271 ? 15.118 -9.222 33.558 1.00 24.76 329 PRO B N 1
ATOM 3829 C CA . PRO B 1 271 ? 14.204 -9.666 32.505 1.00 27.75 329 PRO B CA 1
ATOM 3830 C C . PRO B 1 271 ? 13.179 -10.656 33.054 1.00 30.55 329 PRO B C 1
ATOM 3831 O O . PRO B 1 271 ? 13.475 -11.413 33.981 1.00 30.28 329 PRO B O 1
ATOM 3835 N N . ARG B 1 272 ? 11.975 -10.631 32.488 1.00 33.36 330 ARG B N 1
ATOM 3836 C CA . ARG B 1 272 ? 10.903 -11.526 32.912 1.00 37.39 330 ARG B CA 1
ATOM 3837 C C . ARG B 1 272 ? 9.615 -11.218 32.146 1.00 38.05 330 ARG B C 1
ATOM 3838 O O . ARG B 1 272 ? 8.576 -10.926 32.737 1.00 40.00 330 ARG B O 1
#

Sequence (499 aa):
RTQLIAVLIDDYSNPWFIDLIQSLSDVLTPKGYRLSVIDSLTSQAGTDPITSALSRPDGIIIAQDILPPFVIAGTRITQASTHDSVANDDFRGAEIATKHLIDLGHTHIAHLRVGSGAGLRRFESFEATRAHGLEPLSNDYLGPAVEHAGYTETLALLKEHPEVTAIFSSNDITAIGALGAARELGLRVPEDLSIIGYDNTPLAQTRLINLTTIDDNSIGVGYNAALLLLSLDPEAPHPEIHTLQPSLIERGTCAPRTQLIAVLIDDYSNPWFIDLIQSLSDVLTPKGYRLSVIDSLTSQAGTDPITSALSRPDGIIIAQDIPDFTVPDSLPDSVANDDFRGAEIATKHLIDLGHTHIAHLRVGSGAGLRRFESFEATRAHGLEPLSNDYLGPAVEHAGYTETLALLKEHPEVTAIFSSNDITAIGALGAARELGLRVPEDLSIIGYDNTPLAQTRLINLTTIDDNSIGVGYNAALLLLSLEIHTLQPSLIERGTCAPR

CATH classification: 3.40.50.2300 (+1 more: 3.40.50.2300)

Foldseek 3Di:
DQLEEEEEEADPQAQLQVLLVVLLCVLRVVVPHDYDYFYQPPLDPHRCSLVSRPVPGQEYEYDYFDPHHYADFQADAPPDDQLRYAWAQLLQLLLQLLVVQVVLPFQQEEEEAEQGRSRVSSVVSNCVVVVVVGHYHYFPDHHHQALCCLQVRLLVVCVVPVVHAEYEYAADRSQNNNVVNCVVVVHDFPVRHAYEHERPGVVCVDPVNFHWYKHRPSSLRSNQSSLSSVVSCVPDDRDDGHYHYIGTDDTGRHHHD/DLEEEEEEADPQAQLQVLLVVLLCVLRVVVPHDYDYFYQPPLDPDRCRLVSVPVPGQKYWAQYAAPAGTQIDGRVHAAWAQLLQLLLQLLVVQVVLPFQQEEEEAEQGNSRVSSVVSNCVNVVVVGHYHYFPYHHHQALQCLQVSLLVRCVVPVVHAEYEYAADRSQNNNVVNCVVVVHDFNVRHAYEHERPGVVCVDPVNFHWYKNRPSSVRSNCSSVRNVVSPDHYHYIGTDDTGRHHRD

Nearest PDB structures (foldseek):
  3gyb-assembly1_A  TM=1.004E+00  e=3.134E-57  Corynebacterium glutamicum
  3gyb-assembly1_B  TM=9.411E-01  e=8.989E-47  Corynebacterium glutamicum
  4rzt-assembly1_A  TM=8.650E-01  e=9.505E-19  Escherichia coli DH1
  1jye-assembly1_A-2  TM=8.483E-01  e=3.158E-18  Escherichia coli
  1lbi-assembly1_D  TM=8.430E-01  e=4.783E-17  Escherichia coli